Protein AF-A0A443HVV1-F1 (afdb_monomer_lite)

Organism: Byssochlamys spectabilis (NCBI:txid264951)

pLDDT: mean 70.25, std 23.17, range [20.16, 97.5]

Foldseek 3Di:
DDDPPQFFDFWFDEDDDDDDDDDDDDDDDDDDDDDDDDDDDDDDDDDDDDDDDDDDDDDDDDDDDDDDDDDDDDDDDDDDDDDDDPDDPDDDDDVVVVVVVVVVVVVVVVVVVVVVPVPPPDPDVVLVVQLCDDLLQDPPHPNLVVVVVVVCPPPPPDHPPPVVRVCVLQPQDPPDDPVVSVVSFQVSQVPFQFWEWDADPVRDIDTDSDDDPVRVVLVVVLVVCPPPDWPLDDDDPDDDPPDDPVVPPPDDPPPVDDPPPPPDPVVVVVVVVVVVVCCNVVCRTDADEDQRGVCNVSVQWDDPVPHYTTRDPDPDDPDDQPCVDPVCVVRVSPDPSSSVVSSVVVVVVVVVVVVVVVVVVVVVVVVVVVPDDPQLPLAFLAQKAKEFDDLLCLVQVQVFVQCCLPPHQFYQDVDRDDSVVVNVLSVQCVVLLAGKMFIWHDDPDPDPDDRIHTQWIKTWDQPVDCVDPSNQEIEITITGHPVCGSRSRSVQRVLQNQQLAALPRDGSPSHHYDYDPVCVQQSGGPGPDNHDYYDGDGGDAPVDCPSVVSVQCVCCVVPNDDDPDDDPPPGADPNGD

Secondary structure (DSSP, 8-state):
-------------PPPP---------------------------------PPPP------------------------PPP--------PPPPPHHHHHHHHHHHHHHHHHHHHHTTT------HHHHHHHSSSTTT-TTSHHHHHHHHHHS--BTTB----HHHHHHHS---TTS-HHHHHHHHHHHHHTSPB-EEEE-TTS-EEEESSPPHHHHHHHHHHHHTTTS--BPPPPPPPPPTTS-GGGGS-----TT-PPPTTS-HHHHHHHHHHHHHHHHHH---B------BHHHHTT--EE-SSS-EE------------TTSHHHHHHTT--HHHHHHHHHHHHHHHHHHHHHHHHHHHHHHHHHHHS-----TT--SS-EEEEE--GGGHHHHHHHHHHHHHH-TTS---SPPPHHHHHHHHHHHHHHT--EEEEEE---S--TT-PPPEEEEEEEEESS-TTSTTTTEEEEEEEE-TTSTTSSHHHHHHHHHHHHH-TT------S-B---TTTGGGGSTTTTS--SEEE------TT--HHHHHHHHHHHHHH---------S---BTTB-

Sequence (577 aa):
MPDSDDSDVVMLRPRNQNSSSQNQENIRPTGTEPGKHKKTHSQRLNGRNGKRNVLSDKITDGPSNTPVEHISTAGNTGPEDLTSQPRSSYKVAPPEVQEELKKLQEEALAKAIERRFEVVLNSNPETLNVVREGPGTDPESEEFLKIAAFRTINVPGNRPESSNVLSRRFRFPQDVSEGERKKLQWSFYSRDTPAYPTFDKGGKFMISTQPTAESEERSALLASYDDGSSVGLKQPPQPPRDFPDEIWDGIPADWLFRPSYSETNTNLERYRQWFWRWLDSTVVLAYPVDIYHEAFFDGTAHTDGERGLFIPDIESHDTKIDMTDEETRLHYNETGAGYIINYRLHLLKEAEEKGARVRRERGVYLESCLNHEEPNPYVPKANIYLRPAENRDVPGLLELCNWYIHNTALCADLETLTRAEMIQRIADSKQEKLPFIVAVERNNRHALDHLERVLGYALATDYMGQTTAGRHTVELEVFVSHGSKRLGVARCLMDKLLQVCDPTYVPHLGYFFDSDLDDRPGYECGGRRMLARLIFTYCFSEDDKSEYERVKEWLKGEYSFYEQGLLRGVCVKFGKL

InterPro domains:
  IPR016181 Acyl-CoA N-acyltransferase [SSF55729] (370-501)

Radius of gyration: 44.61 Å; chains: 1; bounding box: 96×80×114 Å

Structure (mmCIF, N/CA/C/O backbone):
data_AF-A0A443HVV1-F1
#
_entry.id   AF-A0A443HVV1-F1
#
loop_
_atom_site.group_PDB
_atom_site.id
_atom_site.type_symbol
_atom_site.label_atom_id
_atom_site.label_alt_id
_atom_site.label_comp_id
_atom_site.label_asym_id
_atom_site.label_entity_id
_atom_site.label_seq_id
_atom_site.pdbx_PDB_ins_code
_atom_site.Cartn_x
_atom_site.Cartn_y
_atom_site.Cartn_z
_atom_site.occupancy
_atom_site.B_iso_or_equiv
_atom_site.auth_seq_id
_atom_site.auth_comp_id
_atom_site.auth_asym_id
_atom_site.auth_atom_id
_atom_site.pdbx_PDB_model_num
ATOM 1 N N . MET A 1 1 ? -35.613 -21.577 13.955 1.00 39.56 1 MET A N 1
ATOM 2 C CA . MET A 1 1 ? -36.408 -21.236 15.154 1.00 39.56 1 MET A CA 1
ATOM 3 C C . MET A 1 1 ? -35.831 -21.994 16.343 1.00 39.56 1 MET A C 1
ATOM 5 O O . MET A 1 1 ? -35.508 -23.160 16.132 1.00 39.56 1 MET A O 1
ATOM 9 N N . PRO A 1 2 ? -35.717 -21.390 17.538 1.00 39.84 2 PRO A N 1
ATOM 10 C CA . PRO A 1 2 ? -36.380 -20.143 17.921 1.00 39.84 2 PRO A CA 1
ATOM 11 C C . PRO A 1 2 ? -35.427 -18.998 18.312 1.00 39.84 2 PRO A C 1
ATOM 13 O O . PRO A 1 2 ? -34.328 -19.219 18.806 1.00 39.84 2 PRO A O 1
ATOM 16 N N . ASP A 1 3 ? -35.882 -17.781 18.018 1.00 34.97 3 ASP A N 1
ATOM 17 C CA . ASP A 1 3 ? -35.887 -16.610 18.903 1.00 34.97 3 ASP A CA 1
ATOM 18 C C . ASP A 1 3 ? -34.792 -16.532 19.982 1.00 34.97 3 ASP A C 1
ATOM 20 O O . ASP A 1 3 ? -34.965 -17.032 21.092 1.00 34.97 3 ASP A O 1
ATOM 24 N N . SER A 1 4 ? -33.704 -15.809 19.692 1.00 35.25 4 SER A N 1
ATOM 25 C CA . SER A 1 4 ? -32.887 -15.191 20.743 1.00 35.25 4 SER A CA 1
ATOM 26 C C . SER A 1 4 ? -33.240 -13.712 20.818 1.00 35.25 4 SER A C 1
ATOM 28 O O . SER A 1 4 ? -32.763 -12.877 20.049 1.00 35.25 4 SER A O 1
ATOM 30 N N . ASP A 1 5 ? -34.156 -13.448 21.732 1.00 34.78 5 ASP A N 1
ATOM 31 C CA . ASP A 1 5 ? -34.702 -12.177 22.178 1.00 34.78 5 ASP A CA 1
ATOM 32 C C . ASP A 1 5 ? -33.597 -11.138 22.502 1.00 34.78 5 ASP A C 1
ATOM 34 O O . ASP A 1 5 ? -33.055 -11.082 23.601 1.00 34.78 5 ASP A O 1
ATOM 38 N N . ASP A 1 6 ? -33.215 -10.349 21.492 1.00 39.56 6 ASP A N 1
ATOM 39 C CA . ASP A 1 6 ? -32.872 -8.915 21.545 1.00 39.56 6 ASP A CA 1
ATOM 40 C C . ASP A 1 6 ? -32.116 -8.403 22.804 1.00 39.56 6 ASP A C 1
ATOM 42 O O . ASP A 1 6 ? -32.524 -7.431 23.449 1.00 39.56 6 ASP A O 1
ATOM 46 N N . SER A 1 7 ? -30.990 -9.024 23.176 1.00 41.91 7 SER A N 1
ATOM 47 C CA . SER A 1 7 ? -30.233 -8.677 24.390 1.00 41.91 7 SER A CA 1
ATOM 48 C C . SER A 1 7 ? -28.986 -7.808 24.128 1.00 41.91 7 SER A C 1
ATOM 50 O O . SER A 1 7 ? -27.865 -8.262 24.342 1.00 41.91 7 SER A O 1
ATOM 52 N N . ASP A 1 8 ? -29.144 -6.535 23.730 1.00 44.62 8 ASP A N 1
ATOM 53 C CA . ASP A 1 8 ? -28.031 -5.555 23.785 1.00 44.62 8 ASP A CA 1
ATOM 54 C C . ASP A 1 8 ? -28.218 -4.518 24.903 1.00 44.62 8 ASP A C 1
ATOM 56 O O . ASP A 1 8 ? -28.465 -3.332 24.657 1.00 44.62 8 ASP A O 1
ATOM 60 N N . VAL A 1 9 ? -28.077 -4.946 26.156 1.00 45.62 9 VAL A N 1
ATOM 61 C CA . VAL A 1 9 ? -27.951 -4.018 27.291 1.00 45.62 9 VAL A CA 1
ATOM 62 C C . VAL A 1 9 ? -26.731 -4.406 28.096 1.00 45.62 9 VAL A C 1
ATOM 64 O O . VAL A 1 9 ? -26.680 -5.516 28.612 1.00 45.62 9 VAL A O 1
ATOM 67 N N . VAL A 1 10 ? -25.769 -3.492 28.216 1.00 43.44 10 VAL A N 1
ATOM 68 C CA . VAL A 1 10 ? -24.572 -3.693 29.041 1.00 43.44 10 VAL A CA 1
ATOM 69 C C . VAL A 1 10 ? -24.134 -2.359 29.626 1.00 43.44 10 VAL A C 1
ATOM 71 O O . VAL A 1 10 ? -24.231 -1.349 28.927 1.00 43.44 10 VAL A O 1
ATOM 74 N N . MET A 1 11 ? -23.714 -2.420 30.894 1.00 55.41 11 MET A N 1
ATOM 75 C CA . MET A 1 11 ? -23.069 -1.429 31.786 1.00 55.41 11 MET A CA 1
ATOM 76 C C . MET A 1 11 ? -22.333 -2.187 32.859 1.00 55.41 11 MET A C 1
ATOM 78 O O . MET A 1 11 ? -23.028 -3.094 33.280 1.00 55.41 11 MET A O 1
ATOM 82 N N . LEU A 1 12 ? -21.096 -1.812 33.302 1.00 38.72 12 LEU A N 1
ATOM 83 C CA . LEU A 1 12 ? -20.518 -2.077 34.655 1.00 38.72 12 LEU A CA 1
ATOM 84 C C . LEU A 1 12 ? -19.133 -1.483 35.062 1.00 38.72 12 LEU A C 1
ATOM 86 O O . LEU A 1 12 ? -18.129 -1.923 34.524 1.00 38.72 12 LEU A O 1
ATOM 90 N N . ARG A 1 13 ? -19.098 -0.623 36.114 1.00 39.88 13 ARG A N 1
ATOM 91 C CA . ARG A 1 13 ? -18.229 -0.634 37.343 1.00 39.88 13 ARG A CA 1
ATOM 92 C C . ARG A 1 13 ? -18.640 0.483 38.361 1.00 39.88 13 ARG A C 1
ATOM 94 O O . ARG A 1 13 ? -19.021 1.572 37.933 1.00 39.88 13 ARG A O 1
ATOM 101 N N . PRO A 1 14 ? -18.477 0.249 39.696 1.00 28.67 14 PRO A N 1
ATOM 102 C CA . PRO A 1 14 ? -18.141 1.191 40.804 1.00 28.67 14 PRO A CA 1
ATOM 103 C C . PRO A 1 14 ? -16.627 1.362 41.096 1.00 28.67 14 PRO A C 1
ATOM 105 O O . PRO A 1 14 ? -15.946 0.364 41.360 1.00 28.67 14 PRO A O 1
ATOM 108 N N . ARG A 1 15 ? -16.087 2.593 41.149 1.00 36.81 15 ARG A N 1
ATOM 109 C CA . ARG A 1 15 ? -14.682 2.871 41.543 1.00 36.81 15 ARG A CA 1
ATOM 110 C C . ARG A 1 15 ? -14.556 3.282 43.018 1.00 36.81 15 ARG A C 1
ATOM 112 O O . ARG A 1 15 ? -15.300 4.126 43.499 1.00 36.81 15 ARG A O 1
ATOM 119 N N . ASN A 1 16 ? -13.523 2.757 43.688 1.00 31.77 16 ASN A N 1
ATOM 120 C CA . ASN A 1 16 ? -12.928 3.332 44.901 1.00 31.77 16 ASN A CA 1
ATOM 121 C C . ASN A 1 16 ? -11.799 4.295 44.488 1.00 31.77 16 ASN A C 1
ATOM 123 O O . ASN A 1 16 ? -10.883 3.909 43.755 1.00 31.77 16 ASN A O 1
ATOM 127 N N . GLN A 1 17 ? -11.864 5.554 44.922 1.00 32.16 17 GLN A N 1
ATOM 128 C CA . GLN A 1 17 ? -10.837 6.559 44.643 1.00 32.16 17 GLN A CA 1
ATOM 129 C C . GLN A 1 17 ? -9.626 6.353 45.564 1.00 32.16 17 GLN A C 1
ATOM 131 O O . GLN A 1 17 ? -9.739 6.517 46.770 1.00 32.16 17 GLN A O 1
ATOM 136 N N . ASN A 1 18 ? -8.460 6.057 44.991 1.00 27.92 18 ASN A N 1
ATOM 137 C CA . ASN A 1 18 ? -7.168 6.361 45.606 1.00 27.92 18 ASN A CA 1
ATOM 138 C C . ASN A 1 18 ? -6.318 7.085 44.559 1.00 27.92 18 ASN A C 1
ATOM 140 O O . ASN A 1 18 ? -5.669 6.466 43.719 1.00 27.92 18 ASN A O 1
ATOM 144 N N . SER A 1 19 ? -6.378 8.414 44.575 1.00 27.28 19 SER A N 1
ATOM 145 C CA . SER A 1 19 ? -5.437 9.286 43.880 1.00 27.28 19 SER A CA 1
ATOM 146 C C . SER A 1 19 ? -4.178 9.426 44.733 1.00 27.28 19 SER A C 1
ATOM 148 O O . SER A 1 19 ? -4.232 9.997 45.822 1.00 27.28 19 SER A O 1
ATOM 150 N N . SER A 1 20 ? -3.036 8.952 44.245 1.00 27.72 20 SER A N 1
ATOM 151 C CA . SER A 1 20 ? -1.733 9.320 44.803 1.00 27.72 20 SER A CA 1
ATOM 152 C C . SER A 1 20 ? -0.893 9.979 43.721 1.00 27.72 20 SER A C 1
ATOM 154 O O . SER A 1 20 ? -0.190 9.320 42.958 1.00 27.72 20 SER A O 1
ATOM 156 N N . SER A 1 21 ? -0.994 11.303 43.669 1.00 26.56 21 SER A N 1
ATOM 157 C CA . SER A 1 21 ? -0.070 12.190 42.976 1.00 26.56 21 SER A CA 1
ATOM 158 C C . SER A 1 21 ? 1.297 12.111 43.657 1.00 26.56 21 SER A C 1
ATOM 160 O O . SER A 1 21 ? 1.408 12.445 44.836 1.00 26.56 21 SER A O 1
ATOM 162 N N . GLN A 1 22 ? 2.348 11.725 42.934 1.00 28.34 22 GLN A N 1
ATOM 163 C CA . GLN A 1 22 ? 3.718 12.037 43.341 1.00 28.34 22 GLN A CA 1
ATOM 164 C C . GLN A 1 22 ? 4.528 12.544 42.149 1.00 28.34 22 GLN A C 1
ATOM 166 O O . GLN A 1 22 ? 4.888 11.802 41.240 1.00 28.34 22 GLN A O 1
ATOM 171 N N . ASN A 1 23 ? 4.805 13.849 42.204 1.00 26.19 23 ASN A N 1
ATOM 172 C CA . ASN A 1 23 ? 5.958 14.494 41.591 1.00 26.19 23 ASN A CA 1
ATOM 173 C C . ASN A 1 23 ? 7.233 13.732 41.960 1.00 26.19 23 ASN A C 1
ATOM 175 O O . ASN A 1 23 ? 7.445 13.481 43.147 1.00 26.19 23 ASN A O 1
ATOM 179 N N . GLN A 1 24 ? 8.135 13.511 41.002 1.00 27.78 24 GLN A N 1
ATOM 180 C CA . GLN A 1 24 ? 9.559 13.598 41.310 1.00 27.78 24 GLN A CA 1
ATOM 181 C C . GLN A 1 24 ? 10.420 13.935 40.096 1.00 27.78 24 GLN A C 1
ATOM 183 O O . GLN A 1 24 ? 10.160 13.547 38.960 1.00 27.78 24 GLN A O 1
ATOM 188 N N . GLU A 1 25 ? 11.411 14.756 40.412 1.00 25.28 25 GLU A N 1
ATOM 189 C CA . GLU A 1 25 ? 12.233 15.587 39.558 1.00 25.28 25 GLU A CA 1
ATOM 190 C C . GLU A 1 25 ? 13.385 14.839 38.874 1.00 25.28 25 GLU A C 1
ATOM 192 O O . GLU A 1 25 ? 13.826 13.766 39.280 1.00 25.28 25 GLU A O 1
ATOM 197 N N . ASN A 1 26 ? 13.901 15.511 37.843 1.00 26.28 26 ASN A N 1
ATOM 198 C CA . ASN A 1 26 ? 15.164 15.286 37.149 1.00 26.28 26 ASN A CA 1
ATOM 199 C C . ASN A 1 26 ? 16.334 14.881 38.055 1.00 26.28 26 ASN A C 1
ATOM 201 O O . ASN A 1 26 ? 16.759 15.675 38.892 1.00 26.28 26 ASN A O 1
ATOM 205 N N . ILE A 1 27 ? 17.003 13.773 37.719 1.00 26.50 27 ILE A N 1
ATOM 206 C CA . ILE A 1 27 ? 18.430 13.580 38.015 1.00 26.50 27 ILE A CA 1
ATOM 207 C C . ILE A 1 27 ? 19.112 12.903 36.813 1.00 26.50 27 ILE A C 1
ATOM 209 O O . ILE A 1 27 ? 18.889 11.731 36.521 1.00 26.50 27 ILE A O 1
ATOM 213 N N . ARG A 1 28 ? 19.978 13.654 36.117 1.00 24.75 28 ARG A N 1
ATOM 214 C CA . ARG A 1 28 ? 21.052 13.114 35.261 1.00 24.75 28 ARG A CA 1
ATOM 215 C C . ARG A 1 28 ? 22.213 12.641 36.141 1.00 24.75 28 ARG A C 1
ATOM 217 O O . ARG A 1 28 ? 22.539 13.339 37.100 1.00 24.75 28 ARG A O 1
ATOM 224 N N . PRO A 1 29 ? 22.962 11.618 35.702 1.00 26.78 29 PRO A N 1
ATOM 225 C CA . PRO A 1 29 ? 24.389 11.568 35.981 1.00 26.78 29 PRO A CA 1
ATOM 226 C C . PRO A 1 29 ? 25.232 11.487 34.701 1.00 26.78 29 PRO A C 1
ATOM 228 O O . PRO A 1 29 ? 25.012 10.684 33.799 1.00 26.78 29 PRO A O 1
ATOM 231 N N . THR A 1 30 ? 26.223 12.368 34.671 1.00 22.38 30 THR A N 1
ATOM 232 C CA . THR A 1 30 ? 27.423 12.391 33.833 1.00 22.38 30 THR A CA 1
ATOM 233 C C . THR A 1 30 ? 28.416 11.282 34.199 1.00 22.38 30 THR A C 1
ATOM 235 O O . THR A 1 30 ? 28.602 11.008 35.382 1.00 22.38 30 THR A O 1
ATOM 238 N N . GLY A 1 31 ? 29.153 10.772 33.206 1.00 23.83 31 GLY A N 1
ATOM 239 C CA . GLY A 1 31 ? 30.478 10.156 33.390 1.00 23.83 31 GLY A CA 1
ATOM 240 C C . GLY A 1 31 ? 30.831 9.146 32.284 1.00 23.83 31 GLY A C 1
ATOM 241 O O . GLY A 1 31 ? 30.258 8.068 32.256 1.00 23.83 31 GLY A O 1
ATOM 242 N N . THR A 1 32 ? 31.555 9.545 31.231 1.00 24.72 32 THR A N 1
ATOM 243 C CA . THR A 1 32 ? 33.022 9.414 31.012 1.00 24.72 32 THR A CA 1
ATOM 244 C C . THR A 1 32 ? 33.382 8.185 30.153 1.00 24.72 32 THR A C 1
ATOM 246 O O . THR A 1 32 ? 33.192 7.048 30.570 1.00 24.72 32 THR A O 1
ATOM 249 N N . GLU A 1 33 ? 33.915 8.437 28.948 1.00 24.69 33 GLU A N 1
ATOM 250 C CA . GLU A 1 33 ? 34.480 7.447 28.005 1.00 24.69 33 GLU A CA 1
ATOM 251 C C . GLU A 1 33 ? 35.845 6.870 28.468 1.00 24.69 33 GLU A C 1
ATOM 253 O O . GLU A 1 33 ? 36.414 7.366 29.445 1.00 24.69 33 GLU A O 1
ATOM 258 N N . PRO A 1 34 ? 36.429 5.872 27.756 1.00 28.83 34 PRO A N 1
ATOM 259 C CA . PRO A 1 34 ? 37.350 6.227 26.655 1.00 28.83 34 PRO A CA 1
ATOM 260 C C . PRO A 1 34 ? 37.385 5.270 25.432 1.00 28.83 34 PRO A C 1
ATOM 262 O O . PRO A 1 34 ? 37.622 4.073 25.561 1.00 28.83 34 PRO A O 1
ATOM 265 N N . GLY A 1 35 ? 37.312 5.864 24.231 1.00 22.56 35 GLY A N 1
ATOM 266 C CA . GLY A 1 35 ? 38.303 5.735 23.145 1.00 22.56 35 GLY A CA 1
ATOM 267 C C . GLY A 1 35 ? 38.414 4.450 22.300 1.00 22.56 35 GLY A C 1
ATOM 268 O O . GLY A 1 35 ? 38.871 3.415 22.779 1.00 22.56 35 GLY A O 1
ATOM 269 N N . LYS A 1 36 ? 38.234 4.593 20.970 1.00 25.23 36 LYS A N 1
ATOM 270 C CA . LYS A 1 36 ? 39.230 4.194 19.941 1.00 25.23 36 LYS A CA 1
ATOM 271 C C . LYS A 1 36 ? 38.904 4.725 18.529 1.00 25.23 36 LYS A C 1
ATOM 273 O O . LYS A 1 36 ? 37.769 4.754 18.079 1.00 25.23 36 LYS A O 1
ATOM 278 N N . HIS A 1 37 ? 39.978 5.148 17.863 1.00 23.80 37 HIS A N 1
ATOM 279 C CA . HIS A 1 37 ? 40.122 5.858 16.586 1.00 23.80 37 HIS A CA 1
ATOM 280 C C . HIS A 1 37 ? 39.598 5.154 15.312 1.00 23.80 37 HIS A C 1
ATOM 282 O O . HIS A 1 37 ? 39.845 3.961 15.158 1.00 23.80 37 HIS A O 1
ATOM 288 N N . LYS A 1 38 ? 39.162 5.918 14.285 1.00 24.30 38 LYS A N 1
ATOM 289 C CA . LYS A 1 38 ? 39.995 6.313 13.109 1.00 24.30 38 LYS A CA 1
ATOM 290 C C . LYS A 1 38 ? 39.228 7.030 11.969 1.00 24.30 38 LYS A C 1
ATOM 292 O O . LYS A 1 38 ? 38.211 6.553 11.497 1.00 24.30 38 LYS A O 1
ATOM 297 N N . LYS A 1 39 ? 39.925 8.051 11.439 1.00 25.92 39 LYS A N 1
ATOM 298 C CA . LYS A 1 39 ? 40.051 8.525 10.038 1.00 25.92 39 LYS A CA 1
ATOM 299 C C . LYS A 1 39 ? 38.960 9.407 9.399 1.00 25.92 39 LYS A C 1
ATOM 301 O O . LYS A 1 39 ? 38.033 8.964 8.742 1.00 25.92 39 LYS A O 1
ATOM 306 N N . THR A 1 40 ? 39.266 10.697 9.496 1.00 23.00 40 THR A N 1
ATOM 307 C CA . THR A 1 40 ? 39.120 11.802 8.534 1.00 23.00 40 THR A CA 1
ATOM 308 C C . THR A 1 40 ? 39.090 11.455 7.033 1.00 23.00 40 THR A C 1
ATOM 310 O O . THR A 1 40 ? 40.019 10.817 6.539 1.00 23.00 40 THR A O 1
ATOM 313 N N . HIS A 1 41 ? 38.182 12.101 6.290 1.00 24.67 41 HIS A N 1
ATOM 314 C CA . HIS A 1 41 ? 38.566 12.982 5.175 1.00 24.67 41 HIS A CA 1
ATOM 315 C C . HIS A 1 41 ? 37.518 14.090 4.970 1.00 24.67 41 HIS A C 1
ATOM 317 O O . HIS A 1 41 ? 36.333 13.829 4.811 1.00 24.67 41 HIS A O 1
ATOM 323 N N . SER A 1 42 ? 37.979 15.340 5.020 1.00 24.06 42 SER A N 1
ATOM 324 C CA . SER A 1 42 ? 37.206 16.562 4.784 1.00 24.06 42 SER A CA 1
ATOM 325 C C . SER A 1 42 ? 37.310 16.951 3.308 1.00 24.06 42 SER A C 1
ATOM 327 O O . SER A 1 42 ? 38.413 16.934 2.756 1.00 24.06 42 SER A O 1
ATOM 329 N N . GLN A 1 43 ? 36.194 17.343 2.690 1.00 28.62 43 GLN A N 1
ATOM 330 C CA . GLN A 1 43 ? 36.196 18.209 1.513 1.00 28.62 43 GLN A CA 1
ATOM 331 C C . GLN A 1 43 ? 35.449 19.506 1.836 1.00 28.62 43 GLN A C 1
ATOM 333 O O . GLN A 1 43 ? 34.351 19.514 2.387 1.00 28.62 43 GLN A O 1
ATOM 338 N N . ARG A 1 44 ? 36.141 20.609 1.547 1.00 24.19 44 ARG A N 1
ATOM 339 C CA . ARG A 1 44 ? 35.758 22.000 1.779 1.00 24.19 44 ARG A CA 1
ATOM 340 C C . ARG A 1 44 ? 34.647 22.421 0.815 1.00 24.19 44 ARG A C 1
ATOM 342 O O . ARG A 1 44 ? 34.848 22.364 -0.393 1.00 24.19 44 ARG A O 1
ATOM 349 N N . LEU A 1 45 ? 33.554 22.960 1.347 1.00 26.34 45 LEU A N 1
ATOM 350 C CA . LEU A 1 45 ? 32.616 23.797 0.598 1.00 26.34 45 LEU A CA 1
ATOM 351 C C . LEU A 1 45 ? 32.989 25.267 0.824 1.00 26.34 45 LEU A C 1
ATOM 353 O O . LEU A 1 45 ? 32.893 25.783 1.937 1.00 26.34 45 LEU A O 1
ATOM 357 N N . ASN A 1 46 ? 33.451 25.926 -0.240 1.00 25.89 46 ASN A N 1
ATOM 358 C CA . ASN A 1 46 ? 33.629 27.373 -0.282 1.00 25.89 46 ASN A CA 1
ATOM 359 C C . ASN A 1 46 ? 32.273 28.035 -0.540 1.00 25.89 46 ASN A C 1
ATOM 361 O O . ASN A 1 46 ? 31.629 27.779 -1.555 1.00 25.89 46 ASN A O 1
ATOM 365 N N . GLY A 1 47 ? 31.870 28.914 0.375 1.00 22.73 47 GLY A N 1
ATOM 366 C CA . GLY A 1 47 ? 30.694 29.756 0.226 1.00 22.73 47 GLY A CA 1
ATOM 367 C C . GLY A 1 47 ? 30.894 30.890 -0.780 1.00 22.73 47 GLY A C 1
ATOM 368 O O . GLY A 1 47 ? 31.982 31.451 -0.921 1.00 22.73 47 GLY A O 1
ATOM 369 N N . ARG A 1 48 ? 29.793 31.293 -1.416 1.00 25.23 48 ARG A N 1
ATOM 370 C CA . ARG A 1 48 ? 29.621 32.641 -1.959 1.00 25.23 48 ARG A CA 1
ATOM 371 C C . ARG A 1 48 ? 28.268 33.190 -1.517 1.00 25.23 48 ARG A C 1
ATOM 373 O O . ARG A 1 48 ? 27.217 32.716 -1.927 1.00 25.23 48 ARG A O 1
ATOM 380 N N . ASN A 1 49 ? 28.353 34.195 -0.650 1.00 23.88 49 ASN A N 1
ATOM 381 C CA . ASN A 1 49 ? 27.278 35.094 -0.253 1.00 23.88 49 ASN A CA 1
ATOM 382 C C . ASN A 1 49 ? 26.787 35.928 -1.446 1.00 23.88 49 ASN A C 1
ATOM 384 O O . ASN A 1 49 ? 27.599 36.437 -2.216 1.00 23.88 49 ASN A O 1
ATOM 388 N N . GLY A 1 50 ? 25.480 36.180 -1.500 1.00 25.55 50 GLY A N 1
ATOM 389 C CA . GLY A 1 50 ? 24.864 37.185 -2.366 1.00 25.55 50 GLY A CA 1
ATOM 390 C C . GLY A 1 50 ? 23.475 37.555 -1.850 1.00 25.55 50 GLY A C 1
ATOM 391 O O . GLY A 1 50 ? 22.532 36.787 -1.983 1.00 25.55 50 GLY A O 1
ATOM 392 N N . LYS A 1 51 ? 23.389 38.711 -1.189 1.00 25.62 51 LYS A N 1
ATOM 393 C CA . LYS A 1 51 ? 22.228 39.264 -0.477 1.00 25.62 51 LYS A CA 1
ATOM 394 C C . LYS A 1 51 ? 21.018 39.497 -1.398 1.00 25.62 51 LYS A C 1
ATOM 396 O O . LYS A 1 51 ? 21.167 40.077 -2.469 1.00 25.62 51 LYS A O 1
ATOM 401 N N . ARG A 1 52 ? 19.818 39.142 -0.921 1.00 24.42 52 ARG A N 1
ATOM 402 C CA . ARG A 1 52 ? 18.529 39.639 -1.437 1.00 24.42 52 ARG A CA 1
ATOM 403 C C . ARG A 1 52 ? 18.294 41.059 -0.920 1.00 24.42 52 ARG A C 1
ATOM 405 O O . ARG A 1 52 ? 18.334 41.266 0.290 1.00 24.42 52 ARG A O 1
ATOM 412 N N . ASN A 1 53 ? 18.010 41.996 -1.822 1.00 24.59 53 ASN A N 1
ATOM 413 C CA . ASN A 1 53 ? 17.379 43.270 -1.484 1.00 24.59 53 ASN A CA 1
ATOM 414 C C . ASN A 1 53 ? 15.881 43.180 -1.786 1.00 24.59 53 ASN A C 1
ATOM 416 O O . ASN A 1 53 ? 15.475 42.778 -2.873 1.00 24.59 53 ASN A O 1
ATOM 420 N N . VAL A 1 54 ? 15.097 43.564 -0.785 1.00 25.06 54 VAL A N 1
ATOM 421 C CA . VAL A 1 54 ? 13.666 43.858 -0.843 1.00 25.06 54 VAL A CA 1
ATOM 422 C C . VAL A 1 54 ? 13.515 45.301 -1.311 1.00 25.06 54 VAL A C 1
ATOM 424 O O . VAL A 1 54 ? 14.190 46.164 -0.756 1.00 25.06 54 VAL A O 1
ATOM 427 N N . LEU A 1 55 ? 12.615 45.569 -2.257 1.00 25.09 55 LEU A N 1
ATOM 428 C CA . LEU A 1 55 ? 11.992 46.882 -2.425 1.00 25.09 55 LEU A CA 1
ATOM 429 C C . LEU A 1 55 ? 10.531 46.701 -2.854 1.00 25.09 55 LEU A C 1
ATOM 431 O O . LEU A 1 55 ? 10.205 45.893 -3.721 1.00 25.09 55 LEU A O 1
ATOM 435 N N . SER A 1 56 ? 9.692 47.430 -2.133 1.00 23.67 56 SER A N 1
ATOM 436 C CA . SER A 1 56 ? 8.242 47.560 -2.177 1.00 23.67 56 SER A CA 1
ATOM 437 C C . SER A 1 56 ? 7.783 48.644 -3.160 1.00 23.67 56 SER A C 1
ATOM 439 O O . SER A 1 56 ? 8.615 49.325 -3.752 1.00 23.67 56 SER A O 1
ATOM 441 N N . ASP A 1 57 ? 6.456 48.838 -3.188 1.00 25.59 57 ASP A N 1
ATOM 442 C CA . ASP A 1 57 ? 5.651 49.896 -3.833 1.00 25.59 57 ASP A CA 1
ATOM 443 C C . ASP A 1 57 ? 5.176 49.575 -5.260 1.00 25.59 57 ASP A C 1
ATOM 445 O O . ASP A 1 57 ? 5.922 49.023 -6.055 1.00 25.59 57 ASP A O 1
ATOM 449 N N . LYS A 1 58 ? 3.964 49.899 -5.731 1.00 25.11 58 LYS A N 1
ATOM 450 C CA . LYS A 1 58 ? 2.628 50.312 -5.228 1.00 25.11 58 LYS A CA 1
ATOM 451 C C . LYS A 1 58 ? 1.891 50.795 -6.503 1.00 25.11 58 LYS A C 1
ATOM 453 O O . LYS A 1 58 ? 2.463 51.600 -7.219 1.00 25.11 58 LYS A O 1
ATOM 458 N N . ILE A 1 59 ? 0.653 50.332 -6.729 1.00 24.95 59 ILE A N 1
ATOM 459 C CA . ILE A 1 59 ? -0.547 51.072 -7.212 1.00 24.95 59 ILE A CA 1
ATOM 460 C C . ILE A 1 59 ? -0.418 51.969 -8.472 1.00 24.95 59 ILE A C 1
ATOM 462 O O . ILE A 1 59 ? 0.315 52.944 -8.433 1.00 24.95 59 ILE A O 1
ATOM 466 N N . THR A 1 60 ? -1.249 51.741 -9.510 1.00 24.70 60 THR A N 1
ATOM 467 C CA . THR A 1 60 ? -2.367 52.635 -9.944 1.00 24.70 60 THR A CA 1
ATOM 468 C C . THR A 1 60 ? -3.112 52.113 -11.189 1.00 24.70 60 THR A C 1
ATOM 470 O O . THR A 1 60 ? -2.551 51.377 -11.994 1.00 24.70 60 THR A O 1
ATOM 473 N N . ASP A 1 61 ? -4.381 52.528 -11.268 1.00 22.80 61 ASP A N 1
ATOM 474 C CA . ASP A 1 61 ? -5.519 52.189 -12.140 1.00 22.80 61 ASP A CA 1
ATOM 475 C C . ASP A 1 61 ? -5.388 52.367 -13.676 1.00 22.80 61 ASP A C 1
ATOM 477 O O . ASP A 1 61 ? -4.438 52.966 -14.166 1.00 22.80 61 ASP A O 1
ATOM 481 N N . GLY A 1 62 ? -6.397 51.828 -14.399 1.00 20.16 62 GLY A N 1
ATOM 482 C CA . GLY A 1 62 ? -6.567 51.689 -15.871 1.00 20.16 62 GLY A CA 1
ATOM 483 C C . GLY A 1 62 ? -6.768 52.993 -16.678 1.00 20.16 62 GLY A C 1
ATOM 484 O O . GLY A 1 62 ? -6.110 53.975 -16.355 1.00 20.16 62 GLY A O 1
ATOM 485 N N . PRO A 1 63 ? -7.674 53.110 -17.690 1.00 35.81 63 PRO A N 1
ATOM 486 C CA . PRO A 1 63 ? -8.569 52.145 -18.368 1.00 35.81 63 PRO A CA 1
ATOM 487 C C . PRO A 1 63 ? -8.652 52.327 -19.929 1.00 35.81 63 PRO A C 1
ATOM 489 O O . PRO A 1 63 ? -7.878 53.070 -20.526 1.00 35.81 63 PRO A O 1
ATOM 492 N N . SER A 1 64 ? -9.697 51.741 -20.551 1.00 24.72 64 SER A N 1
ATOM 493 C CA . SER A 1 64 ? -10.370 52.119 -21.830 1.00 24.72 64 SER A CA 1
ATOM 494 C C . SER A 1 64 ? -9.915 51.383 -23.122 1.00 24.72 64 SER A C 1
ATOM 496 O O . SER A 1 64 ? -8.740 51.386 -23.459 1.00 24.72 64 SER A O 1
ATOM 498 N N . ASN A 1 65 ? -10.760 50.534 -23.747 1.00 24.14 65 ASN A N 1
ATOM 499 C CA . ASN A 1 65 ? -11.902 50.810 -24.665 1.00 24.14 65 ASN A CA 1
ATOM 500 C C . ASN A 1 65 ? -11.413 51.271 -26.062 1.00 24.14 65 ASN A C 1
ATOM 502 O O . ASN A 1 65 ? -10.667 52.231 -26.136 1.00 24.14 65 ASN A O 1
ATOM 506 N N . THR A 1 66 ? -11.776 50.731 -27.237 1.00 25.80 66 THR A N 1
ATOM 507 C CA . THR A 1 66 ? -13.057 50.224 -27.801 1.00 25.80 66 THR A CA 1
ATOM 508 C C . THR A 1 66 ? -12.779 49.720 -29.271 1.00 25.80 66 THR A C 1
ATOM 510 O O . THR A 1 66 ? -11.628 49.372 -29.525 1.00 25.80 66 THR A O 1
ATOM 513 N N . PRO A 1 67 ? -13.725 49.576 -30.238 1.00 29.69 67 PRO A N 1
ATOM 514 C CA . PRO A 1 67 ? -14.086 48.285 -30.849 1.00 29.69 67 PRO A CA 1
ATOM 515 C C . PRO A 1 67 ? -13.944 48.310 -32.395 1.00 29.69 67 PRO A C 1
ATOM 517 O O . PRO A 1 67 ? -13.709 49.368 -32.961 1.00 29.69 67 PRO A O 1
ATOM 520 N N . VAL A 1 68 ? -14.171 47.207 -33.118 1.00 25.16 68 VAL A N 1
ATOM 521 C CA . VAL A 1 68 ? -14.737 47.283 -34.487 1.00 25.16 68 VAL A CA 1
ATOM 522 C C . VAL A 1 68 ? -15.563 46.026 -34.764 1.00 25.16 68 VAL A C 1
ATOM 524 O O . VAL A 1 68 ? -15.093 44.902 -34.605 1.00 25.16 68 VAL A O 1
ATOM 527 N N . GLU A 1 69 ? -16.808 46.262 -35.164 1.00 23.97 69 GLU A N 1
ATOM 528 C CA . GLU A 1 69 ? -17.834 45.303 -35.555 1.00 23.97 69 GLU A CA 1
ATOM 529 C C . GLU A 1 69 ? -17.695 44.796 -37.005 1.00 23.97 69 GLU A C 1
ATOM 531 O O . GLU A 1 69 ? -17.281 45.522 -37.904 1.00 23.97 69 GLU A O 1
ATOM 536 N N . HIS A 1 70 ? -18.140 43.546 -37.183 1.00 23.95 70 HIS A N 1
ATOM 537 C CA . HIS A 1 70 ? -18.926 42.970 -38.285 1.00 23.95 70 HIS A CA 1
ATOM 538 C C . HIS A 1 70 ? -18.609 43.289 -39.756 1.00 23.95 70 HIS A C 1
ATOM 540 O O . HIS A 1 70 ? -18.911 44.374 -40.236 1.00 23.95 70 HIS A O 1
ATOM 546 N N . ILE A 1 71 ? -18.348 42.220 -40.528 1.00 24.58 71 ILE A N 1
ATOM 547 C CA . ILE A 1 71 ? -19.163 41.903 -41.717 1.00 24.58 71 ILE A CA 1
ATOM 548 C C . ILE A 1 71 ? -19.477 40.401 -41.730 1.00 24.58 71 ILE A C 1
ATOM 550 O O . ILE A 1 71 ? -18.593 39.552 -41.806 1.00 24.58 71 ILE A O 1
ATOM 554 N N . SER A 1 72 ? -20.771 40.101 -41.653 1.00 23.36 72 SER A N 1
ATOM 555 C CA . SER A 1 72 ? -21.374 38.780 -41.802 1.00 23.36 72 SER A CA 1
ATOM 556 C C . SER A 1 72 ? -21.581 38.444 -43.283 1.00 23.36 72 SER A C 1
ATOM 558 O O . SER A 1 72 ? -21.945 39.311 -44.077 1.00 23.36 72 SER A O 1
ATOM 560 N N . THR A 1 73 ? -21.483 37.170 -43.656 1.00 24.88 73 THR A N 1
ATOM 561 C CA . THR A 1 73 ? -22.218 36.649 -44.819 1.00 24.88 73 THR A CA 1
ATOM 562 C C . THR A 1 73 ? -22.743 35.264 -44.473 1.00 24.88 73 THR A C 1
ATOM 564 O O . THR A 1 73 ? -21.983 34.342 -44.198 1.00 24.88 73 THR A O 1
ATOM 567 N N . ALA A 1 74 ? -24.067 35.169 -44.397 1.00 26.20 74 ALA A N 1
ATOM 568 C CA . ALA A 1 74 ? -24.810 33.968 -44.063 1.00 26.20 74 ALA A CA 1
ATOM 569 C C . ALA A 1 74 ? -25.068 33.117 -45.315 1.00 26.20 74 ALA A C 1
ATOM 571 O O . ALA A 1 74 ? -25.364 33.648 -46.384 1.00 26.20 74 ALA A O 1
ATOM 572 N N . GLY A 1 75 ? -25.039 31.798 -45.137 1.00 24.31 75 GLY A N 1
ATOM 573 C CA . GLY A 1 75 ? -25.563 30.799 -46.063 1.00 24.31 75 GLY A CA 1
ATOM 574 C C . GLY A 1 75 ? -26.037 29.588 -45.259 1.00 24.31 75 GLY A C 1
ATOM 575 O O . GLY A 1 75 ? -25.226 28.789 -44.812 1.00 24.31 75 GLY A O 1
ATOM 576 N N . ASN A 1 76 ? -27.346 29.527 -45.017 1.00 26.52 76 ASN A N 1
ATOM 577 C CA . ASN A 1 76 ? -28.066 28.504 -44.253 1.00 26.52 76 ASN A CA 1
ATOM 578 C C . ASN A 1 76 ? -27.962 27.097 -44.861 1.00 26.52 76 ASN A C 1
ATOM 580 O O . ASN A 1 76 ? -28.306 26.941 -46.027 1.00 26.52 76 ASN A O 1
ATOM 584 N N . THR A 1 77 ? -27.738 26.088 -44.013 1.00 27.23 77 THR A N 1
ATOM 585 C CA . THR A 1 77 ? -28.511 24.825 -43.961 1.00 27.23 77 THR A CA 1
ATOM 586 C C . THR A 1 77 ? -28.375 24.234 -42.549 1.00 27.23 77 THR A C 1
ATOM 588 O O . THR A 1 77 ? -27.293 24.287 -41.975 1.00 27.23 77 THR A O 1
ATOM 591 N N . GLY A 1 78 ? -29.494 23.793 -41.962 1.00 25.81 78 GLY A N 1
ATOM 592 C CA . GLY A 1 78 ? -29.702 23.635 -40.513 1.00 25.81 78 GLY A CA 1
ATOM 593 C C . GLY A 1 78 ? -28.953 22.493 -39.805 1.00 25.81 78 GLY A C 1
ATOM 594 O O . GLY A 1 78 ? -28.275 21.700 -40.453 1.00 25.81 78 GLY A O 1
ATOM 595 N N . PRO A 1 79 ? -29.067 22.411 -38.464 1.00 29.33 79 PRO 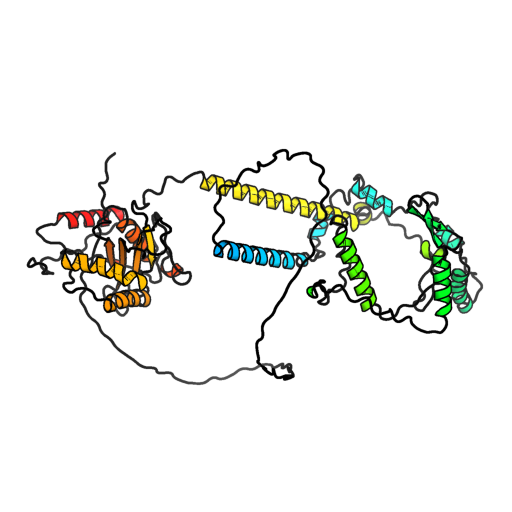A N 1
ATOM 596 C CA . PRO A 1 79 ? -28.352 21.422 -37.672 1.00 29.33 79 PRO A CA 1
ATOM 597 C C . PRO A 1 79 ? -29.152 20.118 -37.587 1.00 29.33 79 PRO A C 1
ATOM 599 O O . PRO A 1 79 ? -30.264 20.097 -37.059 1.00 29.33 79 PRO A O 1
ATOM 602 N N . GLU A 1 80 ? -28.568 19.031 -38.087 1.00 28.72 80 GLU A N 1
ATOM 603 C CA . GLU A 1 80 ? -28.955 17.685 -37.674 1.00 28.72 80 GLU A CA 1
ATOM 604 C C . GLU A 1 80 ? -28.383 17.392 -36.283 1.00 28.72 80 GLU A C 1
ATOM 606 O O . GLU A 1 80 ? -27.224 17.667 -35.966 1.00 28.72 80 GLU A O 1
ATOM 611 N N . ASP A 1 81 ? -29.270 16.863 -35.456 1.00 32.12 81 ASP A N 1
ATOM 612 C CA . ASP A 1 81 ? -29.087 16.476 -34.072 1.00 32.12 81 ASP A CA 1
ATOM 613 C C . ASP A 1 81 ? -28.283 15.167 -33.987 1.00 32.12 81 ASP A C 1
ATOM 615 O O . ASP A 1 81 ? -28.729 14.118 -34.450 1.00 32.12 81 ASP A O 1
ATOM 619 N N . LEU A 1 82 ? -27.095 15.220 -33.384 1.00 28.86 82 LEU A N 1
ATOM 620 C CA . LEU A 1 82 ? -26.354 14.044 -32.920 1.00 28.86 82 LEU A CA 1
ATOM 621 C C . LEU A 1 82 ? -25.812 14.321 -31.516 1.00 28.86 82 LEU A C 1
ATOM 623 O O . LEU A 1 82 ? -24.612 14.476 -31.293 1.00 28.86 82 LEU A O 1
ATOM 627 N N . THR A 1 83 ? -26.720 14.368 -30.542 1.00 34.44 83 THR A N 1
ATOM 628 C CA . THR A 1 83 ? -26.368 14.226 -29.127 1.00 34.44 83 THR A CA 1
ATOM 629 C C . THR A 1 83 ? -26.930 12.927 -28.554 1.00 34.44 83 THR A C 1
ATOM 631 O O . THR A 1 83 ? -28.066 12.859 -28.105 1.00 34.44 83 THR A O 1
ATOM 634 N N . SER A 1 84 ? -26.103 11.882 -28.487 1.00 33.12 84 SER A N 1
ATOM 635 C CA . SER A 1 84 ? -26.321 10.791 -27.526 1.00 33.12 84 SER A CA 1
ATOM 636 C C . SER A 1 84 ? -25.020 10.043 -27.219 1.00 33.12 84 SER A C 1
ATOM 638 O O . SER A 1 84 ? -24.782 8.942 -27.713 1.00 33.12 84 SER A O 1
ATOM 640 N N . GLN A 1 85 ? -24.171 10.628 -26.370 1.00 34.56 85 GLN A N 1
ATOM 641 C CA . GLN A 1 85 ? -23.286 9.821 -25.524 1.00 34.56 85 GLN A CA 1
ATOM 642 C C . GLN A 1 85 ? -24.065 9.389 -24.270 1.00 34.56 85 GLN A C 1
ATOM 644 O O . GLN A 1 85 ? -24.810 10.205 -23.715 1.00 34.56 85 GLN A O 1
ATOM 649 N N . PRO A 1 86 ? -23.918 8.139 -23.793 1.00 35.19 86 PRO A N 1
ATOM 650 C CA . PRO A 1 86 ? -24.573 7.699 -22.570 1.00 35.19 86 PRO A CA 1
ATOM 651 C C . PRO A 1 86 ? -23.990 8.478 -21.385 1.00 35.19 86 PRO A C 1
ATOM 653 O O . PRO A 1 86 ? -22.798 8.398 -21.089 1.00 35.19 86 PRO A O 1
ATOM 656 N N . ARG A 1 87 ? -24.835 9.269 -20.713 1.00 33.25 87 ARG A N 1
ATOM 657 C CA . ARG A 1 87 ? -24.464 10.006 -19.501 1.00 33.25 87 ARG A CA 1
ATOM 658 C C . ARG A 1 87 ? -24.091 9.012 -18.400 1.00 33.25 87 ARG A C 1
ATOM 660 O O . ARG A 1 87 ? -24.955 8.354 -17.830 1.00 33.25 87 ARG A O 1
ATOM 667 N N . SER A 1 88 ? -22.796 8.937 -18.109 1.00 36.34 88 SER A N 1
ATOM 668 C CA . SER A 1 88 ? -22.238 8.334 -16.898 1.00 36.34 88 SER A CA 1
ATOM 669 C C . SER A 1 88 ? -22.928 8.929 -15.664 1.00 36.34 88 SER A C 1
ATOM 671 O O . SER A 1 88 ? -22.906 10.144 -15.471 1.00 36.34 88 SER A O 1
ATOM 673 N N . SER A 1 89 ? -23.574 8.095 -14.842 1.00 39.66 89 SER A N 1
ATOM 674 C CA . SER A 1 89 ? -24.328 8.537 -13.657 1.00 39.66 89 SER A CA 1
ATOM 675 C C . SER A 1 89 ? -23.467 8.684 -12.396 1.00 39.66 89 SER A C 1
ATOM 677 O O . SER A 1 89 ? -24.001 8.696 -11.285 1.00 39.66 89 SER A O 1
ATOM 679 N N . TYR A 1 90 ? -22.142 8.756 -12.524 1.00 37.09 90 TYR A N 1
ATOM 680 C CA . TYR A 1 90 ? -21.252 8.873 -11.372 1.00 37.09 90 TYR A CA 1
ATOM 681 C C . TYR A 1 90 ? -21.050 10.344 -10.998 1.00 37.09 90 TYR A C 1
ATOM 683 O O . TYR A 1 90 ? -20.669 11.167 -11.832 1.00 37.09 90 TYR A O 1
ATOM 691 N N . LYS A 1 91 ? -21.323 10.682 -9.730 1.00 57.72 91 LYS A N 1
ATOM 692 C CA . LYS A 1 91 ? -21.004 12.000 -9.168 1.00 57.72 91 LYS A CA 1
ATOM 693 C C . LYS A 1 91 ? -19.491 12.213 -9.234 1.00 57.72 91 LYS A C 1
ATOM 695 O O . LYS A 1 91 ? -18.723 11.329 -8.864 1.00 57.72 91 LYS A O 1
ATOM 700 N N . VAL A 1 92 ? -19.095 13.392 -9.705 1.00 53.09 92 VAL A N 1
ATOM 701 C CA . VAL A 1 92 ? -17.705 13.857 -9.764 1.00 53.09 92 VAL A CA 1
ATOM 702 C C . VAL A 1 92 ? -17.080 13.738 -8.369 1.00 53.09 92 VAL A C 1
ATOM 704 O O . VAL A 1 92 ? -17.673 14.197 -7.393 1.00 53.09 92 VAL A O 1
ATOM 707 N N . ALA A 1 93 ? -15.927 13.068 -8.274 1.00 52.22 93 ALA A N 1
ATOM 708 C CA . ALA A 1 93 ? -15.249 12.793 -7.007 1.00 52.22 93 ALA A CA 1
ATOM 709 C C . ALA A 1 93 ? -14.916 14.099 -6.252 1.00 52.22 93 ALA A C 1
ATOM 711 O O . ALA A 1 93 ? -14.664 15.110 -6.914 1.00 52.22 93 ALA A O 1
ATOM 712 N N . PRO A 1 94 ? -14.895 14.101 -4.905 1.00 76.19 94 PRO A N 1
ATOM 713 C CA . PRO A 1 94 ? -14.487 15.263 -4.116 1.00 76.19 94 PRO A CA 1
ATOM 714 C C . PRO A 1 94 ? -13.111 15.797 -4.554 1.00 76.19 94 PRO A C 1
ATOM 716 O O . PRO A 1 94 ? -12.259 14.997 -4.946 1.00 76.19 94 PRO A O 1
ATOM 719 N N . PRO A 1 95 ? -12.870 17.117 -4.487 1.00 69.31 95 PRO A N 1
ATOM 720 C CA . PRO A 1 95 ? -11.640 17.734 -4.991 1.00 69.31 95 PRO A CA 1
ATOM 721 C C . PRO A 1 95 ? -10.375 17.172 -4.326 1.00 69.31 95 PRO A C 1
ATOM 723 O O . PRO A 1 95 ? -9.386 16.955 -5.011 1.00 69.31 95 PRO A O 1
ATOM 726 N N . GLU A 1 96 ? -10.438 16.814 -3.043 1.00 73.44 96 GLU A N 1
ATOM 727 C CA . GLU A 1 96 ? -9.334 16.172 -2.311 1.00 73.44 96 GLU A CA 1
ATOM 728 C C . GLU A 1 96 ? -8.972 14.794 -2.889 1.00 73.44 96 GLU A C 1
ATOM 730 O O . GLU A 1 96 ? -7.800 14.477 -3.066 1.00 73.44 96 GLU A O 1
ATOM 735 N N . VAL A 1 97 ? -9.976 14.000 -3.281 1.00 64.94 97 VAL A N 1
ATOM 736 C CA . VAL A 1 97 ? -9.773 12.693 -3.931 1.00 64.94 97 VAL A CA 1
ATOM 737 C C . VAL A 1 97 ? -9.219 12.876 -5.343 1.00 64.94 97 VAL A C 1
ATOM 739 O O . VAL A 1 97 ? -8.434 12.058 -5.810 1.00 64.94 97 VAL A O 1
ATOM 742 N N . GLN A 1 98 ? -9.597 13.953 -6.037 1.00 65.62 98 GLN A N 1
ATOM 743 C CA . GLN A 1 98 ? -9.029 14.283 -7.346 1.00 65.62 98 GLN A CA 1
ATOM 744 C C . GLN A 1 98 ? -7.573 14.743 -7.237 1.00 65.62 98 GLN A C 1
ATOM 746 O O . GLN A 1 98 ? -6.763 14.375 -8.085 1.00 65.62 98 GLN A O 1
ATOM 751 N N . GLU A 1 99 ? -7.230 15.508 -6.202 1.00 78.69 99 GLU A N 1
ATOM 752 C CA . GLU A 1 99 ? -5.857 15.928 -5.919 1.00 78.69 99 GLU A CA 1
ATOM 753 C C . GLU A 1 99 ? -4.976 14.747 -5.506 1.00 78.69 99 GLU A C 1
ATOM 755 O O . GLU A 1 99 ? -3.859 14.619 -6.004 1.00 78.69 99 GLU A O 1
ATOM 760 N N . GLU A 1 100 ? -5.484 13.834 -4.677 1.00 76.69 100 GLU A N 1
ATOM 761 C CA . GLU A 1 100 ? -4.772 12.608 -4.315 1.00 76.69 100 GLU A CA 1
ATOM 762 C C . GLU A 1 100 ? -4.599 11.677 -5.523 1.00 76.69 100 GLU A C 1
ATOM 764 O O . GLU A 1 100 ? -3.505 11.163 -5.761 1.00 76.69 100 GLU A O 1
ATOM 769 N N . LEU A 1 101 ? -5.637 11.524 -6.355 1.00 67.44 101 LEU A N 1
ATOM 770 C CA . LEU A 1 101 ? -5.553 10.775 -7.610 1.00 67.44 101 LEU A CA 1
ATOM 771 C C . LEU A 1 101 ? -4.508 11.387 -8.547 1.00 67.44 101 LEU A C 1
ATOM 773 O O . LEU A 1 101 ? -3.717 10.660 -9.143 1.00 67.44 101 LEU A O 1
ATOM 777 N N . LYS A 1 102 ? -4.481 12.717 -8.658 1.00 78.94 102 LYS A N 1
ATOM 778 C CA . LYS A 1 102 ? -3.500 13.437 -9.470 1.00 78.94 102 LYS A CA 1
ATOM 779 C C . LYS A 1 102 ? -2.084 13.235 -8.932 1.00 78.94 102 LYS A C 1
ATOM 781 O O . LYS A 1 102 ? -1.189 12.917 -9.707 1.00 78.94 102 LYS A O 1
ATOM 786 N N . LYS A 1 103 ? -1.893 13.310 -7.614 1.00 87.50 103 LYS A N 1
ATOM 787 C CA . LYS A 1 103 ? -0.607 13.037 -6.960 1.00 87.50 103 LYS A CA 1
ATOM 788 C C . LYS A 1 103 ? -0.133 11.601 -7.205 1.00 87.50 103 LYS A C 1
ATOM 790 O O . LYS A 1 103 ? 1.030 11.391 -7.530 1.00 87.50 103 LYS A O 1
ATOM 795 N N . LEU A 1 104 ? -1.026 10.614 -7.105 1.00 75.69 104 LEU A N 1
ATOM 796 C CA . LEU A 1 104 ? -0.711 9.211 -7.395 1.00 75.69 104 LEU A CA 1
ATOM 797 C C . LEU A 1 104 ? -0.411 8.979 -8.882 1.00 75.69 104 LEU A C 1
ATOM 799 O O . LEU A 1 104 ? 0.451 8.168 -9.212 1.00 75.69 104 LEU A O 1
ATOM 803 N N . GLN A 1 105 ? -1.091 9.691 -9.785 1.00 65.56 105 GLN A N 1
ATOM 804 C CA . GLN A 1 105 ? -0.788 9.673 -11.219 1.00 65.56 105 GLN A CA 1
ATOM 805 C C . GLN A 1 105 ? 0.586 10.280 -11.514 1.00 65.56 105 GLN A C 1
ATOM 807 O O . GLN A 1 105 ? 1.338 9.710 -12.302 1.00 65.56 105 GLN A O 1
ATOM 812 N N . GLU A 1 106 ? 0.932 11.393 -10.868 1.00 73.06 106 GLU A N 1
ATOM 813 C CA . GLU A 1 106 ? 2.248 12.030 -10.968 1.00 73.06 106 GLU A CA 1
ATOM 814 C C . GLU A 1 106 ? 3.352 11.124 -10.401 1.00 73.06 106 GLU A C 1
ATOM 816 O O . GLU A 1 106 ? 4.383 10.945 -11.044 1.00 73.06 106 GLU A O 1
ATOM 821 N N . GLU A 1 107 ? 3.121 10.466 -9.261 1.00 76.38 107 GLU A N 1
ATOM 822 C CA . GLU A 1 107 ? 4.055 9.492 -8.683 1.00 76.38 107 GLU A CA 1
ATOM 823 C C . GLU A 1 107 ? 4.222 8.254 -9.579 1.00 76.38 107 GLU A C 1
ATOM 825 O O . GLU A 1 107 ? 5.334 7.763 -9.778 1.00 76.38 107 GLU A O 1
ATOM 830 N N . ALA A 1 108 ? 3.130 7.751 -10.161 1.00 63.16 108 ALA A N 1
ATOM 831 C CA . ALA A 1 108 ? 3.173 6.639 -11.104 1.00 63.16 108 ALA A CA 1
ATOM 832 C C . ALA A 1 108 ? 3.915 7.015 -12.394 1.00 63.16 108 ALA A C 1
ATOM 834 O O . ALA A 1 108 ? 4.676 6.199 -12.917 1.00 63.16 108 ALA A O 1
ATOM 835 N N . LEU A 1 109 ? 3.731 8.244 -12.888 1.00 63.50 109 LEU A N 1
ATOM 836 C CA . LEU A 1 109 ? 4.457 8.776 -14.037 1.00 63.50 109 LEU A CA 1
ATOM 837 C C . LEU A 1 109 ? 5.948 8.944 -13.718 1.00 63.50 109 LEU A C 1
ATOM 839 O O . LEU A 1 109 ? 6.777 8.515 -14.514 1.00 63.50 109 LEU A O 1
ATOM 843 N N . ALA A 1 110 ? 6.295 9.481 -12.545 1.00 65.06 110 ALA A N 1
ATOM 844 C CA . ALA A 1 110 ? 7.678 9.609 -12.084 1.00 65.06 110 ALA A CA 1
ATOM 845 C C . ALA A 1 110 ? 8.363 8.237 -11.971 1.00 65.06 110 ALA A C 1
ATOM 847 O O . ALA A 1 110 ? 9.432 8.038 -12.540 1.00 65.06 110 ALA A O 1
ATOM 848 N N . LYS A 1 111 ? 7.698 7.246 -11.363 1.00 64.69 111 LYS A N 1
ATOM 849 C CA . LYS A 1 111 ? 8.184 5.855 -11.311 1.00 64.69 111 LYS A CA 1
ATOM 850 C C . LYS A 1 111 ? 8.295 5.213 -12.695 1.00 64.69 111 LYS A C 1
ATOM 852 O O . LYS A 1 111 ? 9.192 4.407 -12.925 1.00 64.69 111 LYS A O 1
ATOM 857 N N . ALA A 1 112 ? 7.398 5.533 -13.628 1.00 52.84 112 ALA A N 1
ATOM 858 C CA . ALA A 1 112 ? 7.492 5.060 -15.010 1.00 52.84 112 ALA A CA 1
ATOM 859 C C . ALA A 1 112 ? 8.681 5.691 -15.757 1.00 52.84 112 ALA A C 1
ATOM 861 O O . ALA A 1 112 ? 9.319 5.011 -16.561 1.00 52.84 112 ALA A O 1
ATOM 862 N N . ILE A 1 113 ? 9.000 6.958 -15.472 1.00 56.19 113 ILE A N 1
ATOM 863 C CA . ILE A 1 113 ? 10.184 7.658 -15.989 1.00 56.19 113 ILE A CA 1
ATOM 864 C C . ILE A 1 113 ? 11.468 7.080 -15.374 1.00 56.19 113 ILE A C 1
ATOM 866 O O . ILE A 1 113 ? 12.406 6.812 -16.117 1.00 56.19 113 ILE A O 1
ATOM 870 N N . GLU A 1 114 ? 11.502 6.804 -14.067 1.00 52.62 114 GLU A N 1
ATOM 871 C CA . GLU A 1 114 ? 12.637 6.138 -13.402 1.00 52.62 114 GLU A CA 1
ATOM 872 C C . GLU A 1 114 ? 12.886 4.733 -13.976 1.00 52.62 114 GLU A C 1
ATOM 874 O O . GLU A 1 114 ? 14.005 4.403 -14.367 1.00 52.62 114 GLU A O 1
ATOM 879 N N . ARG A 1 115 ? 11.825 3.931 -14.152 1.00 54.12 115 ARG A N 1
ATOM 880 C CA . ARG A 1 115 ? 11.898 2.598 -14.787 1.00 54.12 115 ARG A CA 1
ATOM 881 C C . ARG A 1 115 ? 12.362 2.626 -16.237 1.00 54.12 115 ARG A C 1
ATOM 883 O O . ARG A 1 115 ? 12.831 1.610 -16.747 1.00 54.12 115 ARG A O 1
ATOM 890 N N . ARG A 1 116 ? 12.242 3.771 -16.914 1.00 47.88 116 ARG A N 1
ATOM 891 C CA . ARG A 1 116 ? 12.700 3.952 -18.297 1.00 47.88 116 ARG A CA 1
ATOM 892 C C . ARG A 1 116 ? 14.212 3.750 -18.432 1.00 47.88 116 ARG A C 1
ATOM 894 O O . ARG A 1 116 ? 14.663 3.394 -19.515 1.00 47.88 116 ARG A O 1
ATOM 901 N N . PHE A 1 117 ? 14.955 3.933 -17.339 1.00 44.00 117 PHE A N 1
ATOM 902 C CA . PHE A 1 117 ? 16.406 3.761 -17.267 1.00 44.00 117 PHE A CA 1
ATOM 903 C C . PHE A 1 117 ? 16.841 2.502 -16.491 1.00 44.00 117 PHE A C 1
ATOM 905 O O . PHE A 1 117 ? 18.026 2.184 -16.480 1.00 44.00 117 PHE A O 1
ATOM 912 N N . GLU A 1 118 ? 15.913 1.757 -15.870 1.00 46.72 118 GLU A N 1
ATOM 913 C CA . GLU A 1 118 ? 16.231 0.503 -15.159 1.00 46.72 118 GLU A CA 1
ATOM 914 C C . GLU A 1 118 ? 16.514 -0.672 -16.105 1.00 46.72 118 GLU A C 1
ATOM 916 O O . GLU A 1 118 ? 17.209 -1.613 -15.721 1.00 46.72 118 GLU A O 1
ATOM 921 N N . VAL A 1 119 ? 16.036 -0.627 -17.354 1.00 46.75 119 VAL A N 1
ATOM 922 C CA . VAL A 1 119 ? 16.352 -1.650 -18.366 1.00 46.75 119 VAL A CA 1
ATOM 923 C C . VAL A 1 119 ? 17.691 -1.321 -19.022 1.00 46.75 119 VAL A C 1
ATOM 925 O O . VAL A 1 119 ? 17.793 -1.091 -20.225 1.00 46.75 119 VAL A O 1
ATOM 928 N N . VAL A 1 120 ? 18.750 -1.296 -18.219 1.00 47.25 120 VAL A N 1
ATOM 929 C CA . VAL A 1 120 ? 20.084 -1.517 -18.768 1.00 47.25 120 VAL A CA 1
ATOM 930 C C . VAL A 1 120 ? 20.087 -2.970 -19.224 1.00 47.25 120 VAL A C 1
ATOM 932 O O . VAL A 1 120 ? 19.957 -3.866 -18.392 1.00 47.25 120 VAL A O 1
ATOM 935 N N . LEU A 1 121 ? 20.196 -3.202 -20.537 1.00 48.03 121 LEU A N 1
ATOM 936 C CA . LEU A 1 121 ? 20.531 -4.511 -21.096 1.00 48.03 121 LEU A CA 1
ATOM 937 C C . LEU A 1 121 ? 21.882 -4.929 -20.512 1.00 48.03 121 LEU A C 1
ATOM 939 O O . LEU A 1 121 ? 22.949 -4.649 -21.048 1.00 48.03 121 LEU A O 1
ATOM 943 N N . ASN A 1 122 ? 21.838 -5.576 -19.362 1.00 48.97 122 ASN A N 1
ATOM 944 C CA . ASN A 1 122 ? 22.940 -6.348 -18.854 1.00 48.97 122 ASN A CA 1
ATOM 945 C C . ASN A 1 122 ? 23.116 -7.521 -19.820 1.00 48.97 122 ASN A C 1
ATOM 947 O O . ASN A 1 122 ? 22.174 -8.270 -20.083 1.00 48.97 122 ASN A O 1
ATOM 951 N N . SER A 1 123 ? 24.325 -7.656 -20.370 1.00 55.88 123 SER A N 1
ATOM 952 C CA . SER A 1 123 ? 24.774 -8.780 -21.198 1.00 55.88 123 SER A CA 1
ATOM 953 C C . SER A 1 123 ? 24.827 -10.074 -20.372 1.00 55.88 123 SER A C 1
ATOM 955 O O . SER A 1 123 ? 25.885 -10.669 -20.182 1.00 55.88 123 SER A O 1
ATOM 957 N N . ASN A 1 124 ? 23.693 -10.465 -19.795 1.00 64.12 124 ASN A N 1
ATOM 958 C CA . ASN A 1 124 ? 23.528 -11.665 -19.001 1.00 64.12 124 ASN A CA 1
ATOM 959 C C . ASN A 1 124 ? 23.373 -12.857 -19.966 1.00 64.12 124 ASN A C 1
ATOM 961 O O . ASN A 1 124 ? 22.535 -12.784 -20.873 1.00 64.12 124 ASN A O 1
ATOM 965 N N . PRO A 1 125 ? 24.138 -13.952 -19.791 1.00 71.50 125 PRO A N 1
ATOM 966 C CA . PRO A 1 125 ? 23.970 -15.178 -20.576 1.00 71.50 125 PRO A CA 1
ATOM 967 C C . PRO A 1 125 ? 22.529 -15.719 -20.577 1.00 71.50 125 PRO A C 1
ATOM 969 O O . PRO A 1 125 ? 22.108 -16.339 -21.551 1.00 71.50 125 PRO A O 1
ATOM 972 N N . GLU A 1 126 ? 21.743 -15.448 -19.534 1.00 74.88 126 GLU A N 1
ATOM 973 C CA . GLU A 1 126 ? 20.334 -15.854 -19.452 1.00 74.88 126 GLU A CA 1
ATOM 974 C C . GLU A 1 126 ? 19.461 -15.145 -20.499 1.00 74.88 126 GLU A C 1
ATOM 976 O O . GLU A 1 126 ? 18.640 -15.787 -21.154 1.00 74.88 126 GLU A O 1
ATOM 981 N N . THR A 1 127 ? 19.677 -13.844 -20.724 1.00 73.25 127 THR A N 1
ATOM 982 C CA . THR A 1 127 ? 18.946 -13.062 -21.734 1.00 73.25 127 THR A CA 1
ATOM 983 C C . THR A 1 127 ? 19.259 -13.559 -23.141 1.00 73.25 127 THR A C 1
ATOM 985 O O . THR A 1 127 ? 18.365 -13.614 -23.983 1.00 73.25 127 THR A O 1
ATOM 988 N N . LEU A 1 128 ? 20.509 -13.968 -23.390 1.00 77.19 128 LEU A N 1
ATOM 989 C CA . LEU A 1 128 ? 20.935 -14.513 -24.680 1.00 77.19 128 LEU A CA 1
ATOM 990 C C . LEU A 1 128 ? 20.149 -15.784 -25.036 1.00 77.19 128 LEU A C 1
ATOM 992 O O . LEU A 1 128 ? 19.673 -15.910 -26.159 1.00 77.19 128 LEU A O 1
ATOM 996 N N . ASN A 1 129 ? 19.950 -16.692 -24.076 1.00 81.88 129 ASN A N 1
ATOM 997 C CA . ASN A 1 129 ? 19.178 -17.919 -24.300 1.00 81.88 129 ASN A CA 1
ATOM 998 C C . ASN A 1 129 ? 17.724 -17.631 -24.697 1.00 81.88 129 ASN A C 1
ATOM 1000 O O . ASN A 1 129 ? 17.170 -18.334 -25.532 1.00 81.88 129 ASN A O 1
ATOM 1004 N N . VAL A 1 130 ? 17.125 -16.575 -24.141 1.00 80.50 130 VAL A N 1
ATOM 1005 C CA . VAL A 1 130 ? 15.744 -16.180 -24.452 1.00 80.50 130 VAL A CA 1
ATOM 1006 C C . VAL A 1 130 ? 15.617 -15.596 -25.861 1.00 80.50 130 VAL A C 1
ATOM 1008 O O . VAL A 1 130 ? 14.607 -15.808 -26.523 1.00 80.50 130 VAL A O 1
ATOM 1011 N N . VAL A 1 131 ? 16.623 -14.852 -26.329 1.00 85.50 131 VAL A N 1
ATOM 1012 C CA . VAL A 1 131 ? 16.562 -14.130 -27.617 1.00 85.50 131 VAL A CA 1
ATOM 1013 C C . VAL A 1 131 ? 17.181 -14.895 -28.786 1.00 85.50 131 VAL A C 1
ATOM 1015 O O . VAL A 1 131 ? 17.030 -14.470 -29.933 1.00 85.50 131 VAL A O 1
ATOM 1018 N N . ARG A 1 132 ? 17.871 -16.009 -28.513 1.00 87.06 132 ARG A N 1
ATOM 1019 C CA . ARG A 1 132 ? 18.436 -16.914 -29.526 1.00 87.06 132 ARG A CA 1
ATOM 1020 C C . ARG A 1 132 ? 17.373 -17.612 -30.360 1.00 87.06 132 ARG A C 1
ATOM 1022 O O . ARG A 1 132 ? 17.608 -17.872 -31.535 1.00 87.06 132 ARG A O 1
ATOM 1029 N N . GLU A 1 133 ? 16.204 -17.859 -29.786 1.00 85.44 133 GLU A N 1
ATOM 1030 C CA . GLU A 1 133 ? 15.088 -18.508 -30.468 1.00 85.44 133 GLU A CA 1
ATOM 1031 C C . GLU A 1 133 ? 14.042 -17.481 -30.916 1.00 85.44 133 GLU A C 1
ATOM 1033 O O . GLU A 1 133 ? 13.664 -16.581 -30.163 1.00 85.44 133 GLU A O 1
ATOM 1038 N N . GLY A 1 134 ? 13.559 -17.619 -32.154 1.00 88.38 134 GLY A N 1
ATOM 1039 C CA . GLY A 1 134 ? 12.470 -16.808 -32.696 1.00 88.38 134 GLY A CA 1
ATOM 1040 C C . GLY A 1 134 ? 12.701 -16.331 -34.133 1.00 88.38 134 GLY A C 1
ATOM 1041 O O . GLY A 1 134 ? 13.740 -16.610 -34.732 1.00 88.38 134 GLY A O 1
ATOM 1042 N N . PRO A 1 135 ? 11.748 -15.573 -34.698 1.00 90.31 135 PRO A N 1
ATOM 1043 C CA . PRO A 1 135 ? 11.783 -15.138 -36.097 1.00 90.31 135 PRO A CA 1
ATOM 1044 C C . PRO A 1 135 ? 12.940 -14.174 -36.421 1.00 90.31 135 PRO A C 1
ATOM 1046 O O . PRO A 1 135 ? 13.272 -13.935 -37.569 1.00 90.31 135 PRO A O 1
ATOM 1049 N N . GLY A 1 136 ? 13.611 -13.584 -35.437 1.00 87.56 136 GLY A N 1
ATOM 1050 C CA . GLY A 1 136 ? 14.807 -12.781 -35.698 1.00 87.56 136 GLY A CA 1
ATOM 1051 C C . GLY A 1 136 ? 16.035 -13.610 -36.094 1.00 87.56 136 GLY A C 1
ATOM 1052 O O . GLY A 1 136 ? 16.961 -13.073 -36.705 1.00 87.56 136 GLY A O 1
ATOM 1053 N N . THR A 1 137 ? 16.064 -14.890 -35.724 1.00 89.12 137 THR A N 1
ATOM 1054 C CA . THR A 1 137 ? 17.208 -15.799 -35.890 1.00 89.12 137 THR A CA 1
ATOM 1055 C C . THR A 1 137 ? 16.863 -17.035 -36.717 1.00 89.12 137 THR A C 1
ATOM 1057 O O . THR A 1 137 ? 17.774 -17.673 -37.229 1.00 89.12 137 THR A O 1
ATOM 1060 N N . ASP A 1 138 ? 15.584 -17.359 -36.909 1.00 90.25 138 ASP A N 1
ATOM 1061 C CA . ASP A 1 138 ? 15.130 -18.468 -37.751 1.00 90.25 138 ASP A CA 1
ATOM 1062 C C . ASP A 1 138 ? 15.359 -18.181 -39.251 1.00 90.25 138 ASP A C 1
ATOM 1064 O O . ASP A 1 138 ? 14.713 -17.274 -39.784 1.00 90.25 138 ASP A O 1
ATOM 1068 N N . PRO A 1 139 ? 16.216 -18.950 -39.956 1.00 87.75 139 PRO A N 1
ATOM 1069 C CA . PRO A 1 139 ? 16.516 -18.743 -41.372 1.00 87.75 139 PRO A CA 1
ATOM 1070 C C . PRO A 1 139 ? 15.302 -18.732 -42.309 1.00 87.75 139 PRO A C 1
ATOM 1072 O O . PRO A 1 139 ? 15.350 -18.081 -43.353 1.00 87.75 139 PRO A O 1
ATOM 1075 N N . GLU A 1 140 ? 14.229 -19.432 -41.940 1.00 89.75 140 GLU A N 1
ATOM 1076 C CA . GLU A 1 140 ? 13.025 -19.588 -42.766 1.00 89.75 140 GLU A CA 1
ATOM 1077 C C . GLU A 1 140 ? 11.975 -18.493 -42.512 1.00 89.75 140 GLU A C 1
ATOM 1079 O O . GLU A 1 140 ? 10.965 -18.405 -43.213 1.00 89.75 140 GLU A O 1
ATOM 1084 N N . SER A 1 141 ? 12.194 -17.642 -41.510 1.00 91.81 141 SER A N 1
ATOM 1085 C CA . SER A 1 141 ? 11.250 -16.590 -41.137 1.00 91.81 141 SER A CA 1
ATOM 1086 C C . SER A 1 141 ? 11.343 -15.352 -42.039 1.00 91.81 141 SER A C 1
ATOM 1088 O O . SER A 1 141 ? 12.403 -14.972 -42.545 1.00 91.81 141 SER A O 1
ATOM 1090 N N . GLU A 1 142 ? 10.217 -14.658 -42.213 1.00 89.75 142 GLU A N 1
ATOM 1091 C CA . GLU A 1 142 ? 10.150 -13.448 -43.038 1.00 89.75 142 GLU A CA 1
ATOM 1092 C C . GLU A 1 142 ? 11.007 -12.309 -42.453 1.00 89.75 142 GLU A C 1
ATOM 1094 O O . GLU A 1 142 ? 11.642 -11.543 -43.184 1.00 89.75 142 GLU A O 1
ATOM 1099 N N . GLU A 1 143 ? 11.041 -12.193 -41.126 1.00 86.62 143 GLU A N 1
ATOM 1100 C CA . GLU A 1 143 ? 11.836 -11.216 -40.387 1.00 86.62 143 GLU A CA 1
ATOM 1101 C C . GLU A 1 143 ? 13.335 -11.435 -40.594 1.00 86.62 143 GLU A C 1
ATOM 1103 O O . GLU A 1 143 ? 14.056 -10.475 -40.896 1.00 86.62 143 GLU A O 1
ATOM 1108 N N . PHE A 1 144 ? 13.806 -12.680 -40.499 1.00 87.38 144 PHE A N 1
ATOM 1109 C CA . PHE A 1 144 ? 15.197 -13.006 -40.784 1.00 87.38 144 PHE A CA 1
ATOM 1110 C C . PHE A 1 144 ? 15.558 -12.730 -42.243 1.00 87.38 144 PHE A C 1
ATOM 1112 O O . PHE A 1 144 ? 16.589 -12.111 -42.503 1.00 87.38 144 PHE A O 1
ATOM 1119 N N . LEU A 1 145 ? 14.705 -13.110 -43.202 1.00 86.12 145 LEU A N 1
ATOM 1120 C CA . LEU A 1 145 ? 14.950 -12.853 -44.625 1.00 86.12 145 LEU A CA 1
ATOM 1121 C C . LEU A 1 145 ? 15.104 -11.352 -44.919 1.00 86.12 145 LEU A C 1
ATOM 1123 O O . LEU A 1 145 ? 15.969 -10.962 -45.707 1.00 86.12 145 LEU A O 1
ATOM 1127 N N . LYS A 1 146 ? 14.338 -10.490 -44.236 1.00 84.06 146 LYS A N 1
ATOM 1128 C CA . LYS A 1 146 ? 14.506 -9.027 -44.306 1.00 84.06 146 LYS A CA 1
ATOM 1129 C C . LYS A 1 146 ? 15.859 -8.577 -43.755 1.00 84.06 146 LYS A C 1
ATOM 1131 O O . LYS A 1 146 ? 16.501 -7.732 -44.371 1.00 84.06 146 LYS A O 1
ATOM 1136 N N . ILE A 1 147 ? 16.313 -9.133 -42.629 1.00 82.50 147 ILE A N 1
ATOM 1137 C CA . ILE A 1 147 ? 17.642 -8.835 -42.065 1.00 82.50 147 ILE A CA 1
ATOM 1138 C C . ILE A 1 147 ? 18.748 -9.297 -43.022 1.00 82.50 147 ILE A C 1
ATOM 1140 O O . ILE A 1 147 ? 19.684 -8.546 -43.308 1.00 82.50 147 ILE A O 1
ATOM 1144 N N . ALA A 1 148 ? 18.636 -10.521 -43.535 1.00 78.38 148 ALA A N 1
ATOM 1145 C CA . ALA A 1 148 ? 19.595 -11.124 -44.447 1.00 78.38 148 ALA A CA 1
ATOM 1146 C C . ALA A 1 148 ? 19.715 -10.329 -45.756 1.00 78.38 148 ALA A C 1
ATOM 1148 O O . ALA A 1 148 ? 20.827 -10.141 -46.249 1.00 78.38 148 ALA A O 1
ATOM 1149 N N . ALA A 1 149 ? 18.609 -9.771 -46.260 1.00 77.06 149 ALA A N 1
ATOM 1150 C CA . ALA A 1 149 ? 18.600 -8.941 -47.461 1.00 77.06 149 ALA A CA 1
ATOM 1151 C C . ALA A 1 149 ? 19.507 -7.701 -47.358 1.00 77.06 149 ALA A C 1
ATOM 1153 O O . ALA A 1 149 ? 20.087 -7.307 -48.364 1.00 77.06 149 ALA A O 1
ATOM 1154 N N . PHE A 1 150 ? 19.687 -7.109 -46.169 1.00 66.94 150 PHE A N 1
ATOM 1155 C CA . PHE A 1 150 ? 20.623 -5.990 -45.971 1.00 66.94 150 PHE A CA 1
ATOM 1156 C C . PHE A 1 150 ? 22.091 -6.430 -45.893 1.00 66.94 150 PHE A C 1
ATOM 1158 O O . PHE A 1 150 ? 22.986 -5.617 -46.114 1.00 66.94 150 PHE A O 1
ATOM 1165 N N . ARG A 1 151 ? 22.351 -7.703 -45.569 1.00 63.41 151 ARG A N 1
ATOM 1166 C CA . ARG A 1 151 ? 23.707 -8.274 -45.493 1.00 63.41 151 ARG A CA 1
ATOM 1167 C C . ARG A 1 151 ? 24.240 -8.638 -46.870 1.00 63.41 151 ARG A C 1
ATOM 1169 O O . ARG A 1 151 ? 25.417 -8.447 -47.158 1.00 63.41 151 ARG A O 1
ATOM 1176 N N . THR A 1 152 ? 23.368 -9.129 -47.740 1.00 55.50 152 THR A N 1
ATOM 1177 C CA . THR A 1 152 ? 23.648 -9.226 -49.169 1.00 55.50 152 THR A CA 1
ATOM 1178 C C . THR A 1 152 ? 23.388 -7.867 -49.795 1.00 55.50 152 THR A C 1
ATOM 1180 O O . THR A 1 152 ? 22.263 -7.588 -50.193 1.00 55.50 152 THR A O 1
ATOM 1183 N N . ILE A 1 153 ? 24.406 -7.012 -49.896 1.00 44.44 153 ILE A N 1
ATOM 1184 C CA . ILE A 1 153 ? 24.340 -5.814 -50.742 1.00 44.44 153 ILE A CA 1
ATOM 1185 C C . ILE A 1 153 ? 24.107 -6.281 -52.192 1.00 44.44 153 ILE A C 1
ATOM 1187 O O . ILE A 1 153 ? 25.033 -6.512 -52.963 1.00 44.44 153 ILE A O 1
ATOM 1191 N N . ASN A 1 154 ? 22.842 -6.474 -52.552 1.00 38.50 154 ASN A N 1
ATOM 1192 C CA . ASN A 1 154 ? 22.365 -6.545 -53.918 1.00 38.50 154 ASN A CA 1
ATOM 1193 C C . ASN A 1 154 ? 22.006 -5.113 -54.295 1.00 38.50 154 ASN A C 1
ATOM 1195 O O . ASN A 1 154 ? 20.859 -4.685 -54.158 1.00 38.50 154 ASN A O 1
ATOM 1199 N N . VAL A 1 155 ? 22.998 -4.359 -54.768 1.00 39.03 155 VAL A N 1
ATOM 1200 C CA . VAL A 1 155 ? 22.697 -3.185 -55.585 1.00 39.03 155 VAL A CA 1
ATOM 1201 C C . VAL A 1 155 ? 21.967 -3.712 -56.825 1.00 39.03 155 VAL A C 1
ATOM 1203 O O . VAL A 1 155 ? 22.518 -4.561 -57.531 1.00 39.03 155 VAL A O 1
ATOM 1206 N N . PRO A 1 156 ? 20.734 -3.272 -57.130 1.00 32.66 156 PRO A N 1
ATOM 1207 C CA . PRO A 1 156 ? 20.076 -3.668 -58.366 1.00 32.66 156 PRO A CA 1
ATOM 1208 C C . PRO A 1 156 ? 20.903 -3.128 -59.540 1.00 32.66 156 PRO A C 1
ATOM 1210 O O . PRO A 1 156 ? 20.884 -1.928 -59.803 1.00 32.66 156 PRO A O 1
ATOM 1213 N N . GLY A 1 157 ? 21.655 -4.004 -60.209 1.00 43.09 157 GLY A N 1
ATOM 1214 C CA . GLY A 1 157 ? 22.472 -3.671 -61.382 1.00 43.09 157 GLY A CA 1
ATOM 1215 C C . GLY A 1 157 ? 23.983 -3.864 -61.229 1.00 43.09 157 GLY A C 1
ATOM 1216 O O . GLY A 1 157 ? 24.639 -4.023 -62.250 1.00 43.09 157 GLY A O 1
ATOM 1217 N N . ASN A 1 158 ? 24.522 -3.963 -60.010 1.00 41.34 158 ASN A N 1
ATOM 1218 C CA . ASN A 1 158 ? 25.928 -4.307 -59.782 1.00 41.34 158 ASN A CA 1
ATOM 1219 C C . ASN A 1 158 ? 25.993 -5.510 -58.840 1.00 41.34 158 ASN A C 1
ATOM 1221 O O . ASN A 1 158 ? 25.560 -5.436 -57.691 1.00 41.34 158 ASN A O 1
ATOM 1225 N N . ARG A 1 159 ? 26.553 -6.631 -59.320 1.00 37.91 159 ARG A N 1
ATOM 1226 C CA . ARG A 1 159 ? 27.096 -7.645 -58.402 1.00 37.91 159 ARG A CA 1
ATOM 1227 C C . ARG A 1 159 ? 28.039 -6.918 -57.437 1.00 37.91 159 ARG A C 1
ATOM 1229 O O . ARG A 1 159 ? 28.731 -6.018 -57.912 1.00 37.91 159 ARG A O 1
ATOM 1236 N N . PRO A 1 160 ? 28.126 -7.306 -56.152 1.00 43.19 160 PRO A N 1
ATOM 1237 C CA . PRO A 1 160 ? 29.262 -6.897 -55.345 1.00 43.19 160 PRO A CA 1
ATOM 1238 C C . PRO A 1 160 ? 30.503 -7.311 -56.129 1.00 43.19 160 PRO A C 1
ATOM 1240 O O . PRO A 1 160 ? 30.735 -8.496 -56.391 1.00 43.19 160 PRO A O 1
ATOM 1243 N N . GLU A 1 161 ? 31.217 -6.312 -56.631 1.00 43.94 161 GLU A N 1
ATOM 1244 C CA . GLU A 1 161 ? 32.509 -6.504 -57.244 1.00 43.94 161 GLU A CA 1
ATOM 1245 C C . GLU A 1 161 ? 33.340 -7.226 -56.185 1.00 43.94 161 GLU A C 1
ATOM 1247 O O . GLU A 1 161 ? 33.566 -6.698 -55.099 1.00 43.94 161 GLU A O 1
ATOM 1252 N N . SER A 1 162 ? 33.681 -8.498 -56.434 1.00 45.38 162 SER A N 1
ATOM 1253 C CA . SER A 1 162 ? 34.523 -9.288 -55.523 1.00 45.38 162 SER A CA 1
ATOM 1254 C C . SER A 1 162 ? 35.714 -8.429 -55.099 1.00 45.38 162 SER A C 1
ATOM 1256 O O . SER A 1 162 ? 36.177 -7.679 -55.956 1.00 45.38 162 SER A O 1
ATOM 1258 N N . SER A 1 163 ? 36.254 -8.540 -53.878 1.00 47.19 163 SER A N 1
ATOM 1259 C CA . SER A 1 163 ? 37.388 -7.686 -53.454 1.00 47.19 163 SER A CA 1
ATOM 1260 C C . SER A 1 163 ? 38.525 -7.662 -54.494 1.00 47.19 163 SER A C 1
ATOM 1262 O O . SER A 1 163 ? 39.123 -6.625 -54.744 1.00 47.19 163 SER A O 1
ATOM 1264 N N . ASN A 1 164 ? 38.691 -8.762 -55.238 1.00 48.66 164 ASN A N 1
ATOM 1265 C CA . ASN A 1 164 ? 39.527 -8.894 -56.432 1.00 48.66 164 ASN A CA 1
ATOM 1266 C C . ASN A 1 164 ? 39.326 -7.853 -57.557 1.00 48.66 164 ASN A C 1
ATOM 1268 O O . ASN A 1 164 ? 40.190 -7.760 -58.423 1.00 48.66 164 ASN A O 1
ATOM 1272 N N . VAL A 1 165 ? 38.212 -7.127 -57.626 1.00 50.22 165 VAL A N 1
ATOM 1273 C CA . VAL A 1 165 ? 37.900 -6.096 -58.632 1.00 50.22 165 VAL A CA 1
ATOM 1274 C C . VAL A 1 165 ? 38.131 -4.698 -58.049 1.00 50.22 165 VAL A C 1
ATOM 1276 O O . VAL A 1 165 ? 38.803 -3.899 -58.699 1.00 50.22 165 VAL A O 1
ATOM 1279 N N . LEU A 1 166 ? 37.754 -4.451 -56.788 1.00 52.09 166 LEU A N 1
ATOM 1280 C CA . LEU A 1 166 ? 38.139 -3.232 -56.056 1.00 52.09 166 LEU A CA 1
ATOM 1281 C C . LEU A 1 166 ? 39.672 -3.122 -55.920 1.00 52.09 166 LEU A C 1
ATOM 1283 O O . LEU A 1 166 ? 40.256 -2.089 -56.241 1.00 52.09 166 LEU A O 1
ATOM 1287 N N . SER A 1 167 ? 40.361 -4.228 -55.609 1.00 53.62 167 SER A N 1
ATOM 1288 C CA . SER A 1 167 ? 41.833 -4.317 -55.620 1.00 53.62 167 SER A CA 1
ATOM 1289 C C . SER A 1 167 ? 42.458 -4.169 -57.015 1.00 53.62 167 SER A C 1
ATOM 1291 O O . SER A 1 167 ? 43.661 -3.938 -57.129 1.00 53.62 167 SER A O 1
ATOM 1293 N N . ARG A 1 168 ? 41.687 -4.296 -58.108 1.00 59.59 168 ARG A N 1
ATOM 1294 C CA . ARG A 1 168 ? 42.191 -4.040 -59.473 1.00 59.59 168 ARG A CA 1
ATOM 1295 C C . ARG A 1 168 ? 42.127 -2.567 -59.859 1.00 59.59 168 ARG A C 1
ATOM 1297 O O . ARG A 1 168 ? 42.929 -2.176 -60.712 1.00 59.59 168 ARG A O 1
ATOM 1304 N N . ARG A 1 169 ? 41.211 -1.789 -59.266 1.00 69.00 169 ARG A N 1
ATOM 1305 C CA . ARG A 1 169 ? 41.022 -0.351 -59.525 1.00 69.00 169 ARG A CA 1
ATOM 1306 C C . ARG A 1 169 ? 42.238 0.464 -59.084 1.00 69.00 169 ARG A C 1
ATOM 1308 O O . ARG A 1 169 ? 42.709 1.310 -59.838 1.00 69.00 169 ARG A O 1
ATOM 1315 N N . PHE A 1 170 ? 42.811 0.129 -57.928 1.00 74.62 170 PHE A N 1
ATOM 1316 C CA . PHE A 1 170 ? 43.960 0.827 -57.347 1.00 74.62 170 PHE A CA 1
ATOM 1317 C C . PHE A 1 170 ? 45.153 -0.126 -57.180 1.00 74.62 170 PHE A C 1
ATOM 1319 O O . PHE A 1 170 ? 45.390 -0.681 -56.110 1.00 74.62 170 PHE A O 1
ATOM 1326 N N . ARG A 1 171 ? 45.909 -0.359 -58.264 1.00 75.94 171 ARG A N 1
ATOM 1327 C CA . ARG A 1 171 ? 47.118 -1.201 -58.224 1.00 75.94 171 ARG A CA 1
ATOM 1328 C C . ARG A 1 171 ? 48.356 -0.392 -57.849 1.00 75.94 171 ARG A C 1
ATOM 1330 O O . ARG A 1 171 ? 48.839 0.416 -58.641 1.00 75.94 171 ARG A O 1
ATOM 1337 N N . PHE A 1 172 ? 48.906 -0.679 -56.674 1.00 80.31 172 PHE A N 1
ATOM 1338 C CA . PHE A 1 172 ? 50.188 -0.139 -56.233 1.00 80.31 172 PHE A CA 1
ATOM 1339 C C . PHE A 1 172 ? 51.347 -0.823 -56.982 1.00 80.31 172 PHE A C 1
ATOM 1341 O O . PHE A 1 172 ? 51.395 -2.056 -57.038 1.00 80.31 172 PHE A O 1
ATOM 1348 N N . PRO A 1 173 ? 52.285 -0.064 -57.580 1.00 81.69 173 PRO A N 1
ATOM 1349 C CA . PRO A 1 173 ? 53.489 -0.640 -58.171 1.00 81.69 173 PRO A CA 1
ATOM 1350 C C . PRO A 1 173 ? 54.322 -1.383 -57.116 1.00 81.69 173 PRO A C 1
ATOM 1352 O O . PRO A 1 173 ? 54.463 -0.907 -55.991 1.00 81.69 173 PRO A O 1
ATOM 1355 N N . GLN A 1 174 ? 54.896 -2.535 -57.472 1.00 75.00 174 GLN A N 1
ATOM 1356 C CA . GLN A 1 174 ? 55.736 -3.312 -56.548 1.00 75.00 174 GLN A CA 1
ATOM 1357 C C . GLN A 1 174 ? 57.160 -2.737 -56.410 1.00 75.00 174 GLN A C 1
ATOM 1359 O O . GLN A 1 174 ? 57.783 -2.919 -55.369 1.00 75.00 174 GLN A O 1
ATOM 1364 N N . ASP A 1 175 ? 57.629 -1.976 -57.407 1.00 78.88 175 ASP A N 1
ATOM 1365 C CA . ASP A 1 175 ? 59.023 -1.516 -57.529 1.00 78.88 175 ASP A CA 1
ATOM 1366 C C . ASP A 1 175 ? 59.253 -0.045 -57.112 1.00 78.88 175 ASP A C 1
ATOM 1368 O O . ASP A 1 175 ? 60.194 0.598 -57.575 1.00 78.88 175 ASP A O 1
ATOM 1372 N N . VAL A 1 176 ? 58.389 0.526 -56.265 1.00 83.56 176 VAL A N 1
ATOM 1373 C CA . VAL A 1 176 ? 58.513 1.921 -55.785 1.00 83.56 176 VAL A CA 1
ATOM 1374 C C . VAL A 1 176 ? 58.991 1.990 -54.340 1.00 83.56 176 VAL A C 1
ATOM 1376 O O . VAL A 1 176 ? 58.742 1.086 -53.540 1.00 83.56 176 VAL A O 1
ATOM 1379 N N . SER A 1 177 ? 59.657 3.089 -53.978 1.00 87.12 177 SER A N 1
ATOM 1380 C CA . SER A 1 177 ? 60.060 3.318 -52.587 1.00 87.12 177 SER A CA 1
ATOM 1381 C C . SER A 1 177 ? 58.838 3.465 -51.669 1.00 87.12 177 SER A C 1
ATOM 1383 O O . SER A 1 177 ? 57.779 3.929 -52.091 1.00 87.12 177 SER A O 1
ATOM 1385 N N . GLU A 1 178 ? 58.975 3.129 -50.383 1.00 80.75 178 GLU A N 1
ATOM 1386 C CA . GLU A 1 178 ? 57.876 3.244 -49.407 1.00 80.75 178 GLU A CA 1
ATOM 1387 C C . GLU A 1 178 ? 57.309 4.678 -49.330 1.00 80.75 178 GLU A C 1
ATOM 1389 O O . GLU A 1 178 ? 56.101 4.877 -49.199 1.00 80.75 178 GLU A O 1
ATOM 1394 N N . GLY A 1 179 ? 58.169 5.694 -49.470 1.00 84.12 179 GLY A N 1
ATOM 1395 C CA . GLY A 1 179 ? 57.759 7.099 -49.481 1.00 84.12 179 GLY A CA 1
ATOM 1396 C C . GLY A 1 179 ? 56.937 7.487 -50.715 1.00 84.12 179 GLY A C 1
ATOM 1397 O O . GLY A 1 179 ? 55.978 8.248 -50.600 1.00 84.12 179 GLY A O 1
ATOM 1398 N N . GLU A 1 180 ? 57.274 6.956 -51.892 1.00 84.69 180 GLU A N 1
ATOM 1399 C CA . GLU A 1 180 ? 56.477 7.140 -53.114 1.00 84.69 180 GLU A CA 1
ATOM 1400 C C . GLU A 1 180 ? 55.167 6.359 -53.043 1.00 84.69 180 GLU A C 1
ATOM 1402 O O . GLU A 1 180 ? 54.119 6.882 -53.416 1.00 84.69 180 GLU A O 1
ATOM 1407 N N . ARG A 1 181 ? 55.207 5.147 -52.486 1.00 82.62 181 ARG A N 1
ATOM 1408 C CA . ARG A 1 181 ? 54.035 4.297 -52.269 1.00 82.62 181 ARG A CA 1
ATOM 1409 C C . ARG A 1 181 ? 53.002 4.969 -51.368 1.00 82.62 181 ARG A C 1
ATOM 1411 O O . ARG A 1 181 ? 51.829 4.992 -51.720 1.00 82.62 181 ARG A O 1
ATOM 1418 N N . LYS A 1 182 ? 53.437 5.607 -50.275 1.00 83.62 182 LYS A N 1
ATOM 1419 C CA . LYS A 1 182 ? 52.562 6.429 -49.421 1.00 83.62 182 LYS A CA 1
ATOM 1420 C C . LYS A 1 182 ? 51.959 7.594 -50.199 1.00 83.62 182 LYS A C 1
ATOM 1422 O O . LYS A 1 182 ? 50.749 7.740 -50.204 1.00 83.62 182 LYS A O 1
ATOM 1427 N N . LYS A 1 183 ? 52.754 8.368 -50.945 1.00 85.62 183 LYS A N 1
ATOM 1428 C CA . LYS A 1 183 ? 52.227 9.476 -51.773 1.00 85.62 183 LYS A CA 1
ATOM 1429 C C . LYS A 1 183 ? 51.193 9.012 -52.804 1.00 85.62 183 LYS A C 1
ATOM 1431 O O . LYS A 1 183 ? 50.237 9.739 -53.077 1.00 85.62 183 LYS A O 1
ATOM 1436 N N . LEU A 1 184 ? 51.367 7.811 -53.362 1.00 87.94 184 LEU A N 1
ATOM 1437 C CA . LEU A 1 184 ? 50.421 7.245 -54.319 1.00 87.94 184 LEU A CA 1
ATOM 1438 C C . LEU A 1 184 ? 49.027 7.045 -53.714 1.00 87.94 184 LEU A C 1
ATOM 1440 O O . LEU A 1 184 ? 48.051 7.286 -54.420 1.00 87.94 184 LEU A O 1
ATOM 1444 N N . GLN A 1 185 ? 48.927 6.707 -52.425 1.00 88.31 185 GLN A N 1
ATOM 1445 C CA . GLN A 1 185 ? 47.654 6.474 -51.733 1.00 88.31 185 GLN A CA 1
ATOM 1446 C C . GLN A 1 185 ? 46.720 7.698 -51.750 1.00 88.31 185 GLN A C 1
ATOM 1448 O O . GLN A 1 185 ? 45.537 7.560 -52.061 1.00 88.31 185 GLN A O 1
ATOM 1453 N N . TRP A 1 186 ? 47.245 8.903 -51.494 1.00 89.81 186 TRP A N 1
ATOM 1454 C CA . TRP A 1 186 ? 46.476 10.153 -51.621 1.00 89.81 186 TRP A CA 1
ATOM 1455 C C . TRP A 1 186 ? 46.232 10.513 -53.089 1.00 89.81 186 TRP A C 1
ATOM 1457 O O . TRP A 1 186 ? 45.140 10.937 -53.453 1.00 89.81 186 TRP A O 1
ATOM 1467 N N . SER A 1 187 ? 47.221 10.288 -53.964 1.00 88.12 187 SER A N 1
ATOM 1468 C CA . SER A 1 187 ? 47.076 10.602 -55.392 1.00 88.12 187 SER A CA 1
ATOM 1469 C C . SER A 1 187 ? 46.012 9.756 -56.096 1.00 88.12 187 SER A C 1
ATOM 1471 O O . SER A 1 187 ? 45.411 10.224 -57.060 1.00 88.12 187 SER A O 1
ATOM 1473 N N . PHE A 1 188 ? 45.790 8.521 -55.633 1.00 90.38 188 PHE A N 1
ATOM 1474 C CA . PHE A 1 188 ? 44.739 7.649 -56.143 1.00 90.38 188 PHE A CA 1
ATOM 1475 C C . PHE A 1 188 ? 43.361 8.165 -55.767 1.00 90.38 188 PHE A C 1
ATOM 1477 O O . PHE A 1 188 ? 42.501 8.196 -56.638 1.00 90.38 188 PHE A O 1
ATOM 1484 N N . TYR A 1 189 ? 43.182 8.645 -54.534 1.00 89.19 189 TYR A N 1
ATOM 1485 C CA . TYR A 1 189 ? 41.925 9.262 -54.128 1.00 89.19 189 TYR A CA 1
ATOM 1486 C C . TYR A 1 189 ? 41.646 10.543 -54.926 1.00 89.19 189 TYR A C 1
ATOM 1488 O O . TYR A 1 189 ? 40.595 10.669 -55.535 1.00 89.19 189 TYR A O 1
ATOM 1496 N N . SER A 1 190 ? 42.622 11.452 -55.050 1.00 86.25 190 SER A N 1
ATOM 1497 C CA . SER A 1 190 ? 42.436 12.703 -55.811 1.00 86.25 190 SER A CA 1
ATOM 1498 C C . SER A 1 190 ? 42.162 12.511 -57.310 1.00 86.25 190 SER A C 1
ATOM 1500 O O . SER A 1 190 ? 41.774 13.463 -57.986 1.00 86.25 190 SER A O 1
ATOM 1502 N N . ARG A 1 191 ? 42.438 11.323 -57.858 1.00 88.69 191 ARG A N 1
ATOM 1503 C CA . ARG A 1 191 ? 42.221 10.967 -59.271 1.00 88.69 191 ARG A CA 1
ATOM 1504 C C . ARG A 1 191 ? 41.078 9.975 -59.455 1.00 88.69 191 ARG A C 1
ATOM 1506 O O . ARG A 1 191 ? 40.904 9.477 -60.569 1.00 88.69 191 ARG A O 1
ATOM 1513 N N . ASP A 1 192 ? 40.373 9.640 -58.383 1.00 89.25 192 ASP A N 1
ATOM 1514 C CA . ASP A 1 192 ? 39.262 8.714 -58.456 1.00 89.25 192 ASP A CA 1
ATOM 1515 C C . ASP A 1 192 ? 38.093 9.315 -59.254 1.00 89.25 192 ASP A C 1
ATOM 1517 O O . ASP A 1 192 ? 38.045 10.511 -59.558 1.00 89.25 192 ASP A O 1
ATOM 1521 N N . THR A 1 193 ? 37.173 8.451 -59.675 1.00 89.12 193 THR A N 1
ATOM 1522 C CA . THR A 1 193 ? 35.999 8.841 -60.450 1.00 89.12 193 THR A CA 1
ATOM 1523 C C . THR A 1 193 ? 35.102 9.763 -59.617 1.00 89.12 193 THR A C 1
ATOM 1525 O O . THR A 1 193 ? 34.656 9.353 -58.541 1.00 89.12 193 THR A O 1
ATOM 1528 N N . PRO A 1 194 ? 34.766 10.969 -60.117 1.00 89.69 194 PRO A N 1
ATOM 1529 C CA . PRO A 1 194 ? 33.833 11.858 -59.438 1.00 89.69 194 PRO A CA 1
ATOM 1530 C C . PRO A 1 194 ? 32.460 11.209 -59.253 1.00 89.69 194 PRO A C 1
ATOM 1532 O O . PRO A 1 194 ? 31.903 10.628 -60.191 1.00 89.69 194 PRO A O 1
ATOM 1535 N N . ALA A 1 195 ? 31.905 11.343 -58.052 1.00 89.56 195 ALA A N 1
ATOM 1536 C CA . ALA A 1 195 ? 30.649 10.728 -57.646 1.00 89.56 195 ALA A CA 1
ATOM 1537 C C . ALA A 1 195 ? 29.804 11.710 -56.826 1.00 89.56 195 ALA A C 1
ATOM 1539 O O . ALA A 1 195 ? 30.191 12.146 -55.743 1.00 89.56 195 ALA A O 1
ATOM 1540 N N . TYR A 1 196 ? 28.614 12.032 -57.327 1.00 88.88 196 TYR A N 1
ATOM 1541 C CA . TYR A 1 196 ? 27.718 13.020 -56.736 1.00 88.88 196 TYR A CA 1
ATOM 1542 C C . TYR A 1 196 ? 26.366 12.390 -56.380 1.00 88.88 196 TYR A C 1
ATOM 1544 O O . TYR A 1 196 ? 25.715 11.801 -57.251 1.00 88.88 196 TYR A O 1
ATOM 1552 N N . PRO A 1 197 ? 25.908 12.508 -55.122 1.00 86.31 197 PRO A N 1
ATOM 1553 C CA . PRO A 1 197 ? 24.620 11.974 -54.706 1.00 86.31 197 PRO A CA 1
ATOM 1554 C C . PRO A 1 197 ? 23.475 12.783 -55.327 1.00 86.31 197 PRO A C 1
ATOM 1556 O O . PRO A 1 197 ? 23.419 14.004 -55.211 1.00 86.31 197 PRO A O 1
ATOM 1559 N N . THR A 1 198 ? 22.539 12.094 -55.974 1.00 85.56 198 THR A N 1
ATOM 1560 C CA . THR A 1 198 ? 21.369 12.685 -56.637 1.00 85.56 198 THR A CA 1
ATOM 1561 C C . THR A 1 198 ? 20.117 11.851 -56.378 1.00 85.56 198 THR A C 1
ATOM 1563 O O . THR A 1 198 ? 20.197 10.691 -55.973 1.00 85.56 198 THR A O 1
ATOM 1566 N N . PHE A 1 199 ? 18.945 12.437 -56.619 1.00 83.00 199 PHE A N 1
ATOM 1567 C CA . PHE A 1 199 ? 17.667 11.730 -56.566 1.00 83.00 199 PHE A CA 1
ATOM 1568 C C . PHE A 1 199 ? 17.009 11.756 -57.941 1.00 83.00 199 PHE A C 1
ATOM 1570 O O . PHE A 1 199 ? 16.979 12.795 -58.605 1.00 83.00 199 PHE A O 1
ATOM 1577 N N . ASP A 1 200 ? 16.479 10.615 -58.375 1.00 80.88 200 ASP A N 1
ATOM 1578 C CA . ASP A 1 200 ? 15.657 10.564 -59.578 1.00 80.88 200 ASP A CA 1
ATOM 1579 C C . ASP A 1 200 ? 14.275 11.213 -59.350 1.00 80.88 200 ASP A C 1
ATOM 1581 O O . ASP A 1 200 ? 13.903 11.603 -58.240 1.00 80.88 200 ASP A O 1
ATOM 1585 N N . LYS A 1 201 ? 13.470 11.319 -60.415 1.00 77.94 201 LYS A N 1
ATOM 1586 C CA . LYS A 1 201 ? 12.115 11.901 -60.348 1.00 77.94 201 LYS A CA 1
ATOM 1587 C C . LYS A 1 201 ? 11.152 11.126 -59.432 1.00 77.94 201 LYS A C 1
ATOM 1589 O O . LYS A 1 201 ? 10.098 11.658 -59.098 1.00 77.94 201 LYS A O 1
ATOM 1594 N N . GLY A 1 202 ? 11.485 9.889 -59.064 1.00 76.88 202 GLY A N 1
ATOM 1595 C CA . GLY A 1 202 ? 10.740 9.049 -58.128 1.00 76.88 202 GLY A CA 1
ATOM 1596 C C . GLY A 1 202 ? 11.279 9.096 -56.694 1.00 76.88 202 GLY A C 1
ATOM 1597 O O . GLY A 1 202 ? 10.779 8.360 -55.848 1.00 76.88 202 GLY A O 1
ATOM 1598 N N . GLY A 1 203 ? 12.284 9.934 -56.410 1.00 75.62 203 GLY A N 1
ATOM 1599 C CA . GLY A 1 203 ? 12.913 10.040 -55.093 1.00 75.62 203 GLY A CA 1
ATOM 1600 C C . GLY A 1 203 ? 13.895 8.909 -54.771 1.00 75.62 203 GLY A C 1
ATOM 1601 O O . GLY A 1 203 ? 14.297 8.765 -53.617 1.00 75.62 203 GLY A O 1
ATOM 1602 N N . LYS A 1 204 ? 14.299 8.096 -55.755 1.00 79.31 204 LYS A N 1
ATOM 1603 C CA . LYS A 1 204 ? 15.301 7.043 -55.568 1.00 79.31 204 LYS A CA 1
ATOM 1604 C C . LYS A 1 204 ? 16.705 7.642 -55.621 1.00 79.31 204 LYS A C 1
ATOM 1606 O O . LYS A 1 204 ? 17.040 8.386 -56.541 1.00 79.31 204 LYS A O 1
ATOM 1611 N N . PHE A 1 205 ? 17.526 7.284 -54.640 1.00 78.12 205 PHE A N 1
ATOM 1612 C CA . PHE A 1 205 ? 18.928 7.687 -54.563 1.00 78.12 205 PHE A CA 1
ATOM 1613 C C . PHE A 1 205 ? 19.751 7.084 -55.711 1.00 78.12 205 PHE A C 1
ATOM 1615 O O . PHE A 1 205 ? 19.649 5.885 -55.987 1.00 78.12 205 PHE A O 1
ATOM 1622 N N . MET A 1 206 ? 20.582 7.906 -56.353 1.00 82.12 206 MET A N 1
ATOM 1623 C CA . MET A 1 206 ? 21.521 7.512 -57.404 1.00 82.12 206 MET A CA 1
ATOM 1624 C C . MET A 1 206 ? 22.831 8.300 -57.295 1.00 82.12 206 MET A C 1
ATOM 1626 O O . MET A 1 206 ? 22.846 9.441 -56.836 1.00 82.12 206 MET A O 1
ATOM 1630 N N . ILE A 1 207 ? 23.925 7.712 -57.776 1.00 82.88 207 ILE A N 1
ATOM 1631 C CA . ILE A 1 207 ? 25.231 8.372 -57.876 1.00 82.88 207 ILE A CA 1
ATOM 1632 C C . ILE A 1 207 ? 25.438 8.814 -59.330 1.00 82.88 207 ILE A C 1
ATOM 1634 O O . ILE A 1 207 ? 25.353 8.002 -60.249 1.00 82.88 207 ILE A O 1
ATOM 1638 N N . SER A 1 208 ? 25.667 10.110 -59.533 1.00 84.44 208 SER A N 1
ATOM 1639 C CA . SER A 1 208 ? 25.929 10.744 -60.829 1.00 84.44 208 SER A CA 1
ATOM 1640 C C . SER A 1 208 ? 27.413 11.074 -60.964 1.00 84.44 208 SER A C 1
ATOM 1642 O O . SER A 1 208 ? 28.051 11.449 -59.989 1.00 84.44 208 SER A O 1
ATOM 1644 N N . THR A 1 209 ? 27.956 11.007 -62.177 1.00 84.75 209 THR A N 1
ATOM 1645 C CA . THR A 1 209 ? 29.314 11.499 -62.477 1.00 84.75 209 THR A CA 1
ATOM 1646 C C . THR A 1 209 ? 29.353 13.001 -62.755 1.00 84.75 209 THR A C 1
ATOM 1648 O O . THR A 1 209 ? 30.426 13.598 -62.801 1.00 84.75 209 THR A O 1
ATOM 1651 N N . GLN A 1 210 ? 28.189 13.625 -62.953 1.00 86.12 210 GLN A N 1
ATOM 1652 C CA . GLN A 1 210 ? 28.065 15.067 -63.143 1.00 86.12 210 GLN A CA 1
ATOM 1653 C C . GLN A 1 210 ? 27.732 15.759 -61.820 1.00 86.12 210 GLN A C 1
ATOM 1655 O O . GLN A 1 210 ? 26.840 15.274 -61.109 1.00 86.12 210 GLN A O 1
ATOM 1660 N N . PRO A 1 211 ? 28.394 16.888 -61.518 1.00 85.12 211 PRO A N 1
ATOM 1661 C CA . PRO A 1 211 ? 28.121 17.650 -60.318 1.00 85.12 211 PRO A CA 1
ATOM 1662 C C . PRO A 1 211 ? 26.727 18.281 -60.374 1.00 85.12 211 PRO A C 1
ATOM 1664 O O . PRO A 1 211 ? 26.210 18.671 -61.419 1.00 85.12 211 PRO A O 1
ATOM 1667 N N . THR A 1 212 ? 26.110 18.371 -59.206 1.00 84.56 212 THR A N 1
ATOM 1668 C CA . THR A 1 212 ? 24.913 19.178 -58.957 1.00 84.56 212 THR A CA 1
ATOM 1669 C C . THR A 1 212 ? 25.299 20.593 -58.536 1.00 84.56 212 THR A C 1
ATOM 1671 O O . THR A 1 212 ? 26.384 20.802 -57.996 1.00 84.56 212 THR A O 1
ATOM 1674 N N . ALA A 1 213 ? 24.380 21.550 -58.682 1.00 83.06 213 ALA A N 1
ATOM 1675 C CA . ALA A 1 213 ? 24.596 22.923 -58.218 1.00 83.06 213 ALA A CA 1
ATOM 1676 C C . ALA A 1 213 ? 24.986 22.992 -56.724 1.00 83.06 213 ALA A C 1
ATOM 1678 O O . ALA A 1 213 ? 25.869 23.758 -56.351 1.00 83.06 213 ALA A O 1
ATOM 1679 N N . GLU A 1 214 ? 24.387 22.146 -55.876 1.00 81.00 214 GLU A N 1
ATOM 1680 C CA . GLU A 1 214 ? 24.730 22.076 -54.449 1.00 81.00 214 GLU A CA 1
ATOM 1681 C C . GLU A 1 214 ? 26.143 21.516 -54.224 1.00 81.00 214 GLU A C 1
ATOM 1683 O O . GLU A 1 214 ? 26.893 22.027 -53.390 1.00 81.00 214 GLU A O 1
ATOM 1688 N N . SER A 1 215 ? 26.545 20.483 -54.972 1.00 82.19 215 SER A N 1
ATOM 1689 C CA . SER A 1 215 ? 27.913 19.963 -54.872 1.00 82.19 215 SER A CA 1
ATOM 1690 C C . SER A 1 215 ? 28.952 20.958 -55.383 1.00 82.19 215 SER A C 1
ATOM 1692 O O . SER A 1 215 ? 30.008 21.061 -54.772 1.00 82.19 215 SER A O 1
ATOM 1694 N N . GLU A 1 216 ? 28.653 21.734 -56.431 1.00 83.31 216 GLU A N 1
ATOM 1695 C CA . GLU A 1 216 ? 29.549 22.790 -56.926 1.00 83.31 216 GLU A CA 1
ATOM 1696 C C . GLU A 1 216 ? 29.740 23.896 -55.882 1.00 83.31 216 GLU A C 1
ATOM 1698 O O . GLU A 1 216 ? 30.872 24.303 -55.616 1.00 83.31 216 GLU A O 1
ATOM 1703 N N . GLU A 1 217 ? 28.656 24.333 -55.234 1.00 82.25 217 GLU A N 1
ATOM 1704 C CA . GLU A 1 217 ? 28.707 25.305 -54.138 1.00 82.25 217 GLU A CA 1
ATOM 1705 C C . GLU A 1 217 ? 29.550 24.784 -52.965 1.00 82.25 217 GLU A C 1
ATOM 1707 O O . GLU A 1 217 ? 30.413 25.493 -52.441 1.00 82.25 217 GLU A O 1
ATOM 1712 N N . ARG A 1 218 ? 29.365 23.514 -52.581 1.00 79.31 218 ARG A N 1
ATOM 1713 C CA . ARG A 1 218 ? 30.136 22.885 -51.499 1.00 79.31 218 ARG A CA 1
ATOM 1714 C C . ARG A 1 218 ? 31.606 22.675 -51.861 1.00 79.31 218 ARG A C 1
ATOM 1716 O O . ARG A 1 218 ? 32.457 22.872 -50.999 1.00 79.31 218 ARG A O 1
ATOM 1723 N N . SER A 1 219 ? 31.924 22.318 -53.103 1.00 78.12 219 SER A N 1
ATOM 1724 C CA . SER A 1 219 ? 33.308 22.218 -53.584 1.00 78.12 219 SER A CA 1
ATOM 1725 C C . SER A 1 219 ? 33.998 23.586 -53.621 1.00 78.12 219 SER A C 1
ATOM 1727 O O . SER A 1 219 ? 35.160 23.694 -53.233 1.00 78.12 219 SER A O 1
ATOM 1729 N N . ALA A 1 220 ? 33.285 24.650 -54.006 1.00 79.50 220 ALA A N 1
ATOM 1730 C CA . ALA A 1 220 ? 33.800 26.019 -53.929 1.00 79.50 220 ALA A CA 1
ATOM 1731 C C . ALA A 1 220 ? 34.049 26.458 -52.474 1.00 79.50 220 ALA A C 1
ATOM 1733 O O . ALA A 1 220 ? 35.054 27.105 -52.179 1.00 79.50 220 ALA A O 1
ATOM 1734 N N . LEU A 1 221 ? 33.165 26.060 -51.555 1.00 75.69 221 LEU A N 1
ATOM 1735 C CA . LEU A 1 221 ? 33.327 26.292 -50.123 1.00 75.69 221 LEU A CA 1
ATOM 1736 C C . LEU A 1 221 ? 34.545 25.535 -49.559 1.00 75.69 221 LEU A C 1
ATOM 1738 O O . LEU A 1 221 ? 35.351 26.136 -48.854 1.00 75.69 221 LEU A O 1
ATOM 1742 N N . LEU A 1 222 ? 34.729 24.259 -49.912 1.00 74.12 222 LEU A N 1
ATOM 1743 C CA . LEU A 1 222 ? 35.915 23.458 -49.570 1.00 74.12 222 LEU A CA 1
ATOM 1744 C C . LEU A 1 222 ? 37.216 24.146 -50.014 1.00 74.12 222 LEU A C 1
ATOM 1746 O O . LEU A 1 222 ? 38.133 24.290 -49.210 1.00 74.12 222 LEU A O 1
ATOM 1750 N N . ALA A 1 223 ? 37.264 24.648 -51.252 1.00 72.50 223 ALA A N 1
ATOM 1751 C CA . ALA A 1 223 ? 38.428 25.359 -51.788 1.00 72.50 223 ALA A CA 1
ATOM 1752 C C . ALA A 1 223 ? 38.741 26.677 -51.050 1.00 72.50 223 ALA A C 1
ATOM 1754 O O . ALA A 1 223 ? 39.881 27.134 -51.060 1.00 72.50 223 ALA A O 1
ATOM 1755 N N . SER A 1 224 ? 37.752 27.289 -50.389 1.00 70.19 224 SER A N 1
ATOM 1756 C CA . SER A 1 224 ? 37.955 28.507 -49.591 1.00 70.19 224 SER A CA 1
ATOM 1757 C C . SER A 1 224 ? 38.598 28.257 -48.218 1.00 70.19 224 SER A C 1
ATOM 1759 O O . SER A 1 224 ? 39.112 29.197 -47.619 1.00 70.19 224 SER A O 1
ATOM 1761 N N . TYR A 1 225 ? 38.609 27.005 -47.742 1.00 64.81 225 TYR A N 1
ATOM 1762 C CA . TYR A 1 225 ? 39.145 26.593 -46.434 1.00 64.81 225 TYR A CA 1
ATOM 1763 C C . TYR A 1 225 ? 40.568 26.002 -46.491 1.00 64.81 225 TYR A C 1
ATOM 1765 O O . TYR A 1 225 ? 41.090 25.507 -45.488 1.00 64.81 225 TYR A O 1
ATOM 1773 N N . ASP A 1 226 ? 41.222 26.080 -47.652 1.00 59.00 226 ASP A N 1
ATOM 1774 C CA . ASP A 1 226 ? 42.574 25.555 -47.898 1.00 59.00 226 ASP A CA 1
ATOM 1775 C C . ASP A 1 226 ? 43.695 26.406 -47.242 1.00 59.00 226 ASP A C 1
ATOM 1777 O O . ASP A 1 226 ? 44.883 26.130 -47.386 1.00 59.00 226 ASP A O 1
ATOM 1781 N N . ASP A 1 227 ? 43.339 27.447 -46.473 1.00 53.88 227 ASP A N 1
ATOM 1782 C CA . ASP A 1 227 ? 44.269 28.370 -45.796 1.00 53.88 227 ASP A CA 1
ATOM 1783 C C . ASP A 1 227 ? 44.713 27.921 -44.388 1.00 53.88 227 ASP A C 1
ATOM 1785 O O . ASP A 1 227 ? 45.454 28.628 -43.701 1.00 53.88 227 ASP A O 1
ATOM 1789 N N . GLY A 1 228 ? 44.270 26.745 -43.934 1.00 52.94 228 GLY A N 1
ATOM 1790 C CA . GLY A 1 228 ? 44.605 26.226 -42.608 1.00 52.94 228 GLY A CA 1
ATOM 1791 C C . GLY A 1 228 ? 43.608 26.586 -41.502 1.00 52.94 228 GLY A C 1
ATOM 1792 O O . GLY A 1 228 ? 43.723 26.025 -40.409 1.00 52.94 228 GLY A O 1
ATOM 1793 N N . SER A 1 229 ? 42.603 27.428 -41.756 1.00 53.47 229 SER A N 1
ATOM 1794 C CA . SER A 1 229 ? 41.600 27.801 -40.753 1.00 53.47 229 SER A CA 1
ATOM 1795 C C . SER A 1 229 ? 40.640 26.644 -40.428 1.00 53.47 229 SER A C 1
ATOM 1797 O O . SER A 1 229 ? 40.134 25.949 -41.308 1.00 53.47 229 SER A O 1
ATOM 1799 N N . SER A 1 230 ? 40.414 26.378 -39.137 1.00 53.19 230 SER A N 1
ATOM 1800 C CA . SER A 1 230 ? 39.330 25.494 -38.703 1.00 53.19 230 SER A CA 1
ATOM 1801 C C . SER A 1 230 ? 38.000 26.227 -38.854 1.00 53.19 230 SER A C 1
ATOM 1803 O O . SER A 1 230 ? 37.873 27.394 -38.473 1.00 53.19 230 SER A O 1
ATOM 1805 N N . VAL A 1 231 ? 36.983 25.545 -39.380 1.00 54.72 231 VAL A N 1
ATOM 1806 C CA . VAL A 1 231 ? 35.627 26.094 -39.376 1.00 54.72 231 VAL A CA 1
ATOM 1807 C C . VAL A 1 231 ? 35.101 25.941 -37.957 1.00 54.72 231 VAL A C 1
ATOM 1809 O O . VAL A 1 231 ? 34.727 24.849 -37.536 1.00 54.72 231 VAL A O 1
ATOM 1812 N N . GLY A 1 232 ? 35.103 27.027 -37.183 1.00 47.84 232 GLY A N 1
ATOM 1813 C CA . GLY A 1 232 ? 34.327 27.056 -35.950 1.00 47.84 232 GLY A CA 1
ATOM 1814 C C . GLY A 1 232 ? 32.867 26.801 -36.314 1.00 47.84 232 GLY A C 1
ATOM 1815 O O . GLY A 1 232 ? 32.284 27.588 -37.064 1.00 47.84 232 GLY A O 1
ATOM 1816 N N . LEU A 1 233 ? 32.286 25.699 -35.831 1.00 48.38 233 LEU A N 1
ATOM 1817 C CA . LEU A 1 233 ? 30.852 25.460 -35.973 1.00 48.38 233 LEU A CA 1
ATOM 1818 C C . LEU A 1 233 ? 30.135 26.696 -35.409 1.00 48.38 233 LEU A C 1
ATOM 1820 O O . LEU A 1 233 ? 30.363 27.088 -34.260 1.00 48.38 233 LEU A O 1
ATOM 1824 N N . LYS A 1 234 ? 29.335 27.380 -36.242 1.00 50.69 234 LYS A N 1
ATOM 1825 C CA . LYS A 1 234 ? 28.485 28.483 -35.770 1.00 50.69 234 LYS A CA 1
ATOM 1826 C C . LYS A 1 234 ? 27.674 27.943 -34.595 1.00 50.69 234 LYS A C 1
ATOM 1828 O O . LYS A 1 234 ? 27.117 26.856 -34.713 1.00 50.69 234 LYS A O 1
ATOM 1833 N N . GLN A 1 235 ? 27.616 28.691 -33.487 1.00 45.00 235 GLN A N 1
ATOM 1834 C CA . GLN A 1 235 ? 26.795 28.297 -32.341 1.00 45.00 235 GLN A CA 1
ATOM 1835 C C . GLN A 1 235 ? 25.394 27.914 -32.840 1.00 45.00 235 GLN A C 1
ATOM 1837 O O . GLN A 1 235 ? 24.812 28.688 -33.613 1.00 45.00 235 GLN A O 1
ATOM 1842 N N . PRO A 1 236 ? 24.869 26.739 -32.452 1.00 45.69 236 PRO A N 1
ATOM 1843 C CA . PRO A 1 236 ? 23.577 26.296 -32.939 1.00 45.69 236 PRO A CA 1
ATOM 1844 C C . PRO A 1 236 ? 22.498 27.318 -32.551 1.00 45.69 236 PRO A C 1
ATOM 1846 O O . PRO A 1 236 ? 22.621 27.987 -31.516 1.00 45.69 236 PRO A O 1
ATOM 1849 N N . PRO A 1 237 ? 21.436 27.470 -33.363 1.00 46.12 237 PRO A N 1
ATOM 1850 C CA . PRO A 1 237 ? 20.308 28.314 -32.996 1.00 46.12 237 PRO A CA 1
ATOM 1851 C C . PRO A 1 237 ? 19.768 27.893 -31.622 1.00 46.12 237 PRO A C 1
ATOM 1853 O O . PRO A 1 237 ? 19.578 26.707 -31.347 1.00 46.12 237 PRO A O 1
ATOM 1856 N N . GLN A 1 238 ? 19.551 28.882 -30.752 1.00 46.16 238 GLN A N 1
ATOM 1857 C CA . GLN A 1 238 ? 18.976 28.677 -29.422 1.00 46.16 238 GLN A CA 1
ATOM 1858 C C . GLN A 1 238 ? 17.606 27.986 -29.558 1.00 46.16 238 GLN A C 1
ATOM 1860 O O . GLN A 1 238 ? 16.842 28.344 -30.463 1.00 46.16 238 GLN A O 1
ATOM 1865 N N . PRO A 1 239 ? 17.278 27.003 -28.701 1.00 45.91 239 PRO A N 1
ATOM 1866 C CA . PRO A 1 239 ? 16.000 26.310 -28.787 1.00 45.91 239 PRO A CA 1
ATOM 1867 C C . PRO A 1 239 ? 14.823 27.280 -28.556 1.00 45.91 239 PRO A C 1
ATOM 1869 O O . PRO A 1 239 ? 14.988 28.314 -27.899 1.00 45.91 239 PRO A O 1
ATOM 1872 N N . PRO A 1 240 ? 13.613 26.956 -29.053 1.00 50.31 240 PRO A N 1
ATOM 1873 C CA . PRO A 1 240 ? 12.389 27.608 -28.596 1.00 50.31 240 PRO A CA 1
ATOM 1874 C C . PRO A 1 240 ? 12.309 27.543 -27.064 1.00 50.31 240 PRO A C 1
ATOM 1876 O O . PRO A 1 240 ? 12.695 26.530 -26.482 1.00 50.31 240 PRO A O 1
ATOM 1879 N N . ARG A 1 241 ? 11.791 28.597 -26.417 1.00 48.12 241 ARG A N 1
ATOM 1880 C CA . ARG A 1 241 ? 11.732 28.734 -24.943 1.00 48.12 241 ARG A CA 1
ATOM 1881 C C . ARG A 1 241 ? 11.044 27.577 -24.201 1.00 48.12 241 ARG A C 1
ATOM 1883 O O . ARG A 1 241 ? 11.205 27.484 -22.993 1.00 48.12 241 ARG A O 1
ATOM 1890 N N . ASP A 1 242 ? 10.325 26.713 -24.911 1.00 50.66 242 ASP A N 1
ATOM 1891 C CA . ASP A 1 242 ? 9.515 25.633 -24.343 1.00 50.66 242 ASP A CA 1
ATOM 1892 C C . ASP A 1 242 ? 10.210 24.254 -24.371 1.00 50.66 242 ASP A C 1
ATOM 1894 O O . ASP A 1 242 ? 9.568 23.233 -24.123 1.00 50.66 242 ASP A O 1
ATOM 1898 N N . PHE A 1 243 ? 11.506 24.180 -24.700 1.00 43.84 243 PHE A N 1
ATOM 1899 C CA . PHE A 1 243 ? 12.268 22.929 -24.597 1.00 43.84 243 PHE A CA 1
ATOM 1900 C C . PHE A 1 243 ? 12.692 22.678 -23.138 1.00 43.84 243 PHE A C 1
ATOM 1902 O O . PHE A 1 243 ? 13.386 23.524 -22.579 1.00 43.84 243 PHE A O 1
ATOM 1909 N N . PRO A 1 244 ? 12.330 21.537 -22.520 1.00 49.44 244 PRO A N 1
ATOM 1910 C CA . PRO A 1 244 ? 12.701 21.250 -21.136 1.00 49.44 244 PRO A CA 1
ATOM 1911 C C . PRO A 1 244 ? 14.221 21.122 -20.979 1.00 49.44 244 PRO A C 1
ATOM 1913 O O . PRO A 1 244 ? 14.848 20.288 -21.639 1.00 49.44 244 PRO A O 1
ATOM 1916 N N . ASP A 1 245 ? 14.802 21.918 -20.080 1.00 45.81 245 ASP A N 1
ATOM 1917 C CA . ASP A 1 245 ? 16.234 21.888 -19.740 1.00 45.81 245 ASP A CA 1
ATOM 1918 C C . ASP A 1 245 ? 16.671 20.539 -19.123 1.00 45.81 245 ASP A C 1
ATOM 1920 O O . ASP A 1 245 ? 17.839 20.166 -19.190 1.00 45.81 245 ASP A O 1
ATOM 1924 N N . GLU A 1 246 ? 15.723 19.755 -18.604 1.00 49.09 246 GLU A N 1
ATOM 1925 C CA . GLU A 1 246 ? 15.920 18.467 -17.912 1.00 49.09 246 GLU A CA 1
ATOM 1926 C C . GLU A 1 246 ? 16.492 17.340 -18.799 1.00 49.09 246 GLU A C 1
ATOM 1928 O O . GLU A 1 246 ? 16.958 16.326 -18.290 1.00 49.09 246 GLU A O 1
ATOM 1933 N N . ILE A 1 247 ? 16.496 17.494 -20.129 1.00 48.47 247 ILE A N 1
ATOM 1934 C CA . ILE A 1 247 ? 17.081 16.504 -21.061 1.00 48.47 247 ILE A CA 1
ATOM 1935 C C . ILE A 1 247 ? 18.621 16.639 -21.137 1.00 48.47 247 ILE A C 1
ATOM 1937 O O . ILE A 1 247 ? 19.299 15.766 -21.681 1.00 48.47 247 ILE A O 1
ATOM 1941 N N . TRP A 1 248 ? 19.190 17.723 -20.595 1.00 49.06 248 TRP A N 1
ATOM 1942 C CA . TRP A 1 248 ? 20.602 18.100 -20.756 1.00 49.06 248 TRP A CA 1
ATOM 1943 C C . TRP A 1 248 ? 21.525 17.759 -19.582 1.00 49.06 248 TRP A C 1
ATOM 1945 O O . TRP A 1 248 ? 22.696 18.144 -19.615 1.00 49.06 248 TRP A O 1
ATOM 1955 N N . ASP A 1 249 ? 21.070 16.985 -18.597 1.00 41.47 249 ASP A N 1
ATOM 1956 C CA . ASP A 1 249 ? 21.943 16.473 -17.536 1.00 41.47 249 ASP A CA 1
ATOM 1957 C C . ASP A 1 249 ? 22.821 15.327 -18.061 1.00 41.47 249 ASP A C 1
ATOM 1959 O O . ASP A 1 249 ? 22.618 14.154 -17.760 1.00 41.47 249 ASP A O 1
ATOM 1963 N N . GLY A 1 250 ? 23.808 15.679 -18.890 1.00 44.69 250 GLY A N 1
ATOM 1964 C CA . GLY A 1 250 ? 25.008 14.879 -19.122 1.00 44.69 250 GLY A CA 1
ATOM 1965 C C . GLY A 1 250 ? 24.770 13.428 -19.531 1.00 44.69 250 GLY A C 1
ATOM 1966 O O . GLY A 1 250 ? 25.570 12.579 -19.148 1.00 44.69 250 GLY A O 1
ATOM 1967 N N . ILE A 1 251 ? 23.702 13.136 -20.282 1.00 45.50 251 ILE A N 1
ATOM 1968 C CA . ILE A 1 251 ? 23.443 11.790 -20.799 1.00 45.50 251 ILE A CA 1
ATOM 1969 C C . ILE A 1 251 ? 24.661 11.406 -21.662 1.00 45.50 251 ILE A C 1
ATOM 1971 O O . ILE A 1 251 ? 24.865 12.029 -22.711 1.00 45.50 251 ILE A O 1
ATOM 1975 N N . PRO A 1 252 ? 25.514 10.441 -21.250 1.00 47.25 252 PRO A N 1
ATOM 1976 C CA . PRO A 1 252 ? 26.531 9.907 -22.147 1.00 47.25 252 PRO A CA 1
ATOM 1977 C C . PRO A 1 252 ? 25.798 9.404 -23.386 1.00 47.25 252 PRO A C 1
ATOM 1979 O O . PRO A 1 252 ? 24.747 8.789 -23.235 1.00 47.25 252 PRO A O 1
ATOM 1982 N N . ALA A 1 253 ? 26.299 9.704 -24.589 1.00 47.28 253 ALA A N 1
ATOM 1983 C CA . ALA A 1 253 ? 25.669 9.263 -25.830 1.00 47.28 253 ALA A CA 1
ATOM 1984 C C . ALA A 1 253 ? 25.351 7.763 -25.738 1.00 47.28 253 ALA A C 1
ATOM 1986 O O . ALA A 1 253 ? 26.251 6.924 -25.804 1.00 47.28 253 ALA A O 1
ATOM 1987 N N . ASP A 1 254 ? 24.077 7.435 -25.517 1.00 51.66 254 ASP A N 1
ATOM 1988 C CA . ASP A 1 254 ? 23.635 6.057 -25.430 1.00 51.66 254 ASP A CA 1
ATOM 1989 C C . ASP A 1 254 ? 23.392 5.581 -26.856 1.00 51.66 254 ASP A C 1
ATOM 1991 O O . ASP A 1 254 ? 22.306 5.722 -27.421 1.00 51.66 254 ASP A O 1
ATOM 1995 N N . TRP A 1 255 ? 24.453 5.053 -27.465 1.00 53.03 255 TRP A N 1
ATOM 1996 C CA . TRP A 1 255 ? 24.432 4.504 -28.819 1.00 53.03 255 TRP A CA 1
ATOM 1997 C C . TRP A 1 255 ? 23.451 3.328 -28.975 1.00 53.03 255 TRP A C 1
ATOM 1999 O O . TRP A 1 255 ? 23.147 2.942 -30.104 1.00 53.03 255 TRP A O 1
ATOM 2009 N N . LEU A 1 256 ? 22.938 2.771 -27.869 1.00 45.25 256 LEU A N 1
ATOM 2010 C CA . LEU A 1 256 ? 21.915 1.724 -27.860 1.00 45.25 256 LEU A CA 1
ATOM 2011 C C . LEU A 1 256 ? 20.490 2.305 -27.836 1.00 45.25 256 LEU A C 1
ATOM 2013 O O . LEU A 1 256 ? 19.548 1.628 -28.256 1.00 45.25 256 LEU A O 1
ATOM 2017 N N . PHE A 1 257 ? 20.315 3.569 -27.432 1.00 47.28 257 PHE A N 1
ATOM 2018 C CA . PHE A 1 257 ? 19.027 4.258 -27.446 1.00 47.28 257 PHE A CA 1
ATOM 2019 C C . PHE A 1 257 ? 18.769 4.932 -28.798 1.00 47.28 257 PHE A C 1
ATOM 2021 O O . PHE A 1 257 ? 18.949 6.135 -29.000 1.00 47.28 257 PHE A O 1
ATOM 2028 N N . ARG A 1 258 ? 18.277 4.141 -29.752 1.00 50.12 258 ARG A N 1
ATOM 2029 C CA . ARG A 1 258 ? 17.589 4.666 -30.935 1.00 50.12 258 ARG A CA 1
ATOM 2030 C C . ARG A 1 258 ? 16.078 4.593 -30.690 1.00 50.12 258 ARG A C 1
ATOM 2032 O O . ARG A 1 258 ? 15.575 3.477 -30.526 1.00 50.12 258 ARG A O 1
ATOM 2039 N N . PRO A 1 259 ? 15.330 5.716 -30.706 1.00 48.53 259 PRO A N 1
ATOM 2040 C CA . PRO A 1 259 ? 13.875 5.669 -30.628 1.00 48.53 259 PRO A CA 1
ATOM 2041 C C . PRO A 1 259 ? 13.344 4.725 -31.704 1.00 48.53 259 PRO A C 1
ATOM 2043 O O . PRO A 1 259 ? 13.786 4.771 -32.857 1.00 48.53 259 PRO A O 1
ATOM 2046 N N . SER A 1 260 ? 12.437 3.825 -31.321 1.00 42.81 260 SER A N 1
ATOM 2047 C CA . SER A 1 260 ? 11.861 2.888 -32.279 1.00 42.81 260 SER A CA 1
ATOM 2048 C C . SER A 1 260 ? 11.165 3.672 -33.398 1.00 42.81 260 SER A C 1
ATOM 2050 O O . SER A 1 260 ? 10.438 4.627 -33.136 1.00 42.81 260 SER A O 1
ATOM 2052 N N . TYR A 1 261 ? 11.386 3.268 -34.652 1.00 43.47 261 TYR A N 1
ATOM 2053 C CA . TYR A 1 261 ? 10.775 3.875 -35.845 1.00 43.47 261 TYR A CA 1
ATOM 2054 C C . TYR A 1 261 ? 9.231 3.922 -35.813 1.00 43.47 261 TYR A C 1
ATOM 2056 O O . TYR A 1 261 ? 8.631 4.536 -36.689 1.00 43.47 261 TYR A O 1
ATOM 2064 N N . SER A 1 262 ? 8.589 3.258 -34.846 1.00 41.59 262 SER A N 1
ATOM 2065 C CA . SER A 1 262 ? 7.137 3.115 -34.735 1.00 41.59 262 SER A CA 1
ATOM 2066 C C . SER A 1 262 ? 6.444 4.166 -33.866 1.00 41.59 262 SER A C 1
ATOM 2068 O O . SER A 1 262 ? 5.218 4.169 -33.812 1.00 41.59 262 SER A O 1
ATOM 2070 N N . GLU A 1 263 ? 7.169 5.063 -33.197 1.00 42.44 263 GLU A N 1
ATOM 2071 C CA . GLU A 1 263 ? 6.541 6.184 -32.494 1.00 42.44 263 GLU A CA 1
ATOM 2072 C C . GLU A 1 263 ? 6.550 7.429 -33.382 1.00 42.44 263 GLU A C 1
ATOM 2074 O O . GLU A 1 263 ? 7.582 7.787 -33.943 1.00 42.44 263 GLU A O 1
ATOM 2079 N N . THR A 1 264 ? 5.370 8.040 -33.525 1.00 45.81 264 THR A N 1
ATOM 2080 C CA . THR A 1 264 ? 5.036 9.286 -34.242 1.00 45.81 264 THR A CA 1
ATOM 2081 C C . THR A 1 264 ? 6.231 10.148 -34.674 1.00 45.81 264 THR A C 1
ATOM 2083 O O . THR A 1 264 ? 7.083 10.460 -33.847 1.00 45.81 264 THR A O 1
ATOM 2086 N N . ASN A 1 265 ? 6.229 10.619 -35.930 1.00 50.97 265 ASN A N 1
ATOM 2087 C CA . ASN A 1 265 ? 7.264 11.441 -36.600 1.00 50.97 265 ASN A CA 1
ATOM 2088 C C . ASN A 1 265 ? 7.935 12.520 -35.707 1.00 50.97 265 ASN A C 1
ATOM 2090 O O . ASN A 1 265 ? 9.129 12.794 -35.817 1.00 50.97 265 ASN A O 1
ATOM 2094 N N . THR A 1 266 ? 7.183 13.060 -34.748 1.00 53.06 266 THR A N 1
ATOM 2095 C CA . THR A 1 266 ? 7.610 13.958 -33.667 1.00 53.06 266 THR A CA 1
ATOM 2096 C C . THR A 1 266 ? 8.769 13.445 -32.794 1.00 53.06 266 THR A C 1
ATOM 2098 O O . THR A 1 266 ? 9.609 14.246 -32.389 1.00 53.06 266 THR A O 1
ATOM 2101 N N . ASN A 1 267 ? 8.867 12.145 -32.490 1.00 55.97 267 ASN A N 1
ATOM 2102 C CA . ASN A 1 267 ? 9.965 11.588 -31.679 1.00 55.97 267 ASN A CA 1
ATOM 2103 C C . ASN A 1 267 ? 11.267 11.445 -32.482 1.00 55.97 267 ASN A C 1
ATOM 2105 O O . ASN A 1 267 ? 12.354 11.641 -31.933 1.00 55.97 267 ASN A O 1
ATOM 2109 N N . LEU A 1 268 ? 11.173 11.178 -33.788 1.00 59.94 268 LEU A N 1
ATOM 2110 C CA . LEU A 1 268 ? 12.336 11.096 -34.672 1.00 59.94 268 LEU A CA 1
ATOM 2111 C C . LEU A 1 268 ? 12.973 12.473 -34.891 1.00 59.94 268 LEU A C 1
ATOM 2113 O O . LEU A 1 268 ? 14.193 12.598 -34.831 1.00 59.94 268 LEU A O 1
ATOM 2117 N N . GLU A 1 269 ? 12.167 13.512 -35.113 1.00 64.19 269 GLU A N 1
ATOM 2118 C CA . GLU A 1 269 ? 12.669 14.885 -35.254 1.00 64.19 269 GLU A CA 1
ATOM 2119 C C . GLU A 1 269 ? 13.352 15.378 -33.976 1.00 64.19 269 GLU A C 1
ATOM 2121 O O . GLU A 1 269 ? 14.442 15.947 -34.047 1.00 64.19 269 GLU A O 1
ATOM 2126 N N . ARG A 1 270 ? 12.769 15.088 -32.805 1.00 61.78 270 ARG A N 1
ATOM 2127 C CA . ARG A 1 270 ? 13.371 15.401 -31.499 1.00 61.78 270 ARG A CA 1
ATOM 2128 C C . ARG A 1 270 ? 14.712 14.702 -31.300 1.00 61.78 270 ARG A C 1
ATOM 2130 O O . ARG A 1 270 ? 15.675 15.344 -30.893 1.00 61.78 270 ARG A O 1
ATOM 2137 N N . TYR A 1 271 ? 14.796 13.416 -31.634 1.00 64.31 271 TYR A N 1
ATOM 2138 C CA . TYR A 1 271 ? 16.052 12.670 -31.563 1.00 64.31 271 TYR A CA 1
ATOM 2139 C C . TYR A 1 271 ? 17.098 13.205 -32.538 1.00 64.31 271 TYR A C 1
ATOM 2141 O O . TYR A 1 271 ? 18.254 13.374 -32.162 1.00 64.31 271 TYR A O 1
ATOM 2149 N N . ARG A 1 272 ? 16.699 13.533 -33.775 1.00 67.69 272 ARG A N 1
ATOM 2150 C CA . ARG A 1 272 ? 17.597 14.177 -34.741 1.00 67.69 272 ARG A CA 1
ATOM 2151 C C . ARG A 1 272 ? 18.139 15.479 -34.162 1.00 67.69 272 ARG A C 1
ATOM 2153 O O . ARG A 1 272 ? 19.350 15.641 -34.128 1.00 67.69 272 ARG A O 1
ATOM 2160 N N . GLN A 1 273 ? 17.282 16.375 -33.675 1.00 67.31 273 GLN A N 1
ATOM 2161 C CA . GLN A 1 273 ? 17.709 17.650 -33.084 1.00 67.31 273 GLN A CA 1
ATOM 2162 C C . GLN A 1 273 ? 18.655 17.461 -31.892 1.00 67.31 273 GLN A C 1
ATOM 2164 O O . GLN A 1 273 ? 19.654 18.171 -31.796 1.00 67.31 273 GLN A O 1
ATOM 2169 N N . TRP A 1 274 ? 18.376 16.492 -31.015 1.00 70.62 274 TRP A N 1
ATOM 2170 C CA . TRP A 1 274 ? 19.291 16.113 -29.938 1.00 70.62 274 TRP A CA 1
ATOM 2171 C C . TRP A 1 274 ? 20.652 15.663 -30.484 1.00 70.62 274 TRP A C 1
ATOM 2173 O O . TRP A 1 274 ? 21.673 16.197 -30.061 1.00 70.62 274 TRP A O 1
ATOM 2183 N N . PHE A 1 275 ? 20.669 14.753 -31.462 1.00 69.94 275 PHE A N 1
ATOM 2184 C CA . PHE A 1 275 ? 21.899 14.222 -32.051 1.00 69.94 275 PHE A CA 1
ATOM 2185 C C . PHE A 1 275 ? 22.737 15.319 -32.714 1.00 69.94 275 PHE A C 1
ATOM 2187 O O . PHE A 1 275 ? 23.937 15.392 -32.470 1.00 69.94 275 PHE A O 1
ATOM 2194 N N . TRP A 1 276 ? 22.108 16.217 -33.480 1.00 68.94 276 TRP A N 1
ATOM 2195 C CA . TRP A 1 276 ? 22.777 17.383 -34.069 1.00 68.94 276 TRP A CA 1
ATOM 2196 C C . TRP A 1 276 ? 23.420 18.264 -32.993 1.00 68.94 276 TRP A C 1
ATOM 2198 O O . TRP A 1 276 ? 24.594 18.595 -33.101 1.00 68.94 276 TRP A O 1
ATOM 2208 N N . ARG A 1 277 ? 22.698 18.579 -31.908 1.00 66.69 277 ARG A N 1
ATOM 2209 C CA . ARG A 1 277 ? 23.246 19.390 -30.807 1.00 66.69 277 ARG A CA 1
ATOM 2210 C C . ARG A 1 277 ? 24.354 18.678 -30.033 1.00 66.69 277 ARG A C 1
ATOM 2212 O O . ARG A 1 277 ? 25.299 19.334 -29.601 1.00 66.69 277 ARG A O 1
ATOM 2219 N N . TRP A 1 278 ? 24.247 17.367 -29.824 1.00 70.69 278 TRP A N 1
ATOM 2220 C CA . TRP A 1 278 ? 25.326 16.576 -29.231 1.00 70.69 278 TRP A CA 1
ATOM 2221 C C . TRP A 1 278 ? 26.573 16.624 -30.117 1.00 70.69 278 TRP A C 1
ATOM 2223 O O . TRP A 1 278 ? 27.664 16.882 -29.616 1.00 70.69 278 TRP A O 1
ATOM 2233 N N . LEU A 1 279 ? 26.403 16.458 -31.430 1.00 69.81 279 LEU A N 1
ATOM 2234 C CA . LEU A 1 279 ? 27.492 16.517 -32.399 1.00 69.81 279 LEU A CA 1
ATOM 2235 C C . LEU A 1 279 ? 28.148 17.906 -32.392 1.00 69.81 279 LEU A C 1
ATOM 2237 O O . LEU A 1 279 ? 29.357 17.993 -32.218 1.00 69.81 279 LEU A O 1
ATOM 2241 N N . ASP A 1 280 ? 27.356 18.980 -32.424 1.00 67.44 280 ASP A N 1
ATOM 2242 C CA . ASP A 1 280 ? 27.844 20.367 -32.381 1.00 67.44 280 ASP A CA 1
ATOM 2243 C C . ASP A 1 280 ? 28.537 20.741 -31.058 1.00 67.44 280 ASP A C 1
ATOM 2245 O O . ASP A 1 280 ? 29.413 21.604 -31.036 1.00 67.44 280 ASP A O 1
ATOM 2249 N N . SER A 1 281 ? 28.142 20.130 -29.935 1.00 62.09 281 SER A N 1
ATOM 2250 C CA . SER A 1 281 ? 28.726 20.412 -28.612 1.00 62.09 281 SER A CA 1
ATOM 2251 C C . SER A 1 281 ? 29.910 19.513 -28.257 1.00 62.09 281 SER A C 1
ATOM 2253 O O . SER A 1 281 ? 30.742 19.904 -27.439 1.00 62.09 281 SER A O 1
ATOM 2255 N N . THR A 1 282 ? 30.007 18.330 -28.869 1.00 62.38 282 THR A N 1
ATOM 2256 C CA . THR A 1 282 ? 31.072 17.352 -28.595 1.00 62.38 282 THR A CA 1
ATOM 2257 C C . THR A 1 282 ? 32.200 17.439 -29.620 1.00 62.38 282 THR A C 1
ATOM 2259 O O . THR A 1 282 ? 33.367 17.238 -29.280 1.00 62.38 282 THR A O 1
ATOM 2262 N N . VAL A 1 283 ? 31.884 17.769 -30.875 1.00 65.44 283 VAL A N 1
ATOM 2263 C CA . VAL A 1 283 ? 32.872 17.930 -31.946 1.00 65.44 283 VAL A CA 1
ATOM 2264 C C . VAL A 1 283 ? 33.409 19.360 -31.919 1.00 65.44 283 VAL A C 1
ATOM 2266 O O . VAL A 1 283 ? 32.837 20.284 -32.486 1.00 65.44 283 VAL A O 1
ATOM 2269 N N . VAL A 1 284 ? 34.540 19.544 -31.237 1.00 59.34 284 VAL A N 1
ATOM 2270 C CA . VAL A 1 284 ? 35.191 20.857 -31.062 1.00 59.34 284 VAL A CA 1
ATOM 2271 C C . VAL A 1 284 ? 35.875 21.348 -32.346 1.00 59.34 284 VAL A C 1
ATOM 2273 O O . VAL A 1 284 ? 36.049 22.550 -32.544 1.00 59.34 284 VAL A O 1
ATOM 2276 N N . LEU A 1 285 ? 36.274 20.424 -33.224 1.00 64.81 285 LEU A N 1
ATOM 2277 C CA . LEU A 1 285 ? 36.970 20.704 -34.477 1.00 64.81 285 LEU A CA 1
ATOM 2278 C C . LEU A 1 285 ? 36.372 19.846 -35.591 1.00 64.81 285 LEU A C 1
ATOM 2280 O O . LEU A 1 285 ? 36.323 18.624 -35.470 1.00 64.81 285 LEU A O 1
ATOM 2284 N N . ALA A 1 286 ? 35.955 20.491 -36.678 1.00 68.25 286 ALA A N 1
ATOM 2285 C CA . ALA A 1 286 ? 35.516 19.833 -37.899 1.00 68.25 286 ALA A CA 1
ATOM 2286 C C . ALA A 1 286 ? 36.331 20.370 -39.079 1.00 68.25 286 ALA A C 1
ATOM 2288 O O . ALA A 1 286 ? 36.513 21.584 -39.218 1.00 68.25 286 ALA A O 1
ATOM 2289 N N . TYR A 1 287 ? 36.813 19.462 -39.924 1.00 71.56 287 TYR A N 1
ATOM 2290 C CA . TYR A 1 287 ? 37.485 19.800 -41.172 1.00 71.56 287 TYR A CA 1
ATOM 2291 C C . TYR A 1 287 ? 36.582 19.401 -42.337 1.00 71.56 287 TYR A C 1
ATOM 2293 O O . TYR A 1 287 ? 36.078 18.275 -42.349 1.00 71.56 287 TYR A O 1
ATOM 2301 N N . PRO A 1 288 ? 36.327 20.305 -43.295 1.00 75.12 288 PRO A N 1
ATOM 2302 C CA . PRO A 1 288 ? 35.606 19.934 -44.495 1.00 75.12 288 PRO A CA 1
ATOM 2303 C C . PRO A 1 288 ? 36.514 19.017 -45.325 1.00 75.12 288 PRO A C 1
ATOM 2305 O O . PRO A 1 288 ? 37.677 19.338 -45.559 1.00 75.12 288 PRO A O 1
ATOM 2308 N N . VAL A 1 289 ? 35.986 17.868 -45.743 1.00 82.00 289 VAL A N 1
ATOM 2309 C CA . VAL A 1 289 ? 36.700 16.890 -46.572 1.00 82.00 289 VAL A CA 1
ATOM 2310 C C . VAL A 1 289 ? 35.903 16.657 -47.852 1.00 82.00 289 VAL A C 1
ATOM 2312 O O . VAL A 1 289 ? 34.672 16.599 -47.816 1.00 82.00 289 VAL A O 1
ATOM 2315 N N . ASP A 1 290 ? 36.596 16.549 -48.985 1.00 86.25 290 ASP A N 1
ATOM 2316 C CA . ASP A 1 290 ? 35.971 16.214 -50.263 1.00 86.25 290 ASP A CA 1
ATOM 2317 C C . ASP A 1 290 ? 35.587 14.731 -50.298 1.00 86.25 290 ASP A C 1
ATOM 2319 O O . ASP A 1 290 ? 36.452 13.855 -50.302 1.00 86.25 290 ASP A O 1
ATOM 2323 N N . ILE A 1 291 ? 34.281 14.468 -50.322 1.00 88.75 291 ILE A N 1
ATOM 2324 C CA . ILE A 1 291 ? 33.689 13.125 -50.346 1.00 88.75 291 ILE A CA 1
ATOM 2325 C C . ILE A 1 291 ? 33.133 12.743 -51.725 1.00 88.75 291 ILE A C 1
ATOM 2327 O O . ILE A 1 291 ? 32.522 11.686 -51.858 1.00 88.75 291 ILE A O 1
ATOM 2331 N N . TYR A 1 292 ? 33.283 13.591 -52.750 1.00 90.25 292 TYR A N 1
ATOM 2332 C CA . TYR A 1 292 ? 32.652 13.386 -54.061 1.00 90.25 292 TYR A CA 1
ATOM 2333 C C . TYR A 1 292 ? 33.451 12.456 -54.983 1.00 90.25 292 TYR A C 1
ATOM 2335 O O . TYR A 1 292 ? 33.611 12.724 -56.173 1.00 90.25 292 TYR A O 1
ATOM 2343 N N . HIS A 1 293 ? 33.928 11.343 -54.429 1.00 88.94 293 HIS A N 1
ATOM 2344 C CA . HIS A 1 293 ? 34.694 10.305 -55.119 1.00 88.94 293 HIS A CA 1
ATOM 2345 C C . HIS A 1 293 ? 34.013 8.960 -54.902 1.00 88.94 293 HIS A C 1
ATOM 2347 O O . HIS A 1 293 ? 33.497 8.684 -53.818 1.00 88.94 293 HIS A O 1
ATOM 2353 N N . GLU A 1 294 ? 33.979 8.113 -55.923 1.00 87.19 294 GLU A N 1
ATOM 2354 C CA . GLU A 1 294 ? 33.323 6.803 -55.849 1.00 87.19 294 GLU A CA 1
ATOM 2355 C C . GLU A 1 294 ? 33.892 5.939 -54.714 1.00 87.19 294 GLU A C 1
ATOM 2357 O O . GLU A 1 294 ? 33.133 5.287 -53.996 1.00 87.19 294 GLU A O 1
ATOM 2362 N N . ALA A 1 295 ? 35.199 6.055 -54.477 1.00 87.44 295 ALA A N 1
ATOM 2363 C CA 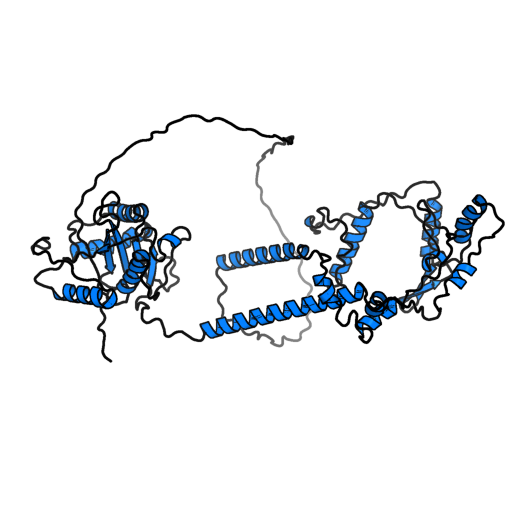. ALA A 1 295 ? 35.929 5.394 -53.409 1.00 87.44 295 ALA A CA 1
ATOM 2364 C C . ALA A 1 295 ? 35.418 5.741 -51.998 1.00 87.44 295 ALA A C 1
ATOM 2366 O O . ALA A 1 295 ? 35.576 4.961 -51.060 1.00 87.44 295 ALA A O 1
ATOM 2367 N N . PHE A 1 296 ? 34.802 6.914 -51.809 1.00 88.88 296 PHE A N 1
ATOM 2368 C CA . PHE A 1 296 ? 34.146 7.252 -50.544 1.00 88.88 296 PHE A CA 1
ATOM 2369 C C . PHE A 1 296 ? 32.838 6.467 -50.369 1.00 88.88 296 PHE A C 1
ATOM 2371 O O . PHE A 1 296 ? 32.555 5.958 -49.286 1.00 88.88 296 PHE A O 1
ATOM 2378 N N . PHE A 1 297 ? 32.038 6.349 -51.432 1.00 84.50 297 PHE A N 1
ATOM 2379 C CA . PHE A 1 297 ? 30.723 5.704 -51.380 1.00 84.50 297 PHE A CA 1
ATOM 2380 C C . PHE A 1 297 ? 30.793 4.174 -51.387 1.00 84.50 297 PHE A C 1
ATOM 2382 O O . PHE A 1 297 ? 29.901 3.531 -50.832 1.00 84.50 297 PHE A O 1
ATOM 2389 N N . ASP A 1 298 ? 31.828 3.589 -51.994 1.00 80.06 298 ASP A N 1
ATOM 2390 C CA . ASP A 1 298 ? 32.074 2.142 -51.966 1.00 80.06 298 ASP A CA 1
ATOM 2391 C C . ASP A 1 298 ? 32.859 1.676 -50.720 1.00 80.06 298 ASP A C 1
ATOM 2393 O O . ASP A 1 298 ? 32.936 0.475 -50.451 1.00 80.06 298 ASP A O 1
ATOM 2397 N N . GLY A 1 299 ? 33.388 2.622 -49.932 1.00 82.06 299 GLY A N 1
ATOM 2398 C CA . GLY A 1 299 ? 34.114 2.372 -48.687 1.00 82.06 299 GLY A CA 1
ATOM 2399 C C . GLY A 1 299 ? 35.594 2.013 -48.856 1.00 82.06 299 GLY A C 1
ATOM 2400 O O . GLY A 1 299 ? 36.225 1.590 -47.887 1.00 82.06 299 GLY A O 1
ATOM 2401 N N . THR A 1 300 ? 36.172 2.159 -50.051 1.00 85.94 300 THR A N 1
ATOM 2402 C CA . THR A 1 300 ? 37.607 1.914 -50.275 1.00 85.94 300 THR A CA 1
ATOM 2403 C C . THR A 1 300 ? 38.495 3.048 -49.753 1.00 85.94 300 THR A C 1
ATOM 2405 O O . THR A 1 300 ? 39.616 2.795 -49.306 1.00 85.94 300 THR A O 1
ATOM 2408 N N . ALA A 1 301 ? 38.012 4.290 -49.737 1.00 89.12 301 ALA A N 1
ATOM 2409 C CA . ALA A 1 301 ? 38.733 5.440 -49.201 1.00 89.12 301 ALA A CA 1
ATOM 2410 C C . ALA A 1 301 ? 38.660 5.510 -47.668 1.00 89.12 301 ALA A C 1
ATOM 2412 O O . ALA A 1 301 ? 37.612 5.293 -47.065 1.00 89.12 301 ALA A O 1
ATOM 2413 N N . HIS A 1 302 ? 39.784 5.836 -47.033 1.00 89.06 302 HIS A N 1
ATOM 2414 C CA . HIS A 1 302 ? 39.919 5.936 -45.580 1.00 89.06 302 HIS A CA 1
ATOM 2415 C C . HIS A 1 302 ? 40.362 7.341 -45.180 1.00 89.06 302 HIS A C 1
ATOM 2417 O O . HIS A 1 302 ? 41.096 7.997 -45.915 1.00 89.06 302 HIS A O 1
ATOM 2423 N N . THR A 1 303 ? 39.928 7.809 -44.010 1.00 87.44 303 THR A N 1
ATOM 2424 C CA . THR A 1 303 ? 40.325 9.119 -43.479 1.00 87.44 303 THR A CA 1
ATOM 2425 C C . THR A 1 303 ? 41.790 9.107 -43.057 1.00 87.44 303 THR A C 1
ATOM 2427 O O . THR A 1 303 ? 42.198 8.206 -42.323 1.00 87.44 303 THR A O 1
ATOM 2430 N N . ASP A 1 304 ? 42.560 10.130 -43.430 1.00 84.31 304 ASP A N 1
ATOM 2431 C CA . ASP A 1 304 ? 43.955 10.282 -42.983 1.00 84.31 304 ASP A CA 1
ATOM 2432 C C . ASP A 1 304 ? 44.100 10.799 -41.542 1.00 84.31 304 ASP A C 1
ATOM 2434 O O . ASP A 1 304 ? 45.200 10.809 -40.993 1.00 84.31 304 ASP A O 1
ATOM 2438 N N . GLY A 1 305 ? 42.988 11.182 -40.908 1.00 79.38 305 GLY A N 1
ATOM 2439 C CA . GLY A 1 305 ? 42.966 11.745 -39.557 1.00 79.38 305 GLY A CA 1
ATOM 2440 C C . GLY A 1 305 ? 43.334 13.230 -39.500 1.00 79.38 305 GLY A C 1
ATOM 2441 O O . GLY A 1 305 ? 43.343 13.802 -38.411 1.00 79.38 305 GLY A O 1
ATOM 2442 N N . GLU A 1 306 ? 43.595 13.857 -40.648 1.00 77.06 306 GLU A N 1
ATOM 2443 C CA . GLU A 1 306 ? 43.890 15.280 -40.775 1.00 77.06 306 GLU A CA 1
ATOM 2444 C C . GLU A 1 306 ? 42.781 15.993 -41.560 1.00 77.06 306 GLU A C 1
ATOM 2446 O O . GLU A 1 306 ? 41.866 16.559 -40.959 1.00 77.06 306 GLU A O 1
ATOM 2451 N N . ARG A 1 307 ? 42.854 16.002 -42.897 1.00 75.31 307 ARG A N 1
ATOM 2452 C CA . ARG A 1 307 ? 41.969 16.797 -43.774 1.00 75.31 307 ARG A CA 1
ATOM 2453 C C . ARG A 1 307 ? 41.605 16.093 -45.080 1.00 75.31 307 ARG A C 1
ATOM 2455 O O . ARG A 1 307 ? 41.054 16.726 -45.978 1.00 75.31 307 ARG A O 1
ATOM 2462 N N . GLY A 1 308 ? 41.920 14.809 -45.212 1.00 84.19 308 GLY A N 1
ATOM 2463 C CA . GLY A 1 308 ? 41.795 14.105 -46.476 1.00 84.19 308 GLY A CA 1
ATOM 2464 C C . GLY A 1 308 ? 41.316 12.673 -46.337 1.00 84.19 308 GLY A C 1
ATOM 2465 O O . GLY A 1 308 ? 41.181 12.105 -45.247 1.00 84.19 308 GLY A O 1
ATOM 2466 N N . LEU A 1 309 ? 41.068 12.084 -47.502 1.00 90.50 309 LEU A N 1
ATOM 2467 C CA . LEU A 1 309 ? 40.979 10.646 -47.646 1.00 90.50 309 LEU A CA 1
ATOM 2468 C C . LEU A 1 309 ? 42.121 10.139 -48.523 1.00 90.50 309 LEU A C 1
ATOM 2470 O O . LEU A 1 309 ? 42.659 10.851 -49.373 1.00 90.50 309 LEU A O 1
ATOM 2474 N N . PHE A 1 310 ? 42.478 8.882 -48.306 1.00 91.12 310 PHE A N 1
ATOM 2475 C CA . PHE A 1 310 ? 43.467 8.159 -49.087 1.00 91.12 310 PHE A CA 1
ATOM 2476 C C . PHE A 1 310 ? 42.972 6.740 -49.358 1.00 91.12 310 PHE A C 1
ATOM 2478 O O . PHE A 1 310 ? 42.127 6.212 -48.633 1.00 91.12 310 PHE A O 1
ATOM 2485 N N . ILE A 1 311 ? 43.505 6.112 -50.404 1.00 90.38 311 ILE A N 1
ATOM 2486 C CA . ILE A 1 311 ? 43.266 4.692 -50.670 1.00 90.38 311 ILE A CA 1
ATOM 2487 C C . ILE A 1 311 ? 44.366 3.898 -49.968 1.00 90.38 311 ILE A C 1
ATOM 2489 O O . ILE A 1 311 ? 45.522 3.984 -50.394 1.00 90.38 311 ILE A O 1
ATOM 2493 N N . PRO A 1 312 ? 44.069 3.154 -48.893 1.00 86.25 312 PRO A N 1
ATOM 2494 C CA . PRO A 1 312 ? 45.094 2.423 -48.181 1.00 86.25 312 PRO A CA 1
ATOM 2495 C C . PRO A 1 312 ? 45.558 1.222 -49.008 1.00 86.25 312 PRO A C 1
ATOM 2497 O O . PRO A 1 312 ? 44.783 0.548 -49.684 1.00 86.25 312 PRO A O 1
ATOM 2500 N N . ASP A 1 313 ? 46.848 0.931 -48.919 1.00 82.44 313 ASP A N 1
ATOM 2501 C CA . ASP A 1 313 ? 47.436 -0.258 -49.526 1.00 82.44 313 ASP A CA 1
ATOM 2502 C C . ASP A 1 313 ? 47.384 -1.420 -48.532 1.00 82.44 313 ASP A C 1
ATOM 2504 O O . ASP A 1 313 ? 48.366 -1.742 -47.860 1.00 82.44 313 ASP A O 1
ATOM 2508 N N . ILE A 1 314 ? 46.178 -1.960 -48.355 1.00 74.19 314 ILE A N 1
ATOM 2509 C CA . ILE A 1 314 ? 45.911 -3.081 -47.455 1.00 74.19 314 ILE A CA 1
ATOM 2510 C C . ILE A 1 314 ? 45.690 -4.326 -48.305 1.00 74.19 314 ILE A C 1
ATOM 2512 O O . ILE A 1 314 ? 44.841 -4.351 -49.197 1.00 74.19 314 ILE A O 1
ATOM 2516 N N . GLU A 1 315 ? 46.431 -5.386 -47.998 1.00 66.62 315 GLU A N 1
ATOM 2517 C CA . GLU A 1 315 ? 46.193 -6.697 -48.587 1.00 66.62 315 GLU A CA 1
ATOM 2518 C C . GLU A 1 315 ? 44.819 -7.215 -48.146 1.00 66.62 315 GLU A C 1
ATOM 2520 O O . GLU A 1 315 ? 44.601 -7.553 -46.977 1.00 66.62 315 GLU A O 1
ATOM 2525 N N . SER A 1 316 ? 43.879 -7.295 -49.089 1.00 61.22 316 SER A N 1
ATOM 2526 C CA . SER A 1 316 ? 42.582 -7.912 -48.838 1.00 61.22 316 SER A CA 1
ATOM 2527 C C . SER A 1 316 ? 42.773 -9.421 -48.696 1.00 61.22 316 SER A C 1
ATOM 2529 O O . SER A 1 316 ? 42.963 -10.131 -49.685 1.00 61.22 316 SER A O 1
ATOM 2531 N N . HIS A 1 317 ? 42.731 -9.918 -47.467 1.00 60.47 317 HIS A N 1
ATOM 2532 C CA . HIS A 1 317 ? 42.646 -11.348 -47.213 1.00 60.47 317 HIS A CA 1
ATOM 2533 C C . HIS A 1 317 ? 41.171 -11.745 -47.237 1.00 60.47 317 HIS A C 1
ATOM 2535 O O . HIS A 1 317 ? 40.369 -11.167 -46.504 1.00 60.47 317 HIS A O 1
ATOM 2541 N N . ASP A 1 318 ? 40.810 -12.727 -48.065 1.00 61.81 318 ASP A N 1
ATOM 2542 C CA . ASP A 1 318 ? 39.469 -13.313 -48.043 1.00 61.81 318 ASP A CA 1
ATOM 2543 C C . ASP A 1 318 ? 39.278 -14.050 -46.710 1.00 61.81 318 ASP A C 1
ATOM 2545 O O . ASP A 1 318 ? 39.670 -15.210 -46.551 1.00 61.81 318 ASP A O 1
ATOM 2549 N N . THR A 1 319 ? 38.682 -13.376 -45.731 1.00 62.41 319 THR A N 1
ATOM 2550 C CA . THR A 1 319 ? 38.265 -13.996 -44.477 1.00 62.41 319 THR A CA 1
ATOM 2551 C C . THR A 1 319 ? 37.028 -14.846 -44.743 1.00 62.41 319 THR A C 1
ATOM 2553 O O . THR A 1 319 ? 35.929 -14.350 -44.984 1.00 62.41 319 THR A O 1
ATOM 2556 N N . LYS A 1 320 ? 37.212 -16.168 -44.741 1.00 73.25 320 LYS A N 1
ATOM 2557 C CA . LYS A 1 320 ? 36.113 -17.131 -44.839 1.00 73.25 320 LYS A CA 1
ATOM 2558 C C . LYS A 1 320 ? 35.712 -17.575 -43.443 1.00 73.25 320 LYS A C 1
ATOM 2560 O O . LYS A 1 320 ? 36.571 -17.884 -42.623 1.00 73.25 320 LYS A O 1
ATOM 2565 N N . ILE A 1 321 ? 34.408 -17.622 -43.204 1.00 75.56 321 ILE A N 1
ATOM 2566 C CA . ILE A 1 321 ? 33.845 -18.212 -41.992 1.00 75.56 321 ILE A CA 1
ATOM 2567 C C . ILE A 1 321 ? 34.114 -19.722 -42.040 1.00 75.56 321 ILE A C 1
ATOM 2569 O O . ILE A 1 321 ? 33.801 -20.375 -43.040 1.00 75.56 321 ILE A O 1
ATOM 2573 N N . ASP A 1 322 ? 34.721 -20.266 -40.986 1.00 81.81 322 ASP A N 1
ATOM 2574 C CA . ASP A 1 322 ? 35.000 -21.696 -40.880 1.00 81.81 322 ASP A CA 1
ATOM 2575 C C . ASP A 1 322 ? 33.735 -22.461 -40.476 1.00 81.81 322 ASP A C 1
ATOM 2577 O O . ASP A 1 322 ? 33.368 -22.533 -39.309 1.00 81.81 322 ASP A O 1
ATOM 2581 N N . MET A 1 323 ? 33.064 -23.057 -41.460 1.00 86.00 323 MET A N 1
ATOM 2582 C CA . MET A 1 323 ? 31.848 -23.846 -41.233 1.00 86.00 323 MET A CA 1
ATOM 2583 C C . MET A 1 323 ? 32.134 -25.259 -40.689 1.00 86.00 323 MET A C 1
ATOM 2585 O O . MET A 1 323 ? 31.194 -26.035 -40.492 1.00 86.00 323 MET A O 1
ATOM 2589 N N . THR A 1 324 ? 33.408 -25.636 -40.503 1.00 89.06 324 THR A N 1
ATOM 2590 C CA . THR A 1 324 ? 33.774 -26.914 -39.871 1.00 89.06 324 THR A CA 1
ATOM 2591 C C . THR A 1 324 ? 33.641 -26.862 -38.351 1.00 89.06 324 THR A C 1
ATOM 2593 O O . THR A 1 324 ? 33.387 -27.900 -37.736 1.00 89.06 324 THR A O 1
ATOM 2596 N N . ASP A 1 325 ? 33.720 -25.663 -37.769 1.00 90.56 325 ASP A N 1
ATOM 2597 C CA . ASP A 1 325 ? 33.440 -25.410 -36.363 1.00 90.56 325 ASP A CA 1
ATOM 2598 C C . ASP A 1 325 ? 31.937 -25.544 -36.055 1.00 90.56 325 ASP A C 1
ATOM 2600 O O . ASP A 1 325 ? 31.069 -25.031 -36.770 1.00 90.56 325 ASP A O 1
ATOM 2604 N N . GLU A 1 326 ? 31.617 -26.277 -34.988 1.00 90.62 326 GLU A N 1
ATOM 2605 C CA . GLU A 1 326 ? 30.235 -26.600 -34.626 1.00 90.62 326 GLU A CA 1
ATOM 2606 C C . GLU A 1 326 ? 29.470 -25.376 -34.113 1.00 90.62 326 GLU A C 1
ATOM 2608 O O . GLU A 1 326 ? 28.323 -25.174 -34.514 1.00 90.62 326 GLU A O 1
ATOM 2613 N N . GLU A 1 327 ? 30.104 -24.547 -33.281 1.00 85.44 327 GLU A N 1
ATOM 2614 C CA . GLU A 1 327 ? 29.487 -23.345 -32.712 1.00 85.44 327 GLU A CA 1
ATOM 2615 C C . GLU A 1 327 ? 29.168 -22.330 -33.818 1.00 85.44 327 GLU A C 1
ATOM 2617 O O . GLU A 1 327 ? 28.056 -21.801 -33.896 1.00 85.44 327 GLU A O 1
ATOM 2622 N N . THR A 1 328 ? 30.100 -22.158 -34.755 1.00 83.50 328 THR A N 1
ATOM 2623 C CA . THR A 1 328 ? 29.909 -21.349 -35.959 1.00 83.50 328 THR A CA 1
ATOM 2624 C C . THR A 1 328 ? 28.742 -21.865 -36.795 1.00 83.50 328 THR A C 1
ATOM 2626 O O . THR A 1 328 ? 27.869 -21.087 -37.173 1.00 83.50 328 THR A O 1
ATOM 2629 N N . ARG A 1 329 ? 28.665 -23.176 -37.056 1.00 85.88 329 ARG A N 1
ATOM 2630 C CA . ARG A 1 329 ? 27.574 -23.765 -37.850 1.00 85.88 329 ARG A CA 1
ATOM 2631 C C . ARG A 1 329 ? 26.200 -23.596 -37.195 1.00 85.88 329 ARG A C 1
ATOM 2633 O O . ARG A 1 329 ? 25.219 -23.448 -37.919 1.00 85.88 329 ARG A O 1
ATOM 2640 N N . LEU A 1 330 ? 26.117 -23.646 -35.866 1.00 84.62 330 LEU A N 1
ATOM 2641 C CA . LEU A 1 330 ? 24.855 -23.521 -35.128 1.00 84.62 330 LEU A CA 1
ATOM 2642 C C . LEU A 1 330 ? 24.338 -22.082 -35.065 1.00 84.62 330 LEU A C 1
ATOM 2644 O O . LEU A 1 330 ? 23.127 -21.884 -35.070 1.00 84.62 330 LEU A O 1
ATOM 2648 N N . HIS A 1 331 ? 25.240 -21.100 -35.016 1.00 85.50 331 HIS A N 1
ATOM 2649 C CA . HIS A 1 331 ? 24.887 -19.712 -34.714 1.00 85.50 331 HIS A CA 1
ATOM 2650 C C . HIS A 1 331 ? 25.229 -18.718 -35.842 1.00 85.50 331 HIS A C 1
ATOM 2652 O O . HIS A 1 331 ? 25.120 -17.510 -35.644 1.00 85.50 331 HIS A O 1
ATOM 2658 N N . TYR A 1 332 ? 25.621 -19.173 -37.044 1.00 84.75 332 TYR A N 1
ATOM 2659 C CA . TYR A 1 332 ? 26.020 -18.284 -38.158 1.00 84.75 332 TYR A CA 1
ATOM 2660 C C . TYR A 1 332 ? 24.914 -17.306 -38.603 1.00 84.75 332 TYR A C 1
ATOM 2662 O O . TYR A 1 332 ? 25.178 -16.210 -39.107 1.00 84.75 332 TYR A O 1
ATOM 2670 N N . ASN A 1 333 ? 23.662 -17.730 -38.454 1.00 84.62 333 ASN A N 1
ATOM 2671 C CA . ASN A 1 333 ? 22.441 -16.985 -38.733 1.00 84.62 333 ASN A CA 1
ATOM 2672 C C . ASN A 1 333 ? 22.090 -16.003 -37.607 1.00 84.62 333 ASN A C 1
ATOM 2674 O O . ASN A 1 333 ? 21.253 -15.129 -37.800 1.00 84.62 333 ASN A O 1
ATOM 2678 N N . GLU A 1 334 ? 22.722 -16.075 -36.441 1.00 88.12 334 GLU A N 1
ATOM 2679 C CA . GLU A 1 334 ? 22.399 -15.177 -35.339 1.00 88.12 334 GLU A CA 1
ATOM 2680 C C . GLU A 1 334 ? 22.946 -13.766 -35.589 1.00 88.12 334 GLU A C 1
ATOM 2682 O O . GLU A 1 334 ? 24.037 -13.542 -36.124 1.00 88.12 334 GLU A O 1
ATOM 2687 N N . THR A 1 335 ? 22.136 -12.760 -35.261 1.00 84.75 335 THR A N 1
ATOM 2688 C CA . THR A 1 335 ? 22.454 -11.359 -35.543 1.00 84.75 335 THR A CA 1
ATOM 2689 C C . THR A 1 335 ? 21.969 -10.477 -34.406 1.00 84.75 335 THR A C 1
ATOM 2691 O O . THR A 1 335 ? 20.920 -10.742 -33.823 1.00 84.75 335 THR A O 1
ATOM 2694 N N . GLY A 1 336 ? 22.673 -9.371 -34.139 1.00 83.06 336 GLY A N 1
ATOM 2695 C CA . GLY A 1 336 ? 22.204 -8.387 -33.158 1.00 83.06 336 GLY A CA 1
ATOM 2696 C C . GLY A 1 336 ? 20.815 -7.833 -33.502 1.00 83.06 336 GLY A C 1
ATOM 2697 O O . GLY A 1 336 ? 19.979 -7.675 -32.619 1.00 83.06 336 GLY A O 1
ATOM 2698 N N . ALA A 1 337 ? 20.525 -7.616 -34.791 1.00 82.25 337 ALA A N 1
ATOM 2699 C CA . ALA A 1 337 ? 19.198 -7.196 -35.245 1.00 82.25 337 ALA A CA 1
ATOM 2700 C C . ALA A 1 337 ? 18.122 -8.257 -34.950 1.00 82.25 337 ALA A C 1
ATOM 2702 O O . ALA A 1 337 ? 17.035 -7.921 -34.486 1.00 82.25 337 ALA A O 1
ATOM 2703 N N . GLY A 1 338 ? 18.453 -9.529 -35.163 1.00 86.38 338 GLY A N 1
ATOM 2704 C CA . GLY A 1 338 ? 17.598 -10.678 -34.888 1.00 86.38 338 GLY A CA 1
ATOM 2705 C C . GLY A 1 338 ? 17.279 -10.816 -33.405 1.00 86.38 338 GLY A C 1
ATOM 2706 O O . GLY A 1 338 ? 16.112 -10.896 -33.026 1.00 86.38 338 GLY A O 1
ATOM 2707 N N . TYR A 1 339 ? 18.300 -10.720 -32.552 1.00 88.19 339 TYR A N 1
ATOM 2708 C CA . TYR A 1 339 ? 18.114 -10.722 -31.102 1.00 88.19 339 TYR A CA 1
ATOM 2709 C C . TYR A 1 339 ? 17.222 -9.575 -30.628 1.00 88.19 339 TYR A C 1
ATOM 2711 O O . TYR A 1 339 ? 16.362 -9.788 -29.780 1.00 88.19 339 TYR A O 1
ATOM 2719 N N . ILE A 1 340 ? 17.366 -8.368 -31.188 1.00 82.75 340 ILE A N 1
ATOM 2720 C CA . ILE A 1 340 ? 16.505 -7.227 -30.836 1.00 82.75 340 ILE A CA 1
ATOM 2721 C C . ILE A 1 340 ? 15.038 -7.511 -31.187 1.00 82.75 340 ILE A C 1
ATOM 2723 O O . ILE A 1 340 ? 14.148 -7.165 -30.406 1.00 82.75 340 ILE A O 1
ATOM 2727 N N . ILE A 1 341 ? 14.768 -8.134 -32.340 1.00 84.88 341 ILE A N 1
ATOM 2728 C CA . ILE A 1 341 ? 13.405 -8.522 -32.735 1.00 84.88 341 ILE A CA 1
ATOM 2729 C C . ILE A 1 341 ? 12.835 -9.539 -31.742 1.00 84.88 341 ILE A C 1
ATOM 2731 O O . ILE A 1 341 ? 11.767 -9.297 -31.176 1.00 84.88 341 ILE A O 1
ATOM 2735 N N . ASN A 1 342 ? 13.564 -10.626 -31.479 1.00 89.62 342 ASN A N 1
ATOM 2736 C CA . ASN A 1 342 ? 13.129 -11.672 -30.550 1.00 89.62 342 ASN A CA 1
ATOM 2737 C C . ASN A 1 342 ? 12.916 -11.116 -29.134 1.00 89.62 342 ASN A C 1
ATOM 2739 O O . ASN A 1 342 ? 11.909 -11.408 -28.491 1.00 89.62 342 ASN A O 1
ATOM 2743 N N . TYR A 1 343 ? 13.802 -10.231 -28.675 1.00 83.56 343 TYR A N 1
ATOM 2744 C CA . TYR A 1 343 ? 13.685 -9.582 -27.372 1.00 83.56 343 TYR A CA 1
ATOM 2745 C C . TYR A 1 343 ? 12.416 -8.735 -27.250 1.00 83.56 343 TYR A C 1
ATOM 2747 O O . TYR A 1 343 ? 11.704 -8.812 -26.249 1.00 83.56 343 TYR A O 1
ATOM 2755 N N . ARG A 1 344 ? 12.078 -7.957 -28.284 1.00 82.56 344 ARG A N 1
ATOM 2756 C CA . ARG A 1 344 ? 10.831 -7.178 -28.297 1.00 82.56 344 ARG A CA 1
ATOM 2757 C C . ARG A 1 344 ? 9.602 -8.074 -28.226 1.00 82.56 344 ARG A C 1
ATOM 2759 O O . ARG A 1 344 ? 8.680 -7.761 -27.477 1.00 82.56 344 ARG A O 1
ATOM 2766 N N . LEU A 1 345 ? 9.595 -9.179 -28.971 1.00 85.88 345 LEU A N 1
ATOM 2767 C CA . LEU A 1 345 ? 8.506 -10.157 -28.924 1.00 85.88 345 LEU A CA 1
ATOM 2768 C C . LEU A 1 345 ? 8.363 -10.774 -27.530 1.00 85.88 345 LEU A C 1
ATOM 2770 O O . LEU A 1 345 ? 7.246 -10.899 -27.029 1.00 85.88 345 LEU A O 1
ATOM 2774 N N . HIS A 1 346 ? 9.480 -11.087 -26.873 1.00 84.19 346 HIS A N 1
ATOM 2775 C CA . HIS A 1 346 ? 9.467 -11.568 -25.497 1.00 84.19 346 HIS A CA 1
ATOM 2776 C C . HIS A 1 346 ? 8.860 -10.537 -24.533 1.00 84.19 346 HIS A C 1
ATOM 2778 O O . HIS A 1 346 ? 7.964 -10.873 -23.762 1.00 84.19 346 HIS A O 1
ATOM 2784 N N . LEU A 1 347 ? 9.282 -9.269 -24.609 1.00 81.38 347 LEU A N 1
ATOM 2785 C CA . LEU A 1 347 ? 8.726 -8.194 -23.777 1.00 81.38 347 LEU A CA 1
ATOM 2786 C C . LEU A 1 347 ? 7.219 -7.997 -24.001 1.00 81.38 347 LEU A C 1
ATOM 2788 O O . LEU A 1 347 ? 6.472 -7.797 -23.042 1.00 81.38 347 LEU A O 1
ATOM 2792 N N . LEU A 1 348 ? 6.764 -8.074 -25.256 1.00 84.38 348 LEU A N 1
ATOM 2793 C CA . LEU A 1 348 ? 5.344 -8.005 -25.615 1.00 84.38 348 LEU A CA 1
ATOM 2794 C C . LEU A 1 348 ? 4.551 -9.146 -24.968 1.00 84.38 348 LEU A C 1
ATOM 2796 O O . LEU A 1 348 ? 3.523 -8.897 -24.336 1.00 84.38 348 LEU A O 1
ATOM 2800 N N . LYS A 1 349 ? 5.056 -10.378 -25.074 1.00 86.56 349 LYS A N 1
ATOM 2801 C CA . LYS A 1 349 ? 4.438 -11.563 -24.473 1.00 86.56 349 LYS A CA 1
ATOM 2802 C C . LYS A 1 349 ? 4.382 -11.463 -22.947 1.00 86.56 349 LYS A C 1
ATOM 2804 O O . LYS A 1 349 ? 3.333 -11.691 -22.352 1.00 86.56 349 LYS A O 1
ATOM 2809 N N . GLU A 1 350 ? 5.474 -11.049 -22.309 1.00 81.75 350 GLU A N 1
ATOM 2810 C CA . GLU A 1 350 ? 5.534 -10.875 -20.855 1.00 81.75 350 GLU A CA 1
ATOM 2811 C C . GLU A 1 350 ? 4.548 -9.793 -20.369 1.00 81.75 350 GLU A C 1
ATOM 2813 O O . GLU A 1 350 ? 3.882 -9.955 -19.341 1.00 81.75 350 GLU A O 1
ATOM 2818 N N . ALA A 1 351 ? 4.412 -8.692 -21.114 1.00 79.31 351 ALA A N 1
ATOM 2819 C CA . ALA A 1 351 ? 3.440 -7.643 -20.820 1.00 79.31 351 ALA A CA 1
ATOM 2820 C C . ALA A 1 351 ? 1.992 -8.141 -20.964 1.00 79.31 351 ALA A C 1
ATOM 2822 O O . ALA A 1 351 ? 1.150 -7.842 -20.110 1.00 79.31 351 ALA A O 1
ATOM 2823 N N . GLU A 1 352 ? 1.701 -8.933 -21.999 1.00 87.81 352 GLU A N 1
ATOM 2824 C CA . GLU A 1 352 ? 0.389 -9.549 -22.200 1.00 87.81 352 GLU A CA 1
ATOM 2825 C C . GLU A 1 352 ? 0.043 -10.531 -21.072 1.00 87.81 352 GLU A C 1
ATOM 2827 O O . GLU A 1 352 ? -1.055 -10.459 -20.512 1.00 87.81 352 GLU A O 1
ATOM 2832 N N . GLU A 1 353 ? 0.982 -11.394 -20.679 1.00 86.38 353 GLU A N 1
ATOM 2833 C CA . GLU A 1 353 ? 0.816 -12.351 -19.583 1.00 86.38 353 GLU A CA 1
ATOM 2834 C C . GLU A 1 353 ? 0.592 -11.648 -18.239 1.00 86.38 353 GLU A C 1
ATOM 2836 O O . GLU A 1 353 ? -0.329 -12.007 -17.495 1.00 86.38 353 GLU A O 1
ATOM 2841 N N . LYS A 1 354 ? 1.370 -10.596 -17.942 1.00 78.81 354 LYS A N 1
ATOM 2842 C CA . LYS A 1 354 ? 1.158 -9.739 -16.762 1.00 78.81 354 LYS A CA 1
ATOM 2843 C C . LYS A 1 354 ? -0.226 -9.094 -16.798 1.00 78.81 354 LYS A C 1
ATOM 2845 O O . LYS A 1 354 ? -0.953 -9.158 -15.807 1.00 78.81 354 LYS A O 1
ATOM 2850 N N . GLY A 1 355 ? -0.631 -8.536 -17.938 1.00 80.81 355 GLY A N 1
ATOM 2851 C CA . GLY A 1 355 ? -1.960 -7.950 -18.118 1.00 80.81 355 GLY A CA 1
ATOM 2852 C C . GLY A 1 355 ? -3.089 -8.975 -17.973 1.00 80.81 355 GLY A C 1
ATOM 2853 O O . GLY A 1 355 ? -4.122 -8.693 -17.369 1.00 80.81 355 GLY A O 1
ATOM 2854 N N . ALA A 1 356 ? -2.910 -10.194 -18.483 1.00 88.12 356 ALA A N 1
ATOM 2855 C CA . ALA A 1 356 ? -3.850 -11.298 -18.314 1.00 88.12 356 ALA A CA 1
ATOM 2856 C C . ALA A 1 356 ? -3.941 -11.756 -16.851 1.00 88.12 356 ALA A C 1
ATOM 2858 O O . ALA A 1 356 ? -5.043 -12.023 -16.371 1.00 88.12 356 ALA A O 1
ATOM 2859 N N . ARG A 1 357 ? -2.816 -11.800 -16.126 1.00 85.44 357 ARG A N 1
ATOM 2860 C CA . ARG A 1 357 ? -2.784 -12.112 -14.692 1.00 85.44 357 ARG A CA 1
ATOM 2861 C C . ARG A 1 357 ? -3.551 -11.073 -13.881 1.00 85.44 357 ARG A C 1
ATOM 2863 O O . ARG A 1 357 ? -4.465 -11.454 -13.161 1.00 85.44 357 ARG A O 1
ATOM 2870 N N . VAL A 1 358 ? -3.272 -9.786 -14.088 1.00 75.19 358 VAL A N 1
ATOM 2871 C CA . VAL A 1 358 ? -3.991 -8.688 -13.418 1.00 75.19 358 VAL A CA 1
ATOM 2872 C C . VAL A 1 358 ? -5.486 -8.722 -13.744 1.00 75.19 358 VAL A C 1
ATOM 2874 O O . VAL A 1 358 ? -6.316 -8.543 -12.858 1.00 75.19 358 VAL A O 1
ATOM 2877 N N . ARG A 1 359 ? -5.865 -8.996 -15.002 1.00 82.44 359 ARG A N 1
ATOM 2878 C CA . ARG A 1 359 ? -7.279 -9.151 -15.391 1.00 82.44 359 ARG A CA 1
ATOM 2879 C C . ARG A 1 359 ? -7.951 -10.330 -14.687 1.00 82.44 359 ARG A C 1
ATOM 2881 O O . ARG A 1 359 ? -9.081 -10.173 -14.236 1.00 82.44 359 ARG A O 1
ATOM 2888 N N . ARG A 1 360 ? -7.270 -11.475 -14.561 1.00 82.69 360 ARG A N 1
ATOM 2889 C CA . ARG A 1 360 ? -7.772 -12.639 -13.812 1.00 82.69 360 ARG A CA 1
ATOM 2890 C C . ARG A 1 360 ? -7.909 -12.338 -12.324 1.00 82.69 360 ARG A C 1
ATOM 2892 O O . ARG A 1 360 ? -8.971 -12.583 -11.775 1.00 82.69 360 ARG A O 1
ATOM 2899 N N . GLU A 1 361 ? -6.890 -11.760 -11.694 1.00 73.25 361 GLU A N 1
ATOM 2900 C CA . GLU A 1 361 ? -6.919 -11.367 -10.277 1.00 73.25 361 GLU A CA 1
ATOM 2901 C C . GLU A 1 361 ? -8.039 -10.362 -9.994 1.00 73.25 361 GLU A C 1
ATOM 2903 O O . GLU A 1 361 ? -8.803 -10.531 -9.048 1.00 73.25 361 GLU A O 1
ATOM 2908 N N . ARG A 1 362 ? -8.203 -9.356 -10.860 1.00 73.75 362 ARG A N 1
ATOM 2909 C CA . ARG A 1 362 ? -9.312 -8.402 -10.775 1.00 73.75 362 ARG A CA 1
ATOM 2910 C C . ARG A 1 362 ? -10.665 -9.078 -10.981 1.00 73.75 362 ARG A C 1
ATOM 2912 O O . ARG A 1 362 ? -11.618 -8.708 -10.307 1.00 73.75 362 ARG A O 1
ATOM 2919 N N . GLY A 1 363 ? -10.754 -10.038 -11.900 1.00 80.25 363 GLY A N 1
ATOM 2920 C CA . GLY A 1 363 ? -11.953 -10.847 -12.118 1.00 80.25 363 GLY A CA 1
ATOM 2921 C C . GLY A 1 363 ? -12.341 -11.623 -10.863 1.00 80.25 363 GLY A C 1
ATOM 2922 O O . GLY A 1 363 ? -13.465 -11.486 -10.404 1.00 80.25 363 GLY A O 1
ATOM 2923 N N . VAL A 1 364 ? -11.382 -12.324 -10.252 1.00 76.94 364 VAL A N 1
ATOM 2924 C CA . VAL A 1 364 ? -11.565 -13.062 -8.991 1.00 76.94 364 VAL A CA 1
ATOM 2925 C C . VAL A 1 364 ? -11.940 -12.125 -7.841 1.00 76.94 364 VAL A C 1
ATOM 2927 O O . VAL A 1 364 ? -12.825 -12.447 -7.058 1.00 76.94 364 VAL A O 1
ATOM 2930 N N . TYR A 1 365 ? -11.316 -10.948 -7.744 1.00 71.19 365 TYR A N 1
ATOM 2931 C CA . TYR A 1 365 ? -11.672 -9.939 -6.744 1.00 71.19 365 TYR A CA 1
ATOM 2932 C C . TYR A 1 365 ? -13.107 -9.435 -6.929 1.00 71.19 365 TYR A C 1
ATOM 2934 O O . TYR A 1 365 ? -13.872 -9.409 -5.974 1.00 71.19 365 TYR A O 1
ATOM 2942 N N . LEU A 1 366 ? -13.496 -9.074 -8.154 1.00 65.00 366 LEU A N 1
ATOM 2943 C CA . LEU A 1 366 ? -14.852 -8.611 -8.455 1.00 65.00 366 LEU A CA 1
ATOM 2944 C C . LEU A 1 366 ? -15.892 -9.712 -8.226 1.00 65.00 366 LEU A C 1
ATOM 2946 O O . LEU A 1 366 ? -16.954 -9.434 -7.685 1.00 65.00 366 LEU A O 1
ATOM 2950 N N . GLU A 1 367 ? -15.582 -10.949 -8.607 1.00 70.31 367 GLU A N 1
ATOM 2951 C CA . GLU A 1 367 ? -16.427 -12.120 -8.368 1.00 70.31 367 GLU A CA 1
ATOM 2952 C C . GLU A 1 367 ? -16.565 -12.416 -6.867 1.00 70.31 367 GLU A C 1
ATOM 2954 O O . GLU A 1 367 ? -17.669 -12.669 -6.397 1.00 70.31 367 GLU A O 1
ATOM 2959 N N . SER A 1 368 ? -15.485 -12.275 -6.094 1.00 58.41 368 SER A N 1
ATOM 2960 C CA . SER A 1 368 ? -15.498 -12.343 -4.627 1.00 58.41 368 SER A CA 1
ATOM 2961 C C . SER A 1 368 ? -16.322 -11.210 -3.998 1.00 58.41 368 SER A C 1
ATOM 2963 O O . SER A 1 368 ? -17.095 -11.446 -3.080 1.00 58.41 368 SER A O 1
ATOM 2965 N N . CYS A 1 369 ? -16.253 -9.986 -4.531 1.00 57.31 369 CYS A N 1
ATOM 2966 C CA . CYS A 1 369 ? -17.087 -8.873 -4.065 1.00 57.31 369 CYS A CA 1
ATOM 2967 C C . CYS A 1 369 ? -18.578 -9.034 -4.412 1.00 57.31 369 CYS A C 1
ATOM 2969 O O . CYS A 1 369 ? -19.422 -8.499 -3.697 1.00 57.31 369 CYS A O 1
ATOM 2971 N N . LEU A 1 370 ? -18.902 -9.706 -5.522 1.00 58.75 370 LEU A N 1
ATOM 2972 C CA . LEU A 1 370 ? -20.280 -9.965 -5.961 1.00 58.75 370 LEU A CA 1
ATOM 2973 C C . LEU A 1 370 ? -20.901 -11.165 -5.236 1.00 58.75 370 LEU A C 1
ATOM 2975 O O . LEU A 1 370 ? -22.106 -11.175 -4.981 1.00 58.75 370 LEU A O 1
ATOM 2979 N N . ASN A 1 371 ? -20.080 -12.148 -4.868 1.00 54.72 371 ASN A N 1
ATOM 2980 C CA . ASN A 1 371 ? -20.448 -13.221 -3.958 1.00 54.72 371 ASN A CA 1
ATOM 2981 C C . ASN A 1 371 ? -20.426 -12.676 -2.529 1.00 54.72 371 ASN A C 1
ATOM 2983 O O . ASN A 1 371 ? -19.469 -12.881 -1.791 1.00 54.72 371 ASN A O 1
ATOM 2987 N N . HIS A 1 372 ? -21.477 -11.950 -2.146 1.00 46.53 372 HIS A N 1
ATOM 2988 C CA . HIS A 1 372 ? -21.684 -11.566 -0.755 1.00 46.53 372 HIS A CA 1
ATOM 2989 C C . HIS A 1 372 ? -21.549 -12.808 0.138 1.00 46.53 372 HIS A C 1
ATOM 2991 O O . HIS A 1 372 ? -22.384 -13.712 0.073 1.00 46.53 372 HIS A O 1
ATOM 2997 N N . GLU A 1 373 ? -20.510 -12.837 0.980 1.00 54.19 373 GLU A N 1
ATOM 2998 C CA . GLU A 1 373 ? -20.566 -13.581 2.235 1.00 54.19 373 GLU A CA 1
ATOM 2999 C C . GLU A 1 373 ? -21.900 -13.216 2.893 1.00 54.19 373 GLU A C 1
ATOM 3001 O O . GLU A 1 373 ? -22.300 -12.043 2.859 1.00 54.19 373 GLU A O 1
ATOM 3006 N N . GLU A 1 374 ? -22.629 -14.210 3.412 1.00 54.59 374 GLU A N 1
ATOM 3007 C CA . GLU A 1 374 ? -23.856 -13.955 4.167 1.00 54.59 374 GLU A CA 1
ATOM 3008 C C . GLU A 1 374 ? -23.615 -12.756 5.095 1.00 54.59 374 GLU A C 1
ATOM 3010 O O . GLU A 1 374 ? -22.573 -12.725 5.760 1.00 54.59 374 GLU A O 1
ATOM 3015 N N . PRO A 1 375 ? -24.491 -11.728 5.082 1.00 61.66 375 PRO A N 1
ATOM 3016 C CA . PRO A 1 375 ? -24.238 -10.494 5.807 1.00 61.66 375 PRO A CA 1
ATOM 3017 C C . PRO A 1 375 ? -23.881 -10.860 7.237 1.00 61.66 375 PRO A C 1
ATOM 3019 O O . PRO A 1 375 ? -24.670 -11.529 7.905 1.00 61.66 375 PRO A O 1
ATOM 3022 N N . ASN A 1 376 ? -22.669 -10.476 7.649 1.00 67.38 376 ASN A N 1
ATOM 3023 C CA . ASN A 1 376 ? -22.105 -10.869 8.928 1.00 67.38 376 ASN A CA 1
ATOM 3024 C C . ASN A 1 376 ? -23.188 -10.693 10.016 1.00 67.38 376 ASN A C 1
ATOM 3026 O O . ASN A 1 376 ? -23.668 -9.572 10.217 1.00 67.38 376 ASN A O 1
ATOM 3030 N N . PRO A 1 377 ? -23.619 -11.775 10.695 1.00 78.56 377 PRO A N 1
ATOM 3031 C CA . PRO A 1 377 ? -24.768 -11.726 11.600 1.00 78.56 377 PRO A CA 1
ATOM 3032 C C . PRO A 1 377 ? -24.526 -10.816 12.814 1.00 78.56 377 PRO A C 1
ATOM 3034 O O . PRO A 1 377 ? -25.461 -10.490 13.544 1.00 78.56 377 PRO A O 1
ATOM 3037 N N . TYR A 1 378 ? -23.279 -10.387 13.024 1.00 82.19 378 TYR A N 1
ATOM 3038 C CA . TYR A 1 378 ? -22.848 -9.494 14.093 1.00 82.19 378 TYR A CA 1
ATOM 3039 C C . TYR A 1 378 ? -22.853 -8.008 13.696 1.00 82.19 378 TYR A C 1
ATOM 3041 O O . TYR A 1 378 ? -22.432 -7.168 14.494 1.00 82.19 378 TYR A O 1
ATOM 3049 N N . VAL A 1 379 ? -23.333 -7.659 12.496 1.00 83.56 379 VAL A N 1
ATOM 3050 C CA . VAL A 1 379 ? -23.513 -6.259 12.083 1.00 83.56 379 VAL A CA 1
ATOM 3051 C C . VAL A 1 379 ? -24.559 -5.577 12.978 1.00 83.56 379 VAL A C 1
ATOM 3053 O O . VAL A 1 379 ? -25.664 -6.104 13.147 1.00 83.56 379 VAL A O 1
ATOM 3056 N N . PRO A 1 380 ? -24.255 -4.404 13.569 1.00 85.81 380 PRO A N 1
ATOM 3057 C CA . PRO A 1 380 ? -25.203 -3.705 14.423 1.00 85.81 380 PRO A CA 1
ATOM 3058 C C . PRO A 1 380 ? -26.408 -3.211 13.615 1.00 85.81 380 PRO A C 1
ATOM 3060 O O . PRO A 1 380 ? -26.277 -2.747 12.483 1.00 85.81 380 PRO A O 1
ATOM 3063 N N . LYS A 1 381 ? -27.596 -3.239 14.232 1.00 85.88 381 LYS A N 1
ATOM 3064 C CA . LYS A 1 381 ? -28.801 -2.602 13.669 1.00 85.88 381 LYS A CA 1
ATOM 3065 C C . LYS A 1 381 ? -28.646 -1.076 13.616 1.00 85.88 381 LYS A C 1
ATOM 3067 O O . LYS A 1 381 ? -29.240 -0.427 12.759 1.00 85.88 381 LYS A O 1
ATOM 3072 N N . ALA A 1 382 ? -27.880 -0.497 14.545 1.00 84.38 382 ALA A N 1
ATOM 3073 C CA . ALA A 1 382 ? -27.534 0.920 14.521 1.00 84.38 382 ALA A CA 1
ATOM 3074 C C . ALA A 1 382 ? -26.465 1.205 13.457 1.00 84.38 382 ALA A C 1
ATOM 3076 O O . ALA A 1 382 ? -25.480 0.480 13.339 1.00 84.38 382 ALA A O 1
ATOM 3077 N N . ASN A 1 383 ? -26.620 2.314 12.731 1.00 88.38 383 ASN A N 1
ATOM 3078 C CA . ASN A 1 383 ? -25.628 2.781 11.768 1.00 88.38 383 ASN A CA 1
ATOM 3079 C C . ASN A 1 383 ? -24.435 3.404 12.506 1.00 88.38 383 ASN A C 1
ATOM 3081 O O . ASN A 1 383 ? -24.369 4.622 12.654 1.00 88.38 383 ASN A O 1
ATOM 3085 N N . ILE A 1 384 ? -23.528 2.572 13.018 1.00 90.88 384 ILE A N 1
ATOM 3086 C CA . ILE A 1 384 ? -22.394 3.013 13.834 1.00 90.88 384 ILE A CA 1
ATOM 3087 C C . ILE A 1 384 ? -21.047 2.715 13.191 1.00 90.88 384 ILE A C 1
ATOM 3089 O O . ILE A 1 384 ? -20.904 1.850 12.325 1.00 90.88 384 ILE A O 1
ATOM 3093 N N . TYR A 1 385 ? -20.040 3.421 13.681 1.00 93.62 385 TYR A N 1
ATOM 3094 C CA . TYR A 1 385 ? -18.657 2.982 13.644 1.00 93.62 385 TYR A CA 1
ATOM 3095 C C . TYR A 1 385 ? -18.029 3.139 15.025 1.00 93.62 385 TYR A C 1
ATOM 3097 O O . TYR A 1 385 ? -18.561 3.839 15.886 1.00 93.62 385 TYR A O 1
ATOM 3105 N N . LEU A 1 386 ? -16.925 2.442 15.248 1.00 95.25 386 LEU A N 1
ATOM 3106 C CA . LEU A 1 386 ? -16.162 2.519 16.482 1.00 95.25 386 LEU A CA 1
ATOM 3107 C C . LEU A 1 386 ? -14.885 3.326 16.247 1.00 95.25 386 LEU A C 1
ATOM 3109 O O . LEU A 1 386 ? -14.328 3.262 15.155 1.00 95.25 386 LEU A O 1
ATOM 3113 N N . ARG A 1 387 ? -14.392 4.035 17.262 1.00 95.06 387 ARG A N 1
ATOM 3114 C CA . ARG A 1 387 ? -13.059 4.662 17.243 1.00 95.06 387 ARG A CA 1
ATOM 3115 C C . ARG A 1 387 ? -12.478 4.829 18.647 1.00 95.06 387 ARG A C 1
ATOM 3117 O O . ARG A 1 387 ? -13.234 4.700 19.613 1.00 95.06 387 ARG A O 1
ATOM 3124 N N . PRO A 1 388 ? -11.170 5.093 18.806 1.00 96.44 388 PRO A N 1
ATOM 3125 C CA . PRO A 1 388 ? -10.615 5.535 20.080 1.00 96.44 388 PRO A CA 1
ATOM 3126 C C . PRO A 1 388 ? -11.325 6.792 20.603 1.00 96.44 388 PRO A C 1
ATOM 3128 O O . PRO A 1 388 ? -11.703 7.671 19.830 1.00 96.44 388 PRO A O 1
ATOM 3131 N N . ALA A 1 389 ? -11.498 6.882 21.920 1.00 95.62 389 ALA A N 1
ATOM 3132 C CA . ALA A 1 389 ? -12.082 8.047 22.568 1.00 95.62 389 ALA A CA 1
ATOM 3133 C C . ALA A 1 389 ? -11.147 9.261 22.463 1.00 95.62 389 ALA A C 1
ATOM 3135 O O . ALA A 1 389 ? -9.952 9.201 22.779 1.00 95.62 389 ALA A O 1
ATOM 3136 N N . GLU A 1 390 ? -11.713 10.395 22.068 1.00 93.88 390 GLU A N 1
ATOM 3137 C CA . GLU A 1 390 ? -11.011 11.659 21.899 1.00 93.88 390 GLU A CA 1
ATOM 3138 C C . GLU A 1 390 ? -11.687 12.797 22.669 1.00 93.88 390 GLU A C 1
ATOM 3140 O O . GLU A 1 390 ? -12.844 12.726 23.080 1.00 93.88 390 GLU A O 1
ATOM 3145 N N . ASN A 1 391 ? -10.981 13.921 22.820 1.00 94.38 391 ASN A N 1
ATOM 3146 C CA . ASN A 1 391 ? -11.506 15.092 23.530 1.00 94.38 391 ASN A CA 1
ATOM 3147 C C . ASN A 1 391 ? -12.786 15.666 22.893 1.00 94.38 391 ASN A C 1
ATOM 3149 O O . ASN A 1 391 ? -13.583 16.300 23.590 1.00 94.38 391 ASN A O 1
ATOM 3153 N N . ARG A 1 392 ? -13.003 15.429 21.589 1.00 93.25 392 ARG A N 1
ATOM 3154 C CA . ARG A 1 392 ? -14.248 15.789 20.891 1.00 93.25 392 ARG A CA 1
ATOM 3155 C C . ARG A 1 392 ? -15.461 14.996 21.379 1.00 93.25 392 ARG A C 1
ATOM 3157 O O . ARG A 1 392 ? -16.570 15.511 21.303 1.00 93.25 392 ARG A O 1
ATOM 3164 N N . ASP A 1 393 ? -15.255 13.812 21.954 1.00 94.69 393 ASP A N 1
ATOM 3165 C CA . ASP A 1 393 ? -16.330 12.925 22.412 1.00 94.69 393 ASP A CA 1
ATOM 3166 C C . ASP A 1 393 ? -16.805 13.250 23.829 1.00 94.69 393 ASP A C 1
ATOM 3168 O O . ASP A 1 393 ? -17.871 12.800 24.246 1.00 94.69 393 ASP A O 1
ATOM 3172 N N . VAL A 1 394 ? -16.044 14.063 24.571 1.00 95.75 394 VAL A N 1
ATOM 3173 C CA . VAL A 1 394 ? -16.321 14.406 25.974 1.00 95.75 394 VAL A CA 1
ATOM 3174 C C . VAL A 1 394 ? -17.762 14.880 26.206 1.00 95.75 394 VAL A C 1
ATOM 3176 O O . VAL A 1 394 ? -18.365 14.405 27.163 1.00 95.75 394 VAL A O 1
ATOM 3179 N N . PRO A 1 395 ? -18.367 15.758 25.378 1.00 94.56 395 PRO A N 1
ATOM 3180 C CA . PRO A 1 395 ? -19.765 16.142 25.566 1.00 94.56 395 PRO A CA 1
ATOM 3181 C C . PRO A 1 395 ? -20.730 14.945 25.524 1.00 94.56 395 PRO A C 1
ATOM 3183 O O . PRO A 1 395 ? -21.572 14.824 26.410 1.00 94.56 395 PRO A O 1
ATOM 3186 N N . GLY A 1 396 ? -20.574 14.045 24.546 1.00 93.12 396 GLY A N 1
ATOM 3187 C CA . GLY A 1 396 ? -21.430 12.863 24.394 1.00 93.12 396 GLY A CA 1
ATOM 3188 C C . GLY A 1 396 ? -21.187 11.810 25.478 1.00 93.12 396 GLY A C 1
ATOM 3189 O O . GLY A 1 396 ? -22.132 11.223 25.998 1.00 93.12 396 GLY A O 1
ATOM 3190 N N . LEU A 1 397 ? -19.929 11.622 25.884 1.00 95.06 397 LEU A N 1
ATOM 3191 C CA . LEU A 1 397 ? -19.560 10.756 27.006 1.00 95.06 397 LEU A CA 1
ATOM 3192 C C . LEU A 1 397 ? -20.157 11.250 28.331 1.00 95.06 397 LEU A C 1
ATOM 3194 O O . LEU A 1 397 ? -20.690 10.449 29.094 1.00 95.06 397 LEU A O 1
ATOM 3198 N N . LEU A 1 398 ? -20.113 12.560 28.596 1.00 94.75 398 LEU A N 1
ATOM 3199 C CA . LEU A 1 398 ? -20.709 13.153 29.797 1.00 94.75 398 LEU A CA 1
ATOM 3200 C C . LEU A 1 398 ? -22.227 13.000 29.825 1.00 94.75 398 LEU A C 1
ATOM 3202 O O . LEU A 1 398 ? -22.770 12.637 30.865 1.00 94.75 398 LEU A O 1
ATOM 3206 N N . GLU A 1 399 ? -22.903 13.269 28.704 1.00 93.25 399 GLU A N 1
ATOM 3207 C CA . GLU A 1 399 ? -24.352 13.068 28.579 1.00 93.25 399 GLU A CA 1
ATOM 3208 C C . GLU A 1 399 ? -24.719 11.622 28.931 1.00 93.25 399 GLU A C 1
ATOM 3210 O O . GLU A 1 399 ? -25.599 11.384 29.761 1.00 93.25 399 GLU A O 1
ATOM 3215 N N . LEU A 1 400 ? -23.984 10.663 28.361 1.00 93.06 400 LEU A N 1
ATOM 3216 C CA . LEU A 1 400 ? -24.198 9.244 28.594 1.00 93.06 400 LEU A CA 1
ATOM 3217 C C . LEU A 1 400 ? -23.946 8.874 30.062 1.00 93.06 400 LEU A C 1
ATOM 3219 O O . LEU A 1 400 ? -24.859 8.379 30.720 1.00 93.06 400 LEU A O 1
ATOM 3223 N N . CYS A 1 401 ? -22.748 9.123 30.600 1.00 92.06 401 CYS A N 1
ATOM 3224 C CA . CYS A 1 401 ? -22.395 8.752 31.975 1.00 92.06 401 CYS A CA 1
ATOM 3225 C C . CYS A 1 401 ? -23.344 9.388 33.000 1.00 92.06 401 CYS A C 1
ATOM 3227 O O . CYS A 1 401 ? -23.893 8.688 33.853 1.00 92.06 401 CYS A O 1
ATOM 3229 N N . ASN A 1 402 ? -23.595 10.697 32.893 1.00 93.75 402 ASN A N 1
ATOM 3230 C CA . ASN A 1 402 ? -24.413 11.420 33.868 1.00 93.75 402 ASN A CA 1
ATOM 3231 C C . ASN A 1 402 ? -25.878 10.980 33.833 1.00 93.75 402 ASN A C 1
ATOM 3233 O O . ASN A 1 402 ? -26.525 10.928 34.881 1.00 93.75 402 ASN A O 1
ATOM 3237 N N . TRP A 1 403 ? -26.401 10.579 32.668 1.00 93.62 403 TRP A N 1
ATOM 3238 C CA . TRP A 1 403 ? -27.725 9.965 32.606 1.00 93.62 403 TRP A CA 1
ATOM 3239 C C . TRP A 1 403 ? -27.794 8.705 33.480 1.00 93.62 403 TRP A C 1
ATOM 3241 O O . TRP A 1 403 ? -28.726 8.562 34.273 1.00 93.62 403 TRP A O 1
ATOM 3251 N N . TYR A 1 404 ? -26.796 7.819 33.414 1.00 89.94 404 TYR A N 1
ATOM 3252 C CA . TYR A 1 404 ? -26.772 6.602 34.238 1.00 89.94 404 TYR A CA 1
ATOM 3253 C C . TYR A 1 404 ? -26.573 6.893 35.724 1.00 89.94 404 TYR A C 1
ATOM 3255 O O . TYR A 1 404 ? -27.215 6.242 36.553 1.00 89.94 404 TYR A O 1
ATOM 3263 N N . ILE A 1 405 ? -25.753 7.891 36.060 1.00 91.12 405 ILE A N 1
ATOM 3264 C CA . ILE A 1 405 ? -25.550 8.359 37.436 1.00 91.12 405 ILE A CA 1
ATOM 3265 C C . ILE A 1 405 ? -26.879 8.794 38.060 1.00 91.12 405 ILE A C 1
ATOM 3267 O O . ILE A 1 405 ? -27.198 8.366 39.167 1.00 91.12 405 ILE A O 1
ATOM 3271 N N . HIS A 1 406 ? -27.694 9.573 37.349 1.00 90.50 406 HIS A N 1
ATOM 3272 C CA . HIS A 1 406 ? -28.935 10.110 37.912 1.00 90.50 406 HIS A CA 1
ATOM 3273 C C . HIS A 1 406 ? -30.140 9.179 37.836 1.00 90.50 406 HIS A C 1
ATOM 3275 O O . HIS A 1 406 ? -31.041 9.307 38.661 1.00 90.50 406 HIS A O 1
ATOM 3281 N N . ASN A 1 407 ? -30.179 8.264 36.866 1.00 88.94 407 ASN A N 1
ATOM 3282 C CA . ASN A 1 407 ? -31.391 7.495 36.573 1.00 88.94 407 ASN A CA 1
ATOM 3283 C C . ASN A 1 407 ? -31.291 6.012 36.951 1.00 88.94 407 ASN A C 1
ATOM 3285 O O . ASN A 1 407 ? -32.300 5.312 36.898 1.00 88.94 407 ASN A O 1
ATOM 3289 N N . THR A 1 408 ? -30.104 5.499 37.302 1.00 86.00 408 THR A N 1
ATOM 3290 C CA . THR A 1 408 ? -29.909 4.052 37.500 1.00 86.00 408 THR A CA 1
ATOM 3291 C C . THR A 1 408 ? -29.006 3.716 38.686 1.00 86.00 408 THR A C 1
ATOM 3293 O O . THR A 1 408 ? -28.085 4.459 39.025 1.00 86.00 408 THR A O 1
ATOM 3296 N N . ALA A 1 409 ? -29.262 2.565 39.315 1.00 83.25 409 ALA A N 1
ATOM 3297 C CA . ALA A 1 409 ? -28.394 1.995 40.350 1.00 83.25 409 ALA A CA 1
ATOM 3298 C C . ALA A 1 409 ? -27.186 1.230 39.765 1.00 83.25 409 ALA A C 1
ATOM 3300 O O . ALA A 1 409 ? -26.376 0.700 40.517 1.00 83.25 409 ALA A O 1
ATOM 3301 N N . LEU A 1 410 ? -27.068 1.170 38.431 1.00 81.00 410 LEU A N 1
ATOM 3302 C CA . LEU A 1 410 ? -26.022 0.425 37.718 1.00 81.00 410 LEU A CA 1
ATOM 3303 C C . LEU A 1 410 ? -24.643 1.082 37.837 1.00 81.00 410 LEU A C 1
ATOM 3305 O O . LEU A 1 410 ? -23.620 0.406 37.787 1.00 81.00 410 LEU A O 1
ATOM 3309 N N . CYS A 1 411 ? -24.622 2.405 37.988 1.00 81.94 411 CYS A N 1
ATOM 3310 C CA . CYS A 1 411 ? -23.422 3.175 38.277 1.00 81.94 411 CYS A CA 1
ATOM 3311 C C . CYS A 1 411 ? -23.423 3.540 39.764 1.00 81.94 411 CYS A C 1
ATOM 3313 O O . CYS A 1 411 ? -24.438 4.024 40.273 1.00 81.94 411 CYS A O 1
ATOM 3315 N N . ALA A 1 412 ? -22.303 3.328 40.452 1.00 81.44 412 ALA A N 1
ATOM 3316 C CA . ALA A 1 412 ? -22.187 3.670 41.869 1.00 81.44 412 ALA A CA 1
ATOM 3317 C C . ALA A 1 412 ? -21.869 5.145 42.121 1.00 81.44 412 ALA A C 1
ATOM 3319 O O . ALA A 1 412 ? -22.051 5.613 43.244 1.00 81.44 412 ALA A O 1
ATOM 3320 N N . ASP A 1 413 ? -21.424 5.875 41.098 1.00 85.88 413 ASP A N 1
ATOM 3321 C CA . ASP A 1 413 ? -21.136 7.296 41.236 1.00 85.88 413 ASP A CA 1
ATOM 3322 C C . ASP A 1 413 ? -22.426 8.048 41.618 1.00 85.88 413 ASP A C 1
ATOM 3324 O O . ASP A 1 413 ? -23.523 7.751 41.121 1.00 85.88 413 ASP A O 1
ATOM 3328 N N . LEU A 1 414 ? -22.295 8.991 42.555 1.00 85.50 414 LEU A N 1
ATOM 3329 C CA . LEU A 1 414 ? -23.386 9.839 43.054 1.00 85.50 414 LEU A CA 1
ATOM 3330 C C . LEU A 1 414 ? -23.325 11.254 42.471 1.00 85.50 414 LEU A C 1
ATOM 3332 O O . LEU A 1 414 ? -24.360 11.899 42.306 1.00 85.50 414 LEU A O 1
ATOM 3336 N N . GLU A 1 415 ? -22.119 11.731 42.174 1.00 89.75 415 GLU A N 1
ATOM 3337 C CA . GLU A 1 415 ? -21.865 13.082 41.686 1.00 89.75 415 GLU A CA 1
ATOM 3338 C C . GLU A 1 415 ? -21.798 13.105 40.159 1.00 89.75 415 GLU A C 1
ATOM 3340 O O . GLU A 1 415 ? -21.322 12.163 39.527 1.00 89.75 415 GLU A O 1
ATOM 3345 N N . THR A 1 416 ? -22.282 14.194 39.559 1.00 91.06 416 THR A N 1
ATOM 3346 C CA . THR A 1 416 ? -22.154 14.425 38.117 1.00 91.06 416 THR A CA 1
ATOM 3347 C C . THR A 1 416 ? -20.696 14.473 37.721 1.00 91.06 416 THR A C 1
ATOM 3349 O O . THR A 1 416 ? -19.935 15.278 38.260 1.00 91.06 416 THR A O 1
ATOM 3352 N N . LEU A 1 417 ? -20.347 13.717 36.691 1.00 92.88 417 LEU A N 1
ATOM 3353 C CA . LEU A 1 417 ? -19.031 13.785 36.111 1.00 92.88 417 LEU A CA 1
ATOM 3354 C C . LEU A 1 417 ? -18.807 15.129 35.417 1.00 92.88 417 LEU A C 1
ATOM 3356 O O . LEU A 1 417 ? -19.649 15.605 34.646 1.00 92.88 417 LEU A O 1
ATOM 3360 N N . THR A 1 418 ? -17.650 15.729 35.672 1.00 94.75 418 THR A N 1
ATOM 3361 C CA . THR A 1 418 ? -17.223 16.989 35.069 1.00 94.75 418 THR A CA 1
ATOM 3362 C C . THR A 1 418 ? -16.408 16.763 33.796 1.00 94.75 418 THR A C 1
ATOM 3364 O O . THR A 1 418 ? -15.796 15.717 33.565 1.00 94.75 418 THR A O 1
ATOM 3367 N N . ARG A 1 419 ? -16.337 17.802 32.953 1.00 95.56 419 ARG A N 1
ATOM 3368 C CA . ARG A 1 419 ? -15.505 17.803 31.739 1.00 95.56 419 ARG A CA 1
ATOM 3369 C C . ARG A 1 419 ? -14.035 17.506 32.031 1.00 95.56 419 ARG A C 1
ATOM 3371 O O . ARG A 1 419 ? -13.420 16.776 31.262 1.00 95.56 419 ARG A O 1
ATOM 3378 N N . ALA A 1 420 ? -13.487 18.062 33.111 1.00 95.06 420 ALA A N 1
ATOM 3379 C CA . ALA A 1 420 ? -12.088 17.860 33.477 1.00 95.06 420 ALA A CA 1
ATOM 3380 C C . ALA A 1 420 ? -11.804 16.389 33.814 1.00 95.06 420 ALA A C 1
ATOM 3382 O O . ALA A 1 420 ? -10.823 15.832 33.335 1.00 95.06 420 ALA A O 1
ATOM 3383 N N . GLU A 1 421 ? -12.700 15.738 34.555 1.00 93.81 421 GLU A N 1
ATOM 3384 C CA . GLU A 1 421 ? -12.544 14.330 34.930 1.00 93.81 421 GLU A CA 1
ATOM 3385 C C . GLU A 1 421 ? -12.677 13.386 33.732 1.00 93.81 421 GLU A C 1
ATOM 3387 O O . GLU A 1 421 ? -11.962 12.390 33.656 1.00 93.81 421 GLU A O 1
ATOM 3392 N N . MET A 1 422 ? -13.557 13.685 32.769 1.00 95.62 422 MET A N 1
ATOM 3393 C CA . MET A 1 422 ? -13.663 12.870 31.554 1.00 95.62 422 MET A CA 1
ATOM 3394 C C . MET A 1 422 ? -12.445 13.043 30.634 1.00 95.62 422 MET A C 1
ATOM 3396 O O . MET A 1 422 ? -11.938 12.060 30.100 1.00 95.62 422 MET A O 1
ATOM 3400 N N . ILE A 1 423 ? -11.921 14.268 30.495 1.00 96.69 423 ILE A N 1
ATOM 3401 C CA . ILE A 1 423 ? -10.645 14.500 29.795 1.00 96.69 423 ILE A CA 1
ATOM 3402 C C . ILE A 1 423 ? -9.521 13.719 30.482 1.00 96.69 423 ILE A C 1
ATOM 3404 O O . ILE A 1 423 ? -8.724 13.072 29.803 1.00 96.69 423 ILE A O 1
ATOM 3408 N N . GLN A 1 424 ? -9.487 13.733 31.817 1.00 95.44 424 GLN A N 1
ATOM 3409 C CA . GLN A 1 424 ? -8.505 12.971 32.577 1.00 95.44 424 GLN A CA 1
ATOM 3410 C C . GLN A 1 424 ? -8.655 11.467 32.338 1.00 95.44 424 GLN A C 1
ATOM 3412 O O . GLN A 1 424 ? -7.655 10.817 32.080 1.00 95.44 424 GLN A O 1
ATOM 3417 N N . ARG A 1 425 ? -9.876 10.914 32.299 1.00 94.50 425 ARG A N 1
ATOM 3418 C CA . ARG A 1 425 ? -10.096 9.494 31.955 1.00 94.50 425 ARG A CA 1
ATOM 3419 C C . ARG A 1 425 ? -9.547 9.127 30.574 1.00 94.50 425 ARG A C 1
ATOM 3421 O O . ARG A 1 425 ? -8.934 8.074 30.417 1.00 94.50 425 ARG A O 1
ATOM 3428 N N . ILE A 1 426 ? -9.744 9.990 29.576 1.00 95.94 426 ILE A N 1
ATOM 3429 C CA . ILE A 1 426 ? -9.173 9.778 28.238 1.00 95.94 426 ILE A CA 1
ATOM 3430 C C . ILE A 1 426 ? -7.642 9.791 28.316 1.00 95.94 426 ILE A C 1
ATOM 3432 O O . ILE A 1 426 ? -6.996 8.891 27.779 1.00 95.94 426 ILE A O 1
ATOM 3436 N N . ALA A 1 427 ? -7.053 10.763 29.014 1.00 95.62 427 ALA A N 1
ATOM 3437 C CA . ALA A 1 427 ? -5.605 10.847 29.193 1.00 95.62 427 ALA A CA 1
ATOM 3438 C C . ALA A 1 427 ? -5.031 9.626 29.939 1.00 95.62 427 ALA A C 1
ATOM 3440 O O . ALA A 1 427 ? -4.051 9.040 29.476 1.00 95.62 427 ALA A O 1
ATOM 3441 N N . ASP A 1 428 ? -5.681 9.208 31.026 1.00 93.50 428 ASP A N 1
ATOM 3442 C CA . ASP A 1 428 ? -5.312 8.049 31.838 1.00 93.50 428 ASP A CA 1
ATOM 3443 C C . ASP A 1 428 ? -5.332 6.780 30.985 1.00 93.50 428 ASP A C 1
ATOM 3445 O O . ASP A 1 428 ? -4.337 6.067 30.953 1.00 93.50 428 ASP A O 1
ATOM 3449 N N . SER A 1 429 ? -6.385 6.537 30.193 1.00 93.88 429 SER A N 1
ATOM 3450 C CA . SER A 1 429 ? -6.452 5.352 29.318 1.00 93.88 429 SER A CA 1
ATOM 3451 C C . SER A 1 429 ? -5.274 5.272 28.336 1.00 93.88 429 SER A C 1
ATOM 3453 O O . SER A 1 429 ? -4.660 4.215 28.158 1.00 93.88 429 SER A O 1
ATOM 3455 N N . LYS A 1 430 ? -4.878 6.415 27.757 1.00 92.56 430 LYS A N 1
ATOM 3456 C CA . LYS A 1 430 ? -3.736 6.509 26.838 1.00 92.56 430 LYS A CA 1
ATOM 3457 C C . LYS A 1 430 ? -2.413 6.274 27.565 1.00 92.56 430 LYS A C 1
ATOM 3459 O O . LYS A 1 430 ? -1.566 5.533 27.062 1.00 92.56 430 LYS A O 1
ATOM 3464 N N . GLN A 1 431 ? -2.243 6.865 28.747 1.00 91.75 431 GLN A N 1
ATOM 3465 C CA . GLN A 1 431 ? -1.058 6.681 29.588 1.00 91.75 431 GLN A CA 1
ATOM 3466 C C . GLN A 1 431 ? -0.928 5.232 30.078 1.00 91.75 431 GLN A C 1
ATOM 3468 O O . GLN A 1 431 ? 0.165 4.663 30.075 1.00 91.75 431 GLN A O 1
ATOM 3473 N N . GLU A 1 432 ? -2.047 4.625 30.465 1.00 91.06 432 GLU A N 1
ATOM 3474 C CA . GLU A 1 432 ? -2.159 3.239 30.911 1.00 91.06 432 GLU A CA 1
ATOM 3475 C C . GLU A 1 432 ? -2.090 2.239 29.762 1.00 91.06 432 GLU A C 1
ATOM 3477 O O . GLU A 1 432 ? -1.944 1.045 30.015 1.00 91.06 432 GLU A O 1
ATOM 3482 N N . LYS A 1 433 ? -2.118 2.710 28.509 1.00 92.50 433 LYS A N 1
ATOM 3483 C CA . LYS A 1 433 ? -2.116 1.885 27.298 1.00 92.50 433 LYS A CA 1
ATOM 3484 C C . LYS A 1 433 ? -3.255 0.855 27.305 1.00 92.50 433 LYS A C 1
ATOM 3486 O O . LYS A 1 433 ? -3.050 -0.296 26.913 1.00 92.50 433 LYS A O 1
ATOM 3491 N N . LEU A 1 434 ? -4.425 1.276 27.778 1.00 94.25 434 LEU A N 1
ATOM 3492 C CA . LEU A 1 434 ? -5.652 0.489 27.839 1.00 94.25 434 LEU A CA 1
ATOM 3493 C C . LEU A 1 434 ? -6.692 1.055 26.858 1.00 94.25 434 LEU A C 1
ATOM 3495 O O . LEU A 1 434 ? -6.691 2.260 26.595 1.00 94.25 434 LEU A O 1
ATOM 3499 N N . PRO A 1 435 ? -7.564 0.209 26.282 1.00 95.69 435 PRO A N 1
ATOM 3500 C CA . PRO A 1 435 ? -8.564 0.661 25.323 1.00 95.69 435 PRO A CA 1
ATOM 3501 C C . PRO A 1 435 ? -9.604 1.580 25.966 1.00 95.69 435 PRO A C 1
ATOM 3503 O O . PRO A 1 435 ? -10.220 1.224 26.971 1.00 95.69 435 PRO A O 1
ATOM 3506 N N . PHE A 1 436 ? -9.862 2.712 25.310 1.00 96.88 436 PHE A N 1
ATOM 3507 C CA . PHE A 1 436 ? -11.067 3.514 25.498 1.00 96.88 436 PHE A CA 1
ATOM 3508 C C . PHE A 1 436 ? -11.686 3.744 24.120 1.00 96.88 436 PHE A C 1
ATOM 3510 O O . PHE A 1 436 ? -11.148 4.477 23.296 1.00 96.88 436 PHE A O 1
ATOM 3517 N N . ILE A 1 437 ? -12.786 3.053 23.849 1.00 97.50 437 ILE A N 1
ATOM 3518 C CA . ILE A 1 437 ? -13.447 2.964 22.549 1.00 97.50 437 ILE A CA 1
ATOM 3519 C C . ILE A 1 437 ? -14.800 3.661 22.652 1.00 97.50 437 ILE A C 1
ATOM 3521 O O . ILE A 1 437 ? -15.529 3.451 23.617 1.00 97.50 437 ILE A O 1
ATOM 3525 N N . VAL A 1 438 ? -15.170 4.445 21.648 1.00 97.31 438 VAL A N 1
ATOM 3526 C CA . VAL A 1 438 ? -16.507 5.030 21.509 1.00 97.31 438 VAL A CA 1
ATOM 3527 C C . VAL A 1 438 ? -17.217 4.446 20.296 1.00 97.31 438 VAL A C 1
ATOM 3529 O O . VAL A 1 438 ? -16.601 4.206 19.260 1.00 97.31 438 VAL A O 1
ATOM 3532 N N . ALA A 1 439 ? -18.520 4.216 20.432 1.00 96.69 439 ALA A N 1
ATOM 3533 C CA . ALA A 1 439 ? -19.421 3.904 19.334 1.00 96.69 439 ALA A CA 1
ATOM 3534 C C . ALA A 1 439 ? -20.141 5.180 18.914 1.00 96.69 439 ALA A C 1
ATOM 3536 O O . ALA A 1 439 ? -20.818 5.818 19.725 1.00 96.69 439 ALA A O 1
ATOM 3537 N N . VAL A 1 440 ? -20.004 5.535 17.645 1.00 94.31 440 VAL A N 1
ATOM 3538 C CA . VAL A 1 440 ? -20.435 6.814 17.096 1.00 94.31 440 VAL A CA 1
ATOM 3539 C C . VAL A 1 440 ? -21.443 6.578 15.979 1.00 94.31 440 VAL A C 1
ATOM 3541 O O . VAL A 1 440 ? -21.250 5.713 15.124 1.00 94.31 440 VAL A O 1
ATOM 3544 N N . GLU A 1 441 ? -22.537 7.335 15.991 1.00 90.75 441 GLU A N 1
ATOM 3545 C CA . GLU A 1 441 ? -23.554 7.291 14.943 1.00 90.75 441 GLU A CA 1
ATOM 3546 C C . GLU A 1 441 ? -23.020 7.878 13.629 1.00 90.75 441 GLU A C 1
ATOM 3548 O O . GLU A 1 441 ? -22.576 9.026 13.570 1.00 90.75 441 GLU A O 1
ATOM 3553 N N . ARG A 1 442 ? -23.111 7.102 12.547 1.00 81.44 442 ARG A N 1
ATOM 3554 C CA . ARG A 1 442 ? -22.821 7.556 11.186 1.00 81.44 442 ARG A CA 1
ATOM 3555 C C . ARG A 1 442 ? -24.001 8.360 10.665 1.00 81.44 442 ARG A C 1
ATOM 3557 O O . ARG A 1 442 ? -25.076 7.811 10.404 1.00 81.44 442 ARG A O 1
ATOM 3564 N N . ASN A 1 443 ? -23.800 9.653 10.444 1.00 70.12 443 ASN A N 1
ATOM 3565 C CA . ASN A 1 443 ? -24.836 10.473 9.836 1.00 70.12 443 ASN A CA 1
ATOM 3566 C C . ASN A 1 443 ? -24.810 10.309 8.309 1.00 70.12 443 ASN A C 1
ATOM 3568 O O . ASN A 1 443 ? -23.844 10.668 7.645 1.00 70.12 443 ASN A O 1
ATOM 3572 N N . ASN A 1 444 ? -25.884 9.766 7.734 1.00 53.34 444 ASN A N 1
ATOM 3573 C CA . ASN A 1 444 ? -25.972 9.466 6.298 1.00 53.34 444 ASN A CA 1
ATOM 3574 C C . ASN A 1 444 ? -26.385 10.694 5.453 1.00 53.34 444 ASN A C 1
ATOM 3576 O O . ASN A 1 444 ? -26.810 10.567 4.304 1.00 53.34 444 ASN A O 1
ATOM 3580 N N . ARG A 1 445 ? -26.348 11.897 6.040 1.00 47.56 445 ARG A N 1
ATOM 3581 C CA . ARG A 1 445 ? -26.810 13.143 5.420 1.00 47.56 445 ARG A CA 1
ATOM 3582 C C . ARG A 1 445 ? -25.671 14.151 5.412 1.00 47.56 445 ARG A C 1
ATOM 3584 O O . ARG A 1 445 ? -25.114 14.451 6.458 1.00 47.56 445 ARG A O 1
ATOM 3591 N N . HIS A 1 446 ? -25.390 14.696 4.229 1.00 45.25 446 HIS A N 1
ATOM 3592 C CA . HIS A 1 446 ? -24.442 15.779 3.932 1.00 45.25 446 HIS A CA 1
ATOM 3593 C C . HIS A 1 446 ? -24.778 17.126 4.619 1.00 45.25 446 HIS A C 1
ATOM 3595 O O . HIS A 1 446 ? -24.640 18.189 4.018 1.00 45.25 446 HIS A O 1
ATOM 3601 N N . ALA A 1 447 ? -25.269 17.109 5.855 1.00 43.00 447 ALA A N 1
ATOM 3602 C CA . ALA A 1 447 ? -25.453 18.307 6.649 1.00 43.00 447 ALA A CA 1
ATOM 3603 C C . ALA A 1 447 ? -24.114 18.636 7.315 1.00 43.00 447 ALA A C 1
ATOM 3605 O O . ALA A 1 447 ? -23.680 17.940 8.228 1.00 43.00 447 ALA A O 1
ATOM 3606 N N . LEU A 1 448 ? -23.482 19.707 6.839 1.00 47.28 448 LEU A N 1
ATOM 3607 C CA . LEU A 1 448 ? -22.226 20.313 7.308 1.00 47.28 448 LEU A CA 1
ATOM 3608 C C . LEU A 1 448 ? -22.217 20.738 8.797 1.00 47.28 448 LEU A C 1
ATOM 3610 O O . LEU A 1 448 ? -21.302 21.438 9.212 1.00 47.28 448 LEU A O 1
ATOM 3614 N N . ASP A 1 449 ? -23.217 20.348 9.594 1.00 49.44 449 ASP A N 1
ATOM 3615 C CA . ASP A 1 449 ? -23.507 20.958 10.897 1.00 49.44 449 ASP A CA 1
ATOM 3616 C C . ASP A 1 449 ? -24.001 19.963 11.966 1.00 49.44 449 ASP A C 1
ATOM 3618 O O . ASP A 1 449 ? -24.658 20.330 12.941 1.00 49.44 449 ASP A O 1
ATOM 3622 N N . HIS A 1 450 ? -23.738 18.665 11.795 1.00 54.06 450 HIS A N 1
ATOM 3623 C CA . HIS A 1 450 ? -24.104 17.669 12.802 1.00 54.06 450 HIS A CA 1
ATOM 3624 C C . HIS A 1 450 ? -22.860 17.046 13.421 1.00 54.06 450 HIS A C 1
ATOM 3626 O O . HIS A 1 450 ? -22.192 16.215 12.811 1.00 54.06 450 HIS A O 1
ATOM 3632 N N . LEU A 1 451 ? -22.580 17.467 14.658 1.00 64.88 451 LEU A N 1
ATOM 3633 C CA . LEU A 1 451 ? -21.630 16.820 15.553 1.00 64.88 451 LEU A CA 1
ATOM 3634 C C . LEU A 1 451 ? -21.986 15.332 15.657 1.00 64.88 451 LEU A C 1
ATOM 3636 O O . LEU A 1 451 ? -23.137 14.976 15.916 1.00 64.88 451 LEU A O 1
ATOM 3640 N N . GLU A 1 452 ? -21.001 14.473 15.431 1.00 81.81 452 GLU A N 1
ATOM 3641 C CA . GLU A 1 452 ? -21.160 13.035 15.574 1.00 81.81 452 GLU A CA 1
ATOM 3642 C C . GLU A 1 452 ? -21.631 12.667 16.987 1.00 81.81 452 GLU A C 1
ATOM 3644 O O . GLU A 1 452 ? -21.072 13.130 17.985 1.00 81.81 452 GLU A O 1
ATOM 3649 N N . ARG A 1 453 ? -22.671 11.834 17.086 1.00 89.62 453 ARG A N 1
ATOM 3650 C CA . ARG A 1 453 ? -23.271 11.476 18.373 1.00 89.62 453 ARG A CA 1
ATOM 3651 C C . ARG A 1 453 ? -22.671 10.184 18.918 1.00 89.62 453 ARG A C 1
ATOM 3653 O O . ARG A 1 453 ? -22.702 9.152 18.251 1.00 89.62 453 ARG A O 1
ATOM 3660 N N . VAL A 1 454 ? -22.204 10.221 20.165 1.00 94.25 454 VAL A N 1
ATOM 3661 C CA . VAL A 1 454 ? -21.757 9.028 20.900 1.00 94.25 454 VAL A CA 1
ATOM 3662 C C . VAL A 1 454 ? -22.977 8.214 21.346 1.00 94.25 454 VAL A C 1
ATOM 3664 O O . VAL A 1 454 ? -23.809 8.694 22.116 1.00 94.25 454 VAL A O 1
ATOM 3667 N N . LEU A 1 455 ? -23.089 6.973 20.868 1.00 94.75 455 LEU A N 1
ATOM 3668 C CA . LEU A 1 455 ? -24.149 6.028 21.241 1.00 94.75 455 LEU A CA 1
ATOM 3669 C C . LEU A 1 455 ? -23.708 5.032 22.317 1.00 94.75 455 LEU A C 1
ATOM 3671 O O . LEU A 1 455 ? -24.555 4.375 22.918 1.00 94.75 455 LEU A O 1
ATOM 3675 N N . GLY A 1 456 ? -22.409 4.913 22.574 1.00 95.69 456 GLY A N 1
ATOM 3676 C CA . GLY A 1 456 ? -21.862 4.053 23.614 1.00 95.69 456 GLY A CA 1
ATOM 3677 C C . GLY A 1 456 ? -20.351 4.186 23.751 1.00 95.69 456 GLY A C 1
ATOM 3678 O O . GLY A 1 456 ? -19.706 4.804 22.907 1.00 95.69 456 GLY A O 1
ATOM 3679 N N . TYR A 1 457 ? -19.782 3.602 24.799 1.00 97.12 457 TYR A N 1
ATOM 3680 C CA . TYR A 1 457 ? -18.343 3.493 24.993 1.00 97.12 457 TYR A CA 1
ATOM 3681 C C . TYR A 1 457 ? -17.952 2.162 25.634 1.00 97.12 457 TYR A C 1
ATOM 3683 O O . TYR A 1 457 ? -18.764 1.511 26.278 1.00 97.12 457 TYR A O 1
ATOM 3691 N N . ALA A 1 458 ? -16.699 1.763 25.473 1.00 97.38 458 ALA A N 1
ATOM 3692 C CA . ALA A 1 458 ? -16.073 0.665 26.188 1.00 97.38 458 ALA A CA 1
ATOM 3693 C C . ALA A 1 458 ? -14.716 1.121 26.717 1.00 97.38 458 ALA A C 1
ATOM 3695 O O . ALA A 1 458 ? -13.968 1.779 26.000 1.00 97.38 458 ALA A O 1
ATOM 3696 N N . LEU A 1 459 ? -14.397 0.790 27.959 1.00 96.31 459 LEU A N 1
ATOM 3697 C CA . LEU A 1 459 ? -13.186 1.230 28.636 1.00 96.31 459 LEU A CA 1
ATOM 3698 C C . LEU A 1 459 ? -12.605 0.074 29.449 1.00 96.31 459 LEU A C 1
ATOM 3700 O O . LEU A 1 459 ? -13.340 -0.645 30.118 1.00 96.31 459 LEU A O 1
ATOM 3704 N N . ALA A 1 460 ? -11.284 -0.075 29.423 1.00 95.75 460 ALA A N 1
ATOM 3705 C CA . ALA A 1 460 ? -10.556 -0.878 30.396 1.00 95.75 460 ALA A CA 1
ATOM 3706 C C . ALA A 1 460 ? -9.756 0.037 31.330 1.00 95.75 460 ALA A C 1
ATOM 3708 O O . ALA A 1 460 ? -9.075 0.954 30.873 1.00 95.75 460 ALA A O 1
ATOM 3709 N N . THR A 1 461 ? -9.809 -0.233 32.632 1.00 93.81 461 THR A N 1
ATOM 3710 C CA . THR A 1 461 ? -9.030 0.476 33.661 1.00 93.81 461 THR A CA 1
ATOM 3711 C C . THR A 1 461 ? -8.260 -0.511 34.526 1.00 93.81 461 THR A C 1
ATOM 3713 O O . THR A 1 461 ? -8.694 -1.647 34.721 1.00 93.81 461 THR A O 1
ATOM 3716 N N . ASP A 1 462 ? -7.108 -0.117 35.065 1.00 91.69 462 ASP A N 1
ATOM 3717 C CA . ASP A 1 462 ? -6.367 -0.993 35.974 1.00 91.69 462 ASP A CA 1
ATOM 3718 C C . ASP A 1 462 ? -7.153 -1.268 37.273 1.00 91.69 462 ASP A C 1
ATOM 3720 O O . ASP A 1 462 ? -7.629 -0.352 37.944 1.00 91.69 462 ASP A O 1
ATOM 3724 N N . TYR A 1 463 ? -7.238 -2.538 37.689 1.00 87.81 463 TYR A N 1
ATOM 3725 C CA . TYR A 1 463 ? -7.998 -2.914 38.890 1.00 87.81 463 TYR A CA 1
ATOM 3726 C C . TYR A 1 463 ? -7.351 -2.399 40.190 1.00 87.81 463 TYR A C 1
ATOM 3728 O O . TYR A 1 463 ? -8.050 -1.933 41.090 1.00 87.81 463 TYR A O 1
ATOM 3736 N N . MET A 1 464 ? -6.017 -2.478 40.279 1.00 83.19 464 MET A N 1
ATOM 3737 C CA . MET A 1 464 ? -5.206 -2.067 41.444 1.00 83.19 464 MET A CA 1
ATOM 3738 C C . MET A 1 464 ? -4.056 -1.112 41.065 1.00 83.19 464 MET A C 1
ATOM 3740 O O . MET A 1 464 ? -3.216 -0.796 41.902 1.00 83.19 464 MET A O 1
ATOM 3744 N N . GLY A 1 465 ? -3.993 -0.659 39.808 1.00 80.31 465 GLY A N 1
ATOM 3745 C CA . GLY A 1 465 ? -2.927 0.198 39.272 1.00 80.31 465 GLY A CA 1
ATOM 3746 C C . GLY A 1 465 ? -1.687 -0.552 38.755 1.00 80.31 465 GLY A C 1
ATOM 3747 O O . GLY A 1 465 ? -1.378 -1.670 39.182 1.00 80.31 465 GLY A O 1
ATOM 3748 N N . GLN A 1 466 ? -0.941 0.093 37.849 1.00 76.94 466 GLN A N 1
ATOM 3749 C CA . GLN A 1 466 ? 0.195 -0.494 37.110 1.00 76.94 466 GLN A CA 1
ATOM 3750 C C . GLN A 1 466 ? 1.392 -0.924 37.968 1.00 76.94 466 GLN A C 1
ATOM 3752 O O . GLN A 1 466 ? 2.170 -1.791 37.565 1.00 76.94 466 GLN A O 1
ATOM 3757 N N . THR A 1 467 ? 1.580 -0.303 39.130 1.00 83.12 467 THR A N 1
ATOM 3758 C CA . THR A 1 467 ? 2.734 -0.544 40.011 1.00 83.12 467 THR A CA 1
ATOM 3759 C C . THR A 1 467 ? 2.504 -1.688 40.998 1.00 83.12 467 THR A C 1
ATOM 3761 O O . THR A 1 467 ? 3.370 -1.976 41.822 1.00 83.12 467 THR A O 1
ATOM 3764 N N . THR A 1 468 ? 1.355 -2.364 40.920 1.00 86.69 468 THR A N 1
ATOM 3765 C CA . THR A 1 468 ? 0.974 -3.439 41.843 1.00 86.69 468 THR A CA 1
ATOM 3766 C C . THR A 1 468 ? 1.055 -4.816 41.187 1.00 86.69 468 THR A C 1
ATOM 3768 O O . THR A 1 468 ? 1.127 -4.954 39.965 1.00 86.69 468 THR A O 1
ATOM 3771 N N . ALA A 1 469 ? 0.971 -5.875 41.998 1.00 85.31 469 ALA A N 1
ATOM 3772 C CA . ALA A 1 469 ? 0.820 -7.242 41.493 1.00 85.31 469 ALA A CA 1
ATOM 3773 C C . ALA A 1 469 ? -0.447 -7.423 40.625 1.00 85.31 469 ALA A C 1
ATOM 3775 O O . ALA A 1 469 ? -0.513 -8.345 39.816 1.00 85.31 469 ALA A O 1
ATOM 3776 N N . GLY A 1 470 ? -1.430 -6.521 40.751 1.00 84.00 470 GLY A N 1
ATOM 3777 C CA . GLY A 1 470 ? -2.654 -6.501 39.955 1.00 84.00 470 GLY A CA 1
ATOM 3778 C C . GLY A 1 470 ? -2.514 -5.877 38.564 1.00 84.00 470 GLY A C 1
ATOM 3779 O O . GLY A 1 470 ? -3.516 -5.775 37.873 1.00 84.00 470 GLY A O 1
ATOM 37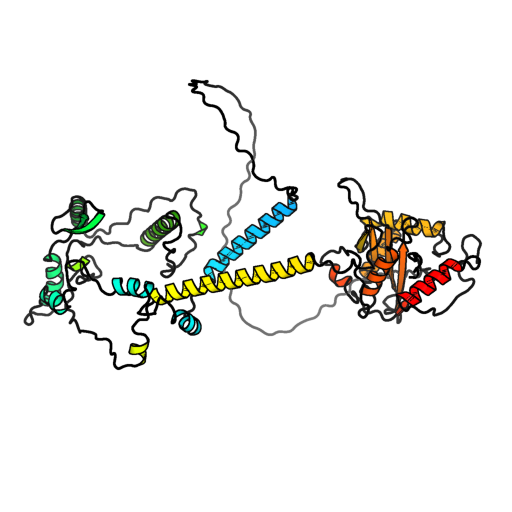80 N N . ARG A 1 471 ? -1.312 -5.489 38.115 1.00 86.62 471 ARG A N 1
ATOM 3781 C CA . ARG A 1 471 ? -1.073 -4.813 36.819 1.00 86.62 471 ARG A CA 1
ATOM 3782 C C . ARG A 1 471 ? -1.489 -5.587 35.555 1.00 86.62 471 ARG A C 1
ATOM 3784 O O . ARG A 1 471 ? -1.432 -5.043 34.456 1.00 86.62 471 ARG A O 1
ATOM 3791 N N . HIS A 1 472 ? -1.803 -6.875 35.683 1.00 90.75 472 HIS A N 1
ATOM 3792 C CA . HIS A 1 472 ? -2.309 -7.719 34.591 1.00 90.75 472 HIS A CA 1
ATOM 3793 C C . HIS A 1 472 ? -3.825 -7.943 34.684 1.00 90.75 472 HIS A C 1
ATOM 3795 O O . HIS A 1 472 ? -4.387 -8.691 33.885 1.00 90.75 472 HIS A O 1
ATOM 3801 N N . THR A 1 473 ? -4.477 -7.314 35.661 1.00 94.25 473 THR A N 1
ATOM 3802 C CA . THR A 1 473 ? -5.913 -7.397 35.898 1.00 94.25 473 THR A CA 1
ATOM 3803 C C . THR A 1 473 ? -6.538 -6.047 35.602 1.00 94.25 473 THR A C 1
ATOM 3805 O O . THR A 1 473 ? -6.196 -5.048 36.239 1.00 94.25 473 THR A O 1
ATOM 3808 N N . VAL A 1 474 ? -7.484 -6.031 34.670 1.00 95.12 474 VAL A N 1
ATOM 3809 C CA . VAL A 1 474 ? -8.245 -4.828 34.333 1.00 95.12 474 VAL A CA 1
ATOM 3810 C C . VAL A 1 474 ? -9.707 -5.014 34.664 1.00 95.12 474 VAL A C 1
ATOM 3812 O O . VAL A 1 474 ? -10.243 -6.126 34.655 1.00 95.12 474 VAL A O 1
ATOM 3815 N N . GLU A 1 475 ? -10.344 -3.891 34.930 1.00 94.19 475 GLU A N 1
ATOM 3816 C CA . GLU A 1 475 ? -11.780 -3.791 34.993 1.00 94.19 475 GLU A CA 1
ATOM 3817 C C . GLU A 1 475 ? -12.321 -3.199 33.704 1.00 94.19 475 GLU A C 1
ATOM 3819 O O . GLU A 1 475 ? -11.821 -2.186 33.214 1.00 94.19 475 GLU A O 1
ATOM 3824 N N . LEU A 1 476 ? -13.320 -3.873 33.156 1.00 95.56 476 LEU A N 1
ATOM 3825 C CA . LEU A 1 476 ? -13.978 -3.522 31.918 1.00 95.56 476 LEU A CA 1
ATOM 3826 C C . LEU A 1 476 ? -15.276 -2.785 32.224 1.00 95.56 476 LEU A C 1
ATOM 3828 O O . LEU A 1 476 ? -16.051 -3.210 33.073 1.00 95.56 476 LEU A O 1
ATOM 3832 N N . GLU A 1 477 ? -15.529 -1.727 31.469 1.00 92.75 477 GLU A N 1
ATOM 3833 C CA . GLU A 1 477 ? -16.755 -0.946 31.474 1.00 92.75 477 GLU A CA 1
ATOM 3834 C C . GLU A 1 477 ? -17.289 -0.908 30.043 1.00 92.75 477 GLU A C 1
ATOM 3836 O O . GLU A 1 477 ? -16.560 -0.552 29.123 1.00 92.75 477 GLU A O 1
ATOM 3841 N N . VAL A 1 478 ? -18.558 -1.248 29.824 1.00 94.56 478 VAL A N 1
ATOM 3842 C CA . VAL A 1 478 ? -19.195 -1.125 28.503 1.00 94.56 478 VAL A CA 1
ATOM 3843 C C . VAL A 1 478 ? -20.507 -0.413 28.683 1.00 94.56 478 VAL A C 1
ATOM 3845 O O . VAL A 1 478 ? -21.360 -0.945 29.373 1.00 94.56 478 VAL A O 1
ATOM 3848 N N . PHE A 1 479 ? -20.664 0.752 28.064 1.00 92.62 479 PHE A N 1
ATOM 3849 C CA . PHE A 1 479 ? -21.803 1.622 28.237 1.00 92.62 479 PHE A CA 1
ATOM 3850 C C . PHE A 1 479 ? -22.538 1.972 26.942 1.00 92.62 479 PHE A C 1
ATOM 3852 O O . PHE A 1 479 ? -21.919 2.324 25.953 1.00 92.62 479 PHE A O 1
ATOM 3859 N N . VAL A 1 480 ? -23.877 1.902 26.933 1.00 93.38 480 VAL A N 1
ATOM 3860 C CA . VAL 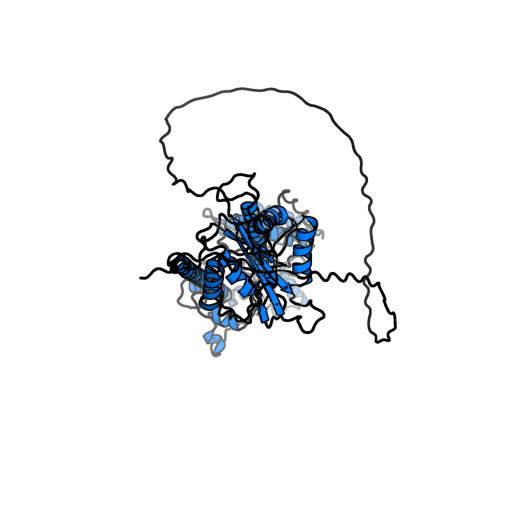A 1 480 ? -24.729 2.271 25.782 1.00 93.38 480 VAL A CA 1
ATOM 3861 C C . VAL A 1 480 ? -25.771 3.321 26.163 1.00 93.38 480 VAL A C 1
ATOM 3863 O O . VAL A 1 480 ? -26.392 3.250 27.224 1.00 93.38 480 VAL A O 1
ATOM 3866 N N . SER A 1 481 ? -25.999 4.290 25.281 1.00 91.44 481 SER A N 1
ATOM 3867 C CA . SER A 1 481 ? -27.037 5.311 25.417 1.00 91.44 481 SER A CA 1
ATOM 3868 C C . SER A 1 481 ? -28.413 4.673 25.608 1.00 91.44 481 SER A C 1
ATOM 3870 O O . SER A 1 481 ? -28.757 3.682 24.961 1.00 91.44 481 SER A O 1
ATOM 3872 N N . HIS A 1 482 ? -29.228 5.243 26.497 1.00 83.06 482 HIS A N 1
ATOM 3873 C CA . HIS A 1 482 ? -30.516 4.660 26.877 1.00 83.06 482 HIS A CA 1
ATOM 3874 C C . HIS A 1 482 ? -31.468 4.455 25.683 1.00 83.06 482 HIS A C 1
ATOM 3876 O O . HIS A 1 482 ? -32.262 3.518 25.701 1.00 83.06 482 HIS A O 1
ATOM 3882 N N . GLY A 1 483 ? -31.376 5.299 24.647 1.00 82.19 483 GLY A N 1
ATOM 3883 C CA . GLY A 1 483 ? -32.192 5.222 23.429 1.00 82.19 483 GLY A CA 1
ATOM 3884 C C . GLY A 1 483 ? -31.636 4.308 22.332 1.00 82.19 483 GLY A C 1
ATOM 3885 O O . GLY A 1 483 ? -32.291 4.135 21.311 1.00 82.19 483 GLY A O 1
ATOM 3886 N N . SER A 1 484 ? -30.446 3.733 22.525 1.00 83.50 484 SER A N 1
ATOM 3887 C CA . SER A 1 484 ? -29.736 2.923 21.519 1.00 83.50 484 SER A CA 1
ATOM 3888 C C . SER A 1 484 ? -29.429 1.501 21.999 1.00 83.50 484 SER A C 1
ATOM 3890 O O . SER A 1 484 ? -28.599 0.800 21.419 1.00 83.50 484 SER A O 1
ATOM 3892 N N . LYS A 1 485 ? -30.101 1.067 23.069 1.00 83.06 485 LYS A N 1
ATOM 3893 C CA . LYS A 1 485 ? -30.083 -0.321 23.543 1.00 83.06 485 LYS A CA 1
ATOM 3894 C C . LYS A 1 485 ? -30.733 -1.245 22.510 1.00 83.06 485 LYS A C 1
ATOM 3896 O O . LYS A 1 485 ? -31.631 -0.822 21.790 1.00 83.06 485 LYS A O 1
ATOM 3901 N N . ARG A 1 486 ? -30.312 -2.512 22.479 1.00 81.62 486 ARG A N 1
ATOM 3902 C CA . ARG A 1 486 ? -30.830 -3.556 21.561 1.00 81.62 486 ARG A CA 1
ATOM 3903 C C . ARG A 1 486 ? -30.601 -3.293 20.061 1.00 81.62 486 ARG A C 1
ATOM 3905 O O . ARG A 1 486 ? -31.309 -3.815 19.203 1.00 81.62 486 ARG A O 1
ATOM 3912 N N . LEU A 1 487 ? -29.612 -2.452 19.738 1.00 86.50 487 LEU A N 1
ATOM 3913 C CA . LEU A 1 487 ? -29.230 -2.124 18.358 1.00 86.50 487 LEU A CA 1
ATOM 3914 C C . LEU A 1 487 ? -27.845 -2.663 17.948 1.00 86.50 487 LEU A C 1
ATOM 3916 O O . LEU A 1 487 ? -27.259 -2.194 16.975 1.00 86.50 487 LEU A O 1
ATOM 3920 N N . GLY A 1 488 ? -27.292 -3.616 18.693 1.00 89.06 488 GLY A N 1
ATOM 3921 C CA . GLY A 1 488 ? -25.978 -4.227 18.468 1.00 89.06 488 GLY A CA 1
ATOM 3922 C C . GLY A 1 488 ? -24.784 -3.396 18.953 1.00 89.06 488 GLY A C 1
ATOM 3923 O O . GLY A 1 488 ? -23.645 -3.838 18.820 1.00 89.06 488 GLY A O 1
ATOM 3924 N N . VAL A 1 489 ? -25.011 -2.215 19.544 1.00 92.94 489 VAL A N 1
ATOM 3925 C CA . VAL A 1 489 ? -23.938 -1.288 19.965 1.00 92.94 489 VAL A CA 1
ATOM 3926 C C . VAL A 1 489 ? -23.036 -1.912 21.033 1.00 92.94 489 VAL A C 1
ATOM 3928 O O . VAL A 1 489 ? -21.817 -1.925 20.874 1.00 92.94 489 VAL A O 1
ATOM 3931 N N . ALA A 1 490 ? -23.625 -2.470 22.098 1.00 92.38 490 ALA A N 1
ATOM 3932 C CA . ALA A 1 490 ? -22.862 -3.087 23.185 1.00 92.38 490 ALA A CA 1
ATOM 3933 C C . ALA A 1 490 ? -22.040 -4.286 22.700 1.00 92.38 490 ALA A C 1
ATOM 3935 O O . ALA A 1 490 ? -20.899 -4.455 23.113 1.00 92.38 490 ALA A O 1
ATOM 3936 N N . ARG A 1 491 ? -22.609 -5.087 21.792 1.00 92.81 491 ARG A N 1
ATOM 3937 C CA . ARG A 1 491 ? -21.949 -6.254 21.202 1.00 92.81 491 ARG A CA 1
ATOM 3938 C C . ARG A 1 491 ? -20.712 -5.858 20.407 1.00 92.81 491 ARG A C 1
ATOM 3940 O O . ARG A 1 491 ? -19.661 -6.449 20.610 1.00 92.81 491 ARG A O 1
ATOM 3947 N N . CYS A 1 492 ? -20.816 -4.826 19.569 1.00 94.25 492 CYS A N 1
ATOM 3948 C CA . CYS A 1 492 ? -19.677 -4.301 18.811 1.00 94.25 492 CYS A CA 1
ATOM 3949 C C . CYS A 1 492 ? -18.590 -3.740 19.737 1.00 94.25 492 CYS A C 1
ATOM 3951 O O . CYS A 1 492 ? -17.406 -4.005 19.545 1.00 94.25 492 CYS A O 1
ATOM 3953 N N . LEU A 1 493 ? -18.991 -2.981 20.761 1.00 96.00 493 LEU A N 1
ATOM 3954 C CA . LEU A 1 493 ? -18.073 -2.431 21.759 1.00 96.00 493 LEU A CA 1
ATOM 3955 C C . LEU A 1 493 ? -17.349 -3.532 22.539 1.00 96.00 493 LEU A C 1
ATOM 3957 O O . LEU A 1 493 ? -16.139 -3.445 22.723 1.00 96.00 493 LEU A O 1
ATOM 3961 N N . MET A 1 494 ? -18.076 -4.565 22.962 1.00 95.12 494 MET A N 1
ATOM 3962 C CA . MET A 1 494 ? -17.532 -5.710 23.687 1.00 95.12 494 MET A CA 1
ATOM 3963 C C . MET A 1 494 ? -16.588 -6.536 22.811 1.00 95.12 494 MET A C 1
ATOM 3965 O O . MET A 1 494 ? -15.483 -6.851 23.241 1.00 95.12 494 MET A O 1
ATOM 3969 N N . ASP A 1 495 ? -16.979 -6.816 21.567 1.00 94.88 495 ASP A N 1
ATOM 3970 C CA . ASP A 1 495 ? -16.148 -7.520 20.587 1.00 94.88 495 ASP A CA 1
ATOM 3971 C C . ASP A 1 495 ? -14.814 -6.793 20.371 1.00 94.88 495 ASP A C 1
ATOM 3973 O O . ASP A 1 495 ? -13.745 -7.401 20.454 1.00 94.88 495 ASP A O 1
ATOM 3977 N N . LYS A 1 496 ? -14.858 -5.462 20.202 1.00 95.75 496 LYS A N 1
ATOM 3978 C CA . LYS A 1 496 ? -13.639 -4.665 20.053 1.00 95.75 496 LYS A CA 1
ATOM 3979 C C . LYS A 1 496 ? -12.817 -4.616 21.334 1.00 95.75 496 LYS A C 1
ATOM 3981 O O . LYS A 1 496 ? -11.595 -4.703 21.267 1.00 95.75 496 LYS A O 1
ATOM 3986 N N . LEU A 1 497 ? -13.463 -4.462 22.487 1.00 96.00 497 LEU A N 1
ATOM 3987 C CA . LEU A 1 497 ? -12.790 -4.412 23.781 1.00 96.00 497 LEU A CA 1
ATOM 3988 C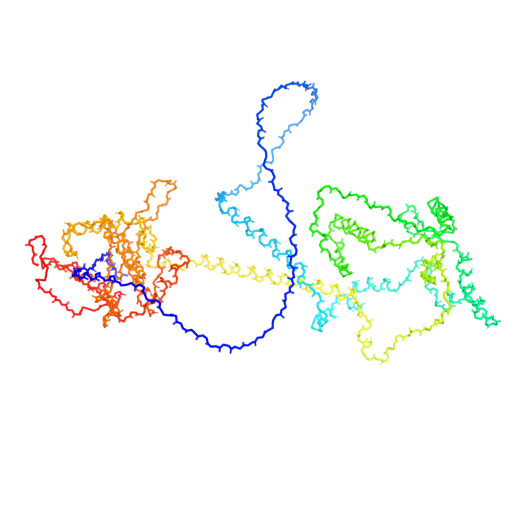 C . LEU A 1 497 ? -12.025 -5.712 24.050 1.00 96.00 497 LEU A C 1
ATOM 3990 O O . LEU A 1 497 ? -10.847 -5.661 24.395 1.00 96.00 497 LEU A O 1
ATOM 3994 N N . LEU A 1 498 ? -12.661 -6.864 23.827 1.00 95.06 498 LEU A N 1
ATOM 3995 C CA . LEU A 1 498 ? -12.035 -8.173 23.993 1.00 95.06 498 LEU A CA 1
ATOM 3996 C C . LEU A 1 498 ? -10.935 -8.426 22.969 1.00 95.06 498 LEU A C 1
ATOM 3998 O O . LEU A 1 498 ? -9.887 -8.924 23.359 1.00 95.06 498 LEU A O 1
ATOM 4002 N N . GLN A 1 499 ? -11.108 -8.004 21.710 1.00 94.31 499 GLN A N 1
ATOM 4003 C CA . GLN A 1 499 ? -10.030 -8.062 20.718 1.00 94.31 499 GLN A CA 1
ATOM 4004 C C . GLN A 1 499 ? -8.758 -7.386 21.247 1.00 94.31 499 GLN A C 1
ATOM 4006 O O . GLN A 1 499 ? -7.664 -7.931 21.131 1.00 94.31 499 GLN A O 1
ATOM 4011 N N . VAL A 1 500 ? -8.889 -6.205 21.852 1.00 94.75 500 VAL A N 1
ATOM 4012 C CA . VAL A 1 500 ? -7.734 -5.471 22.385 1.00 94.75 500 VAL A CA 1
ATOM 4013 C C . VAL A 1 500 ? -7.219 -6.084 23.688 1.00 94.75 500 VAL A C 1
ATOM 4015 O O . VAL A 1 500 ? -6.015 -6.095 23.926 1.00 94.75 500 VAL A O 1
ATOM 4018 N N . CYS A 1 501 ? -8.103 -6.588 24.546 1.00 94.44 501 CYS A N 1
ATOM 4019 C CA . CYS A 1 501 ? -7.731 -7.082 25.869 1.00 94.44 501 CYS A CA 1
ATOM 4020 C C . CYS A 1 501 ? -7.235 -8.537 25.894 1.00 94.44 501 CYS A C 1
ATOM 4022 O O . CYS A 1 501 ? -6.529 -8.903 26.834 1.00 94.44 501 CYS A O 1
ATOM 4024 N N . ASP A 1 502 ? -7.585 -9.356 24.903 1.00 92.00 502 ASP A N 1
ATOM 4025 C CA . ASP A 1 502 ? -7.268 -10.781 24.844 1.00 92.00 502 ASP A CA 1
ATOM 4026 C C . ASP A 1 502 ? -6.703 -11.156 23.457 1.00 92.00 502 ASP A C 1
ATOM 4028 O O . ASP A 1 502 ? -7.435 -11.162 22.467 1.00 92.00 502 ASP A O 1
ATOM 4032 N N . PRO A 1 503 ? -5.405 -11.505 23.351 1.00 88.50 503 PRO A N 1
ATOM 4033 C CA . PRO A 1 503 ? -4.795 -11.898 22.080 1.00 88.50 503 PRO A CA 1
ATOM 4034 C C . PRO A 1 503 ? -5.341 -13.217 21.511 1.00 88.50 503 PRO A C 1
ATOM 4036 O O . PRO A 1 503 ? -5.083 -13.523 20.349 1.00 88.50 503 PRO A O 1
ATOM 4039 N N . THR A 1 504 ? -6.048 -14.016 22.315 1.00 88.81 504 THR A N 1
ATOM 4040 C CA . THR A 1 504 ? -6.649 -15.292 21.900 1.00 88.81 504 THR A CA 1
ATOM 4041 C C . THR A 1 504 ? -8.101 -15.151 21.449 1.00 88.81 504 THR A C 1
ATOM 4043 O O . THR A 1 504 ? -8.657 -16.091 20.879 1.00 88.81 504 THR A O 1
ATOM 4046 N N . TYR A 1 505 ? -8.707 -13.980 21.660 1.00 90.56 505 TYR A N 1
ATOM 4047 C CA . TYR A 1 505 ? -10.077 -13.708 21.259 1.00 90.56 505 TYR A CA 1
ATOM 4048 C C . TYR A 1 505 ? -10.195 -13.566 19.736 1.00 90.56 505 TYR A C 1
ATOM 4050 O O . TYR A 1 505 ? -9.431 -12.838 19.097 1.00 90.56 505 TYR A O 1
ATOM 4058 N N . VAL A 1 506 ? -11.180 -14.251 19.153 1.00 88.75 506 VAL A N 1
ATOM 4059 C CA . VAL A 1 506 ? -11.494 -14.167 17.722 1.00 88.75 506 VAL A CA 1
ATOM 4060 C C . VAL A 1 506 ? -12.619 -13.144 17.540 1.00 88.75 506 VAL A C 1
ATOM 4062 O O . VAL A 1 506 ? -13.745 -13.424 17.948 1.00 88.75 506 VAL A O 1
ATOM 4065 N N . PRO A 1 507 ? -12.342 -11.962 16.961 1.00 89.31 507 PRO A N 1
ATOM 4066 C CA . PRO A 1 507 ? -13.348 -10.920 16.814 1.00 89.31 507 PRO A CA 1
ATOM 4067 C C . PRO A 1 507 ? -14.380 -11.277 15.745 1.00 89.31 507 PRO A C 1
ATOM 4069 O O . PRO A 1 507 ? -14.054 -11.862 14.711 1.00 89.31 507 PRO A O 1
ATOM 4072 N N . HIS A 1 508 ? -15.616 -10.847 15.967 1.00 87.38 508 HIS A N 1
ATOM 4073 C CA . HIS A 1 508 ? -16.723 -11.038 15.037 1.00 87.38 508 HIS A CA 1
ATOM 4074 C C . HIS A 1 508 ? -16.714 -10.024 13.884 1.00 87.38 508 HIS A C 1
ATOM 4076 O O . HIS A 1 508 ? -17.289 -10.299 12.836 1.00 87.38 508 HIS A O 1
ATOM 4082 N N . LEU A 1 509 ? -16.064 -8.862 14.046 1.00 83.88 509 LEU A N 1
ATOM 4083 C CA . LEU A 1 509 ? -15.785 -7.883 12.974 1.00 83.88 509 LEU A CA 1
ATOM 4084 C C . LEU A 1 509 ? -17.028 -7.356 12.219 1.00 83.88 509 LEU A C 1
ATOM 4086 O O . LEU A 1 509 ? -16.954 -7.003 11.043 1.00 83.88 509 LEU A O 1
ATOM 4090 N N . GLY A 1 510 ? -18.176 -7.249 12.895 1.00 84.69 510 GLY A N 1
ATOM 4091 C CA . GLY A 1 510 ? -19.427 -6.724 12.319 1.00 84.69 510 GLY A CA 1
ATOM 4092 C C . GLY A 1 510 ? -19.484 -5.197 12.147 1.00 84.69 510 GLY A C 1
ATOM 4093 O O . GLY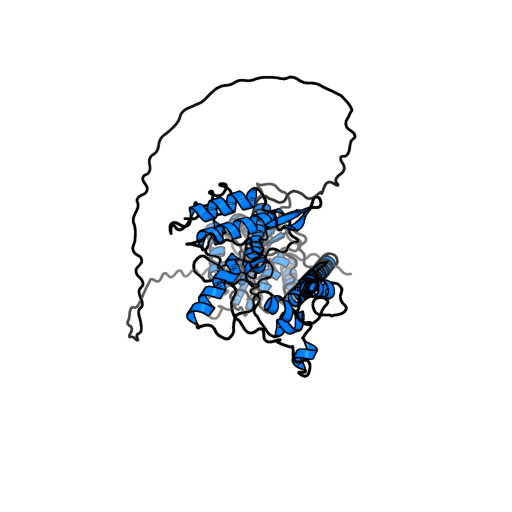 A 1 510 ? -20.510 -4.652 11.749 1.00 84.69 510 GLY A O 1
ATOM 4094 N N . TYR A 1 511 ? -18.413 -4.474 12.470 1.00 88.00 511 TYR A N 1
ATOM 4095 C CA . TYR A 1 511 ? -18.376 -3.012 12.524 1.00 88.00 511 TYR A CA 1
ATOM 4096 C C . TYR A 1 511 ? -17.091 -2.464 11.900 1.00 88.00 511 TYR A C 1
ATOM 4098 O O . TYR A 1 511 ? -16.068 -3.140 11.806 1.00 88.00 511 TYR A O 1
ATOM 4106 N N . PHE A 1 512 ? -17.126 -1.190 11.515 1.00 89.38 512 PHE A N 1
ATOM 4107 C CA . PHE A 1 512 ? -15.931 -0.457 11.107 1.00 89.38 512 PHE A CA 1
ATOM 4108 C C . PHE A 1 512 ? -15.262 0.181 12.323 1.00 89.38 512 PHE A C 1
ATOM 4110 O O . PHE A 1 512 ? -15.951 0.769 13.157 1.00 89.38 512 PHE A O 1
ATOM 4117 N N . PHE A 1 513 ? -13.936 0.092 12.399 1.00 91.00 513 PHE A N 1
ATOM 4118 C CA . PHE A 1 513 ? -13.131 0.743 13.426 1.00 91.00 513 PHE A CA 1
ATOM 4119 C C . PHE A 1 513 ? -12.225 1.790 12.772 1.00 91.00 513 PHE A C 1
ATOM 4121 O O . PHE A 1 513 ? -11.353 1.433 11.981 1.00 91.00 513 PHE A O 1
ATOM 4128 N N . ASP A 1 514 ? -12.459 3.058 13.089 1.00 90.69 514 ASP A N 1
ATOM 4129 C CA . ASP A 1 514 ? -11.680 4.195 12.614 1.00 90.69 514 ASP A CA 1
ATOM 4130 C C . ASP A 1 514 ? -10.596 4.541 13.640 1.00 90.69 514 ASP A C 1
ATOM 4132 O O . ASP A 1 514 ? -10.888 4.742 14.818 1.00 90.69 514 ASP A O 1
ATOM 4136 N N . SER A 1 515 ? -9.336 4.563 13.223 1.00 87.00 515 SER A N 1
ATOM 4137 C CA . SER A 1 515 ? -8.217 4.901 14.103 1.00 87.00 515 SER A CA 1
ATOM 4138 C C . SER A 1 515 ? -7.057 5.469 13.308 1.00 87.00 515 SER A C 1
ATOM 4140 O O . SER A 1 515 ? -6.701 4.911 12.266 1.00 87.00 515 SER A O 1
ATOM 4142 N N . ASP A 1 516 ? -6.407 6.487 13.865 1.00 82.25 516 ASP A N 1
ATOM 4143 C CA . ASP A 1 516 ? -5.172 7.049 13.325 1.00 82.25 516 ASP A CA 1
ATOM 4144 C C . ASP A 1 516 ? -4.068 5.988 13.204 1.00 82.25 516 ASP A C 1
ATOM 4146 O O . ASP A 1 516 ? -4.006 5.030 13.981 1.00 82.25 516 ASP A O 1
ATOM 4150 N N . LEU A 1 517 ? -3.154 6.177 12.245 1.00 74.81 517 LEU A N 1
ATOM 4151 C CA . LEU A 1 517 ? -2.059 5.235 11.971 1.00 74.81 517 LEU A CA 1
ATOM 4152 C C . LEU A 1 517 ? -1.179 4.961 13.202 1.00 74.81 517 LEU A C 1
ATOM 4154 O O . LEU A 1 517 ? -0.744 3.827 13.389 1.00 74.81 517 LEU A O 1
ATOM 4158 N N . ASP A 1 518 ? -0.968 5.965 14.054 1.00 77.31 518 ASP A N 1
ATOM 4159 C CA . ASP A 1 518 ? -0.150 5.844 15.267 1.00 77.31 518 ASP A CA 1
ATOM 4160 C C . ASP A 1 518 ? -0.858 5.054 16.383 1.00 77.31 518 ASP A C 1
ATOM 4162 O O . ASP A 1 518 ? -0.222 4.340 17.170 1.00 77.31 518 ASP A O 1
ATOM 4166 N N . ASP A 1 519 ? -2.189 5.142 16.452 1.00 77.56 519 ASP A N 1
ATOM 4167 C CA . ASP A 1 519 ? -2.991 4.461 17.470 1.00 77.56 519 ASP A CA 1
ATOM 4168 C C . ASP A 1 519 ? -3.421 3.055 17.055 1.00 77.56 519 ASP A C 1
ATOM 4170 O O . ASP A 1 519 ? -3.591 2.191 17.921 1.00 77.56 519 ASP A O 1
ATOM 4174 N N . ARG A 1 520 ? -3.482 2.784 15.748 1.00 81.94 520 ARG A N 1
ATOM 4175 C CA . ARG A 1 520 ? -3.909 1.506 15.167 1.00 81.94 520 ARG A CA 1
ATOM 4176 C C . ARG A 1 520 ? -3.241 0.270 15.788 1.00 81.94 520 ARG A C 1
ATOM 4178 O O . ARG A 1 520 ? -3.994 -0.602 16.223 1.00 81.94 520 ARG A O 1
ATOM 4185 N N . PRO A 1 521 ? -1.902 0.195 15.965 1.00 83.12 521 PRO A N 1
ATOM 4186 C CA . PRO A 1 521 ? -1.268 -0.985 16.563 1.00 83.12 521 PRO A CA 1
ATOM 4187 C C . PRO A 1 521 ? -1.722 -1.250 18.004 1.00 83.12 521 PRO A C 1
ATOM 4189 O O . PRO A 1 521 ? -1.618 -2.364 18.503 1.00 83.12 521 PRO A O 1
ATOM 4192 N N . GLY A 1 522 ? -2.213 -0.224 18.710 1.00 85.88 522 GLY A N 1
ATOM 4193 C CA . GLY A 1 522 ? -2.693 -0.371 20.079 1.00 85.88 522 GLY A CA 1
ATOM 4194 C C . GLY A 1 522 ? -4.103 -0.930 20.217 1.00 85.88 522 GLY A C 1
ATOM 4195 O O . GLY A 1 522 ? -4.478 -1.311 21.323 1.00 85.88 522 GLY A O 1
ATOM 4196 N N . TYR A 1 523 ? -4.848 -0.993 19.114 1.00 91.38 523 TYR A N 1
ATOM 4197 C CA . TYR A 1 523 ? -6.208 -1.521 19.050 1.00 91.38 523 TYR A CA 1
ATOM 4198 C C . TYR A 1 523 ? -6.295 -2.806 18.207 1.00 91.38 523 TYR A C 1
ATOM 4200 O O . TYR A 1 523 ? -7.388 -3.216 17.810 1.00 91.38 523 TYR A O 1
ATOM 4208 N N . GLU A 1 524 ? -5.161 -3.440 17.916 1.00 87.94 524 GLU A N 1
ATOM 4209 C CA . GLU A 1 524 ? -5.087 -4.781 17.328 1.00 87.94 524 GLU A CA 1
ATOM 4210 C C . GLU A 1 524 ? -5.177 -5.871 18.411 1.00 87.94 524 GLU A C 1
ATOM 4212 O O . GLU A 1 524 ? -5.307 -5.573 19.601 1.00 87.94 524 GLU A O 1
ATOM 4217 N N . CYS A 1 525 ? -5.158 -7.142 17.996 1.00 87.75 525 CYS A N 1
ATOM 4218 C CA . CYS A 1 525 ? -5.327 -8.281 18.898 1.00 87.75 525 CYS A CA 1
ATOM 4219 C C . CYS A 1 525 ? -4.284 -8.277 20.028 1.00 87.75 525 CYS A C 1
ATOM 4221 O O . CYS A 1 525 ? -3.081 -8.304 19.770 1.00 87.75 525 CYS A O 1
ATOM 4223 N N . GLY A 1 526 ? -4.745 -8.251 21.282 1.00 84.94 526 GLY A N 1
ATOM 4224 C CA . GLY A 1 526 ? -3.892 -8.196 22.477 1.00 84.94 526 GLY A CA 1
ATOM 4225 C C . GLY A 1 526 ? -3.329 -6.813 22.834 1.00 84.94 526 GLY A C 1
ATOM 4226 O O . GLY A 1 526 ? -2.645 -6.683 23.853 1.00 84.94 526 GLY A O 1
ATOM 4227 N N . GLY A 1 527 ? -3.620 -5.783 22.034 1.00 89.31 527 GLY A N 1
ATOM 4228 C CA . GLY A 1 527 ? -3.344 -4.386 22.353 1.00 89.31 527 GLY A CA 1
ATOM 4229 C C . GLY A 1 527 ? -1.883 -4.071 22.695 1.00 89.31 527 GLY A C 1
ATOM 4230 O O . GLY A 1 527 ? -0.937 -4.729 22.268 1.00 89.31 527 GLY A O 1
ATOM 4231 N N . ARG A 1 528 ? -1.676 -3.015 23.494 1.00 88.94 528 ARG A N 1
ATOM 4232 C CA . ARG A 1 528 ? -0.333 -2.563 23.922 1.00 88.94 528 ARG A CA 1
ATOM 4233 C C . ARG A 1 528 ? 0.142 -3.197 25.235 1.00 88.94 528 ARG A C 1
ATOM 4235 O O . ARG A 1 528 ? 1.258 -2.909 25.681 1.00 88.94 528 ARG A O 1
ATOM 4242 N N . ARG A 1 529 ? -0.701 -3.997 25.893 1.00 88.38 529 ARG A N 1
ATOM 4243 C CA . ARG A 1 529 ? -0.441 -4.596 27.209 1.00 88.38 529 ARG A CA 1
ATOM 4244 C C . ARG A 1 529 ? -0.996 -6.009 27.264 1.00 88.38 529 ARG A C 1
ATOM 4246 O O . ARG A 1 529 ? -2.169 -6.226 27.009 1.00 88.38 529 ARG A O 1
ATOM 4253 N N . MET A 1 530 ? -0.165 -6.941 27.723 1.00 87.00 530 MET A N 1
ATOM 4254 C CA . MET A 1 530 ? -0.598 -8.307 27.997 1.00 87.00 530 MET A CA 1
ATOM 4255 C C . MET A 1 530 ? -1.386 -8.361 29.312 1.00 87.00 530 MET A C 1
ATOM 4257 O O . MET A 1 530 ? -0.831 -8.128 30.398 1.00 87.00 530 MET A O 1
ATOM 4261 N N . LEU A 1 531 ? -2.673 -8.673 29.199 1.00 92.81 531 LEU A N 1
ATOM 4262 C CA . LEU A 1 531 ? -3.606 -8.822 30.310 1.00 92.81 531 LEU A CA 1
ATOM 4263 C C . LEU A 1 531 ? -3.833 -10.307 30.603 1.00 92.81 531 LEU A C 1
ATOM 4265 O O . LEU A 1 531 ? -3.742 -11.148 29.716 1.00 92.81 531 LEU A O 1
ATOM 4269 N N . ALA A 1 532 ? -4.085 -10.628 31.869 1.00 90.69 532 ALA A N 1
ATOM 4270 C CA . ALA A 1 532 ? -4.308 -11.996 32.333 1.00 90.69 532 ALA A CA 1
ATOM 4271 C C . ALA A 1 532 ? -5.727 -12.208 32.873 1.00 90.69 532 ALA A C 1
ATOM 4273 O O . ALA A 1 532 ? -6.218 -13.334 32.877 1.00 90.69 532 ALA A O 1
ATOM 4274 N N . ARG A 1 533 ? -6.380 -11.152 33.376 1.00 93.12 533 ARG A N 1
ATOM 4275 C CA . ARG A 1 533 ? -7.711 -11.262 33.980 1.00 93.12 533 ARG A CA 1
ATOM 4276 C C . ARG A 1 533 ? -8.553 -10.028 33.683 1.00 93.12 533 ARG A C 1
ATOM 4278 O O . ARG A 1 533 ? -8.139 -8.906 33.962 1.00 93.12 533 ARG A O 1
ATOM 4285 N N . LEU A 1 534 ? -9.737 -10.270 33.134 1.00 95.44 534 LEU A N 1
ATOM 4286 C CA . LEU A 1 534 ? -10.734 -9.259 32.799 1.00 95.44 534 LEU A CA 1
ATOM 4287 C C . LEU A 1 534 ? -11.887 -9.382 33.795 1.00 95.44 534 LEU A C 1
ATOM 4289 O O . LEU A 1 534 ? -12.373 -10.488 34.044 1.00 95.44 534 LEU A O 1
ATOM 4293 N N . ILE A 1 535 ? -12.289 -8.273 34.408 1.00 94.50 535 ILE A N 1
ATOM 4294 C CA . ILE A 1 535 ? -13.320 -8.252 35.451 1.00 94.50 535 ILE A CA 1
ATOM 4295 C C . ILE A 1 535 ? -14.403 -7.250 35.065 1.00 94.50 535 ILE A C 1
ATOM 4297 O O . ILE A 1 535 ? -14.099 -6.180 34.557 1.00 94.50 535 ILE A O 1
ATOM 4301 N N . PHE A 1 536 ? -15.653 -7.588 35.358 1.00 92.50 536 PHE A N 1
ATOM 4302 C CA . PHE A 1 536 ? -16.780 -6.662 35.377 1.00 92.50 536 PHE A CA 1
ATOM 4303 C C . PHE A 1 536 ? -17.361 -6.623 36.798 1.00 92.50 536 PHE A C 1
ATOM 4305 O O . PHE A 1 536 ? -17.520 -7.682 37.411 1.00 92.50 536 PHE A O 1
ATOM 4312 N N . THR A 1 537 ? -17.732 -5.446 37.312 1.00 89.88 537 THR A N 1
ATOM 4313 C CA . THR A 1 537 ? -18.424 -5.326 38.616 1.00 89.88 537 THR A CA 1
ATOM 4314 C C . THR A 1 537 ? -19.880 -4.895 38.457 1.00 89.88 537 THR A C 1
ATOM 4316 O O . THR A 1 537 ? -20.111 -3.745 38.084 1.00 89.88 537 THR A O 1
ATOM 4319 N N . TYR A 1 538 ? -20.850 -5.792 38.753 1.00 88.31 538 TYR A N 1
ATOM 4320 C CA . TYR A 1 538 ? -22.297 -5.512 38.620 1.00 88.31 538 TYR A CA 1
ATOM 4321 C C . TYR A 1 538 ? -22.941 -4.880 39.841 1.00 88.31 538 TYR A C 1
ATOM 4323 O O . TYR A 1 538 ? -23.060 -5.549 40.862 1.00 88.31 538 TYR A O 1
ATOM 4331 N N . CYS A 1 539 ? -23.461 -3.654 39.717 1.00 87.12 539 CYS A N 1
ATOM 4332 C CA . CYS A 1 539 ? -24.380 -3.083 40.704 1.00 87.12 539 CYS A CA 1
ATOM 4333 C C . CYS A 1 539 ? -25.829 -3.241 40.250 1.00 87.12 539 CYS A C 1
ATOM 4335 O O . CYS A 1 539 ? -26.198 -2.821 39.157 1.00 87.12 539 CYS A O 1
ATOM 4337 N N . PHE A 1 540 ? -26.659 -3.836 41.101 1.00 85.88 540 PHE A N 1
ATOM 4338 C CA . PHE A 1 540 ? -28.094 -3.992 40.885 1.00 85.88 540 PHE A CA 1
ATOM 4339 C C . PHE A 1 540 ? -28.844 -3.844 42.205 1.00 85.88 540 PHE A C 1
ATOM 4341 O O . PHE A 1 540 ? -28.278 -4.073 43.271 1.00 85.88 540 PHE A O 1
ATOM 4348 N N . SER A 1 541 ? -30.117 -3.459 42.130 1.00 83.69 541 SER A N 1
ATOM 4349 C CA . SER A 1 541 ? -30.986 -3.390 43.306 1.00 83.69 541 SER A CA 1
ATOM 4350 C C . SER A 1 541 ? -31.527 -4.780 43.635 1.00 83.69 541 SER A C 1
ATOM 4352 O O . SER A 1 541 ? -31.887 -5.527 42.726 1.00 83.69 541 SER A O 1
ATOM 4354 N N . GLU A 1 542 ? -31.649 -5.129 44.921 1.00 79.75 542 GLU A N 1
ATOM 4355 C CA . GLU A 1 542 ? -32.277 -6.404 45.302 1.00 79.75 542 GLU A CA 1
ATOM 4356 C C . GLU A 1 542 ? -33.737 -6.519 44.828 1.00 79.75 542 GLU A C 1
ATOM 4358 O O . GLU A 1 542 ? -34.196 -7.640 44.590 1.00 79.75 542 GLU A O 1
ATOM 4363 N N . ASP A 1 543 ? -34.422 -5.386 44.634 1.00 80.50 543 ASP A N 1
ATOM 4364 C CA . ASP A 1 543 ? -35.808 -5.320 44.155 1.00 80.50 543 ASP A CA 1
ATOM 4365 C C . ASP A 1 543 ? -35.949 -5.708 42.671 1.00 80.50 543 ASP A C 1
ATOM 4367 O O . ASP A 1 543 ? -37.012 -6.170 42.258 1.00 80.50 543 ASP A O 1
ATOM 4371 N N . ASP A 1 544 ? -34.897 -5.523 41.866 1.00 79.50 544 ASP A N 1
ATOM 4372 C CA . ASP A 1 544 ? -34.906 -5.791 40.425 1.00 79.50 544 ASP A CA 1
ATOM 4373 C C . ASP A 1 544 ? -33.618 -6.494 39.980 1.00 79.50 544 ASP A C 1
ATOM 4375 O O . ASP A 1 544 ? -32.606 -5.881 39.632 1.00 79.50 544 ASP A O 1
ATOM 4379 N N . LYS A 1 545 ? -33.682 -7.829 39.994 1.00 84.31 545 LYS A N 1
ATOM 4380 C CA . LYS A 1 545 ? -32.587 -8.722 39.584 1.00 84.31 545 LYS A CA 1
ATOM 4381 C C . LYS A 1 545 ? -32.662 -9.137 38.118 1.00 84.31 545 LYS A C 1
ATOM 4383 O O . LYS A 1 545 ? -31.768 -9.833 37.644 1.00 84.31 545 LYS A O 1
ATOM 4388 N N . SER A 1 546 ? -33.722 -8.751 37.409 1.00 86.12 546 SER A N 1
ATOM 4389 C CA . SER A 1 546 ? -34.005 -9.250 36.060 1.00 86.12 546 SER A CA 1
ATOM 4390 C C . SER A 1 546 ? -32.905 -8.862 35.067 1.00 86.12 546 SER A C 1
ATOM 4392 O O . SER A 1 546 ? -32.383 -9.704 34.337 1.00 86.12 546 SER A O 1
ATOM 4394 N N . GLU A 1 547 ? -32.484 -7.598 35.110 1.00 82.62 547 GLU A N 1
ATOM 4395 C CA . GLU A 1 547 ? -31.411 -7.074 34.268 1.00 82.62 547 GLU A CA 1
ATOM 4396 C C . GLU A 1 547 ? -30.047 -7.682 34.630 1.00 82.62 547 GLU A C 1
ATOM 4398 O O . GLU A 1 547 ? -29.275 -7.997 33.728 1.00 82.62 547 GLU A O 1
ATOM 4403 N N . TYR A 1 548 ? -29.770 -7.913 35.922 1.00 87.56 548 TYR A N 1
ATOM 4404 C CA . TYR A 1 548 ? -28.540 -8.579 36.370 1.00 87.56 548 TYR A CA 1
ATOM 4405 C C . TYR A 1 548 ? -28.440 -10.007 35.827 1.00 87.56 548 TYR A C 1
ATOM 4407 O O . TYR A 1 548 ? -27.422 -10.354 35.232 1.00 87.56 548 TYR A O 1
ATOM 4415 N N . GLU A 1 549 ? -29.494 -10.817 35.971 1.00 90.12 549 GLU A N 1
ATOM 4416 C CA . GLU A 1 549 ? -29.484 -12.193 35.458 1.00 90.12 549 GLU A CA 1
ATOM 4417 C C . GLU A 1 549 ? -29.363 -12.217 33.929 1.00 90.12 549 GLU A C 1
ATOM 4419 O O . GLU A 1 549 ? -28.625 -13.037 33.386 1.00 90.12 549 GLU A O 1
ATOM 4424 N N . ARG A 1 550 ? -29.997 -11.269 33.221 1.00 87.69 550 ARG A N 1
ATOM 4425 C CA . ARG A 1 550 ? -29.854 -11.172 31.761 1.00 87.69 550 ARG A CA 1
ATOM 4426 C C . ARG A 1 550 ? -28.425 -10.828 31.342 1.00 87.69 550 ARG A C 1
ATOM 4428 O O . ARG A 1 550 ? -27.900 -11.458 30.430 1.00 87.69 550 ARG A O 1
ATOM 4435 N N . VAL A 1 551 ? -27.790 -9.842 31.982 1.00 88.62 551 VAL A N 1
ATOM 4436 C CA . VAL A 1 551 ? -26.401 -9.463 31.662 1.00 88.62 551 VAL A CA 1
ATOM 4437 C C . VAL A 1 551 ? -25.435 -10.582 32.036 1.00 88.62 551 VAL A C 1
ATOM 4439 O O . VAL A 1 551 ? -24.509 -10.864 31.281 1.00 88.62 551 VAL A O 1
ATOM 4442 N N . LYS A 1 552 ? -25.666 -11.254 33.163 1.00 91.06 552 LYS A N 1
ATOM 4443 C CA . LYS A 1 552 ? -24.881 -12.410 33.593 1.00 91.06 552 LYS A CA 1
ATOM 4444 C C . LYS A 1 552 ? -24.956 -13.557 32.588 1.00 91.06 552 LYS A C 1
ATOM 4446 O O . LYS A 1 552 ? -23.911 -14.093 32.226 1.00 91.06 552 LYS A O 1
ATOM 4451 N N . GLU A 1 553 ? -26.150 -13.913 32.118 1.00 92.88 553 GLU A N 1
ATOM 4452 C CA . GLU A 1 553 ? -26.303 -14.981 31.126 1.00 92.88 553 GLU A CA 1
ATOM 4453 C C . GLU A 1 553 ? -25.710 -14.577 29.770 1.00 92.88 553 GLU A C 1
ATOM 4455 O O . GLU A 1 553 ? -25.042 -15.388 29.141 1.00 92.88 553 GLU A O 1
ATOM 4460 N N . TRP A 1 554 ? -25.846 -13.311 29.364 1.00 89.81 554 TRP A N 1
ATOM 4461 C CA . TRP A 1 554 ? -25.214 -12.784 28.149 1.00 89.81 554 TRP A CA 1
ATOM 4462 C C . TRP A 1 554 ? -23.679 -12.841 28.214 1.00 89.81 554 TRP A C 1
ATOM 4464 O O . TRP A 1 554 ? -23.036 -13.370 27.311 1.00 89.81 554 TRP A O 1
ATOM 4474 N N . LEU A 1 555 ? -23.081 -12.373 29.315 1.00 92.75 555 LEU A N 1
ATOM 4475 C CA . LEU A 1 555 ? -21.632 -12.421 29.543 1.00 92.75 555 LEU A CA 1
ATOM 4476 C C . LEU A 1 555 ? -21.096 -13.860 29.572 1.00 92.75 555 LEU A C 1
ATOM 4478 O O . LEU A 1 555 ? -20.009 -14.133 29.060 1.00 92.75 555 LEU A O 1
ATOM 4482 N N . LYS A 1 556 ? -21.857 -14.785 30.160 1.00 93.69 556 LYS A N 1
ATOM 4483 C CA . LYS A 1 556 ? -21.496 -16.200 30.241 1.00 93.69 556 LYS A CA 1
ATOM 4484 C C . LYS A 1 556 ? -21.648 -16.920 28.902 1.00 93.69 556 LYS A C 1
ATOM 4486 O O . LYS A 1 556 ? -20.745 -17.657 28.521 1.00 93.69 556 LYS A O 1
ATOM 4491 N N . GLY A 1 557 ? -22.770 -16.719 28.217 1.00 90.94 557 GLY A N 1
ATOM 4492 C CA . GLY A 1 557 ? -23.108 -17.397 26.968 1.00 90.94 557 GLY A CA 1
ATOM 4493 C C . GLY A 1 557 ? -22.252 -16.937 25.793 1.00 90.94 557 GLY A C 1
ATOM 4494 O O . GLY A 1 557 ? -21.669 -17.769 25.107 1.00 90.94 557 GLY A O 1
ATOM 4495 N N . GLU A 1 558 ? -22.126 -15.623 25.599 1.00 88.81 558 GLU A N 1
ATOM 4496 C CA . GLU A 1 558 ? -21.450 -15.055 24.423 1.00 88.81 558 GLU A CA 1
ATOM 4497 C C . GLU A 1 558 ? -19.935 -14.901 24.624 1.00 88.81 558 GLU A C 1
ATOM 4499 O O . GLU A 1 558 ? -19.168 -15.018 23.672 1.00 88.81 558 GLU A O 1
ATOM 4504 N N . TYR A 1 559 ? -19.480 -14.654 25.859 1.00 91.19 559 TYR A N 1
ATOM 4505 C CA . TYR A 1 559 ? -18.084 -14.273 26.133 1.00 91.19 559 TYR A CA 1
ATOM 4506 C C . TYR A 1 559 ? -17.393 -15.118 27.207 1.00 91.19 559 TYR A C 1
ATOM 4508 O O . TYR A 1 559 ? -16.274 -14.803 27.607 1.00 91.19 559 TYR A O 1
ATOM 4516 N N . SER A 1 560 ? -18.025 -16.196 27.684 1.00 91.56 560 SER A N 1
ATOM 4517 C CA . SER A 1 560 ? -17.441 -17.121 28.670 1.00 91.56 560 SER A CA 1
ATOM 4518 C C . SER A 1 560 ? -16.982 -16.465 29.985 1.00 91.56 560 SER A C 1
ATOM 4520 O O . SER A 1 560 ? -16.059 -16.950 30.641 1.00 91.56 560 SER A O 1
ATOM 4522 N N . PHE A 1 561 ? -17.626 -15.375 30.410 1.00 93.94 561 PHE A N 1
ATOM 4523 C CA . PHE A 1 561 ? -17.398 -14.800 31.737 1.00 93.94 561 PHE A CA 1
ATOM 4524 C C . PHE A 1 561 ? -18.165 -15.584 32.808 1.00 93.94 561 PHE A C 1
ATOM 4526 O O . PHE A 1 561 ? -19.319 -15.969 32.628 1.00 93.94 561 PHE A O 1
ATOM 4533 N N . TYR A 1 562 ? -17.540 -15.773 33.970 1.00 93.44 562 TYR A N 1
ATOM 4534 C CA . TYR A 1 562 ? -18.141 -16.485 35.098 1.00 93.44 562 TYR A CA 1
ATOM 4535 C C . TYR A 1 562 ? -18.213 -15.589 36.326 1.00 93.44 562 TYR A C 1
ATOM 4537 O O . TYR A 1 562 ? -17.242 -14.914 36.673 1.00 93.44 562 TYR A O 1
ATOM 4545 N N . GLU A 1 563 ? -19.341 -15.642 37.030 1.00 94.12 563 GLU A N 1
ATOM 4546 C CA . GLU A 1 563 ? -19.499 -14.959 38.309 1.00 94.12 563 GLU A CA 1
ATOM 4547 C C . GLU A 1 563 ? -18.461 -15.467 39.319 1.00 94.12 563 GLU A C 1
ATOM 4549 O O . GLU A 1 563 ? -18.359 -16.664 39.585 1.00 94.12 563 GLU A O 1
ATOM 4554 N N . GLN A 1 564 ? -17.674 -14.543 39.872 1.00 94.44 564 GLN A N 1
ATOM 4555 C CA . GLN A 1 564 ? -16.646 -14.849 40.873 1.00 94.44 564 GLN A CA 1
ATOM 4556 C C . GLN A 1 564 ? -17.128 -14.591 42.307 1.00 94.44 564 GLN A C 1
ATOM 4558 O O . GLN A 1 564 ? -16.568 -15.145 43.249 1.00 94.44 564 GLN A O 1
ATOM 4563 N N . GLY A 1 565 ? -18.148 -13.750 42.488 1.00 92.00 565 GLY A N 1
ATOM 4564 C CA . GLY A 1 565 ? -18.721 -13.449 43.793 1.00 92.00 565 GLY A CA 1
ATOM 4565 C C . GLY A 1 565 ? -19.838 -12.411 43.725 1.00 92.00 565 GLY A C 1
ATOM 4566 O O . GLY A 1 565 ? -19.863 -11.575 42.824 1.00 92.00 565 GLY A O 1
ATOM 4567 N N . LEU A 1 566 ? -20.725 -12.459 44.721 1.00 91.12 566 LEU A N 1
ATOM 4568 C CA . LEU A 1 566 ? -21.828 -11.524 44.918 1.00 91.12 566 LEU A CA 1
ATOM 4569 C C . LEU A 1 566 ? -21.679 -10.848 46.280 1.00 91.12 566 LEU A C 1
ATOM 4571 O O . LEU A 1 566 ? -21.766 -11.506 47.319 1.00 91.12 566 LEU A O 1
ATOM 4575 N N . LEU A 1 567 ? -21.480 -9.532 46.276 1.00 90.38 567 LEU A N 1
ATOM 4576 C CA . LEU A 1 567 ? -21.401 -8.736 47.496 1.00 90.38 567 LEU A CA 1
ATOM 4577 C C . LEU A 1 567 ? -22.735 -8.022 47.728 1.00 90.38 567 LEU A C 1
ATOM 4579 O O . LEU A 1 567 ? -23.218 -7.310 46.852 1.00 90.38 567 LEU A O 1
ATOM 4583 N N . ARG A 1 568 ? -23.335 -8.211 48.906 1.00 88.81 568 ARG A N 1
ATOM 4584 C CA . ARG A 1 568 ? -24.640 -7.630 49.260 1.00 88.81 568 ARG A CA 1
ATOM 4585 C C . ARG A 1 568 ? -24.478 -6.429 50.185 1.00 88.81 568 ARG A C 1
ATOM 4587 O O . ARG A 1 568 ? -23.641 -6.472 51.083 1.00 88.81 568 ARG A O 1
ATOM 4594 N N . GLY A 1 569 ? -25.296 -5.394 49.982 1.00 84.25 569 GLY A N 1
ATOM 4595 C CA . GLY A 1 569 ? -25.339 -4.200 50.835 1.00 84.25 569 GLY A CA 1
ATOM 4596 C C . GLY A 1 569 ? -24.076 -3.334 50.785 1.00 84.25 569 GLY A C 1
ATOM 4597 O O . GLY A 1 569 ? -23.738 -2.691 51.775 1.00 84.25 569 GLY A O 1
ATOM 4598 N N . VAL A 1 570 ? -23.342 -3.354 49.667 1.00 85.50 570 VAL A N 1
ATOM 4599 C CA . VAL A 1 570 ? -22.063 -2.631 49.519 1.00 85.50 570 VAL A CA 1
ATOM 4600 C C . VAL A 1 570 ? -22.249 -1.189 49.039 1.00 85.50 570 VAL A C 1
ATOM 4602 O O . VAL A 1 570 ? -21.385 -0.350 49.284 1.00 85.50 570 VAL A O 1
ATOM 4605 N N . CYS A 1 571 ? -23.364 -0.872 48.378 1.00 82.75 571 CYS A N 1
ATOM 4606 C CA . CYS A 1 571 ? -23.610 0.449 47.804 1.00 82.75 571 CYS A CA 1
ATOM 4607 C C . CYS A 1 571 ? -25.007 0.941 48.184 1.00 82.75 571 CYS A C 1
ATOM 4609 O O . CYS A 1 571 ? -25.974 0.221 47.994 1.00 82.75 571 CYS A O 1
ATOM 4611 N N . VAL A 1 572 ? -25.123 2.184 48.662 1.00 85.31 572 VAL A N 1
ATOM 4612 C CA . VAL A 1 572 ? -26.424 2.820 48.922 1.00 85.31 572 VAL A CA 1
ATOM 4613 C C . VAL A 1 572 ? -26.684 3.882 47.863 1.00 85.31 572 VAL A C 1
ATOM 4615 O O . VAL A 1 572 ? -25.920 4.842 47.753 1.00 85.31 572 VAL A O 1
ATOM 4618 N N . LYS A 1 573 ? -27.774 3.745 47.101 1.00 85.19 573 LYS A N 1
ATOM 4619 C CA . LYS A 1 573 ? -28.182 4.723 46.081 1.00 85.19 573 LYS A CA 1
ATOM 4620 C C . LYS A 1 573 ? -29.703 4.809 45.977 1.00 85.19 573 LYS A C 1
ATOM 4622 O O . LYS A 1 573 ? -30.406 3.823 46.163 1.00 85.19 573 LYS A O 1
ATOM 4627 N N . PHE A 1 574 ? -30.226 6.013 45.737 1.00 84.44 574 PHE A N 1
ATOM 4628 C CA . PHE A 1 574 ? -31.672 6.306 45.759 1.00 84.44 574 PHE A CA 1
ATOM 4629 C C . PHE A 1 574 ? -32.389 5.849 47.044 1.00 84.44 574 PHE A C 1
ATOM 4631 O O . PHE A 1 574 ? -33.554 5.459 47.011 1.00 84.44 574 PHE A O 1
ATOM 4638 N N . GLY A 1 575 ? -31.685 5.878 48.182 1.00 77.62 575 GLY A N 1
ATOM 4639 C CA . GLY A 1 575 ? -32.220 5.435 49.472 1.00 77.62 575 GLY A CA 1
ATOM 4640 C C . GLY A 1 575 ? -32.405 3.919 49.601 1.00 77.62 575 GLY A C 1
ATOM 4641 O O . GLY A 1 575 ? -33.055 3.479 50.546 1.00 77.62 575 GLY A O 1
ATOM 4642 N N . LYS A 1 576 ? -31.848 3.129 48.674 1.00 72.19 576 LYS A N 1
ATOM 4643 C CA . LYS A 1 576 ? -31.866 1.663 48.690 1.00 72.19 576 LYS A CA 1
ATOM 4644 C C . LYS A 1 576 ? -30.452 1.110 48.881 1.00 72.19 576 LYS A C 1
ATOM 4646 O O . LYS A 1 576 ? -29.494 1.727 48.409 1.00 72.19 576 LYS A O 1
ATOM 4651 N N . LEU A 1 577 ? -30.363 -0.003 49.611 1.00 60.91 577 LEU A N 1
ATOM 4652 C CA . LEU A 1 577 ? -29.146 -0.787 49.871 1.00 60.91 577 LEU A CA 1
ATOM 4653 C C . LEU A 1 577 ? -28.818 -1.762 48.736 1.00 60.91 577 LEU A C 1
ATOM 4655 O O . LEU A 1 577 ? -29.755 -2.117 47.981 1.00 60.91 577 LEU A O 1
#